Protein 3JQ0 (pdb70)

Structure (mmCIF, N/CA/C/O backbone):
data_3JQ0
#
_entry.id   3JQ0
#
_cell.length_a   75.804
_cell.length_b   75.804
_cell.length_c   323.966
_cell.angle_alpha   90.000
_cell.angle_beta   90.000
_cell.angle_gamma   120.000
#
_symmetry.space_group_name_H-M   'P 65 2 2'
#
loop_
_entity.id
_entity.type
_entity.pdbx_description
1 polymer 'SusD superfamily protein'
2 non-polymer 2-AMINO-2-HYDROXYMETHYL-PROPANE-1,3-DIOL
3 non-polymer GLYCEROL
4 non-polymer 'SULFATE ION'
5 non-polymer 'CHLORIDE ION'
6 water water
#
loop_
_atom_site.group_PDB
_atom_site.id
_atom_site.type_symbol
_atom_site.label_atom_id
_atom_site.label_alt_id
_atom_site.label_comp_id
_atom_site.label_asym_id
_atom_site.label_entity_id
_atom_site.label_seq_id
_atom_site.pdbx_PDB_ins_code
_atom_site.Cartn_x
_atom_site.Cartn_y
_atom_site.Cartn_z
_atom_site.occupancy
_atom_site.B_iso_or_equiv
_atom_site.auth_seq_id
_atom_site.auth_comp_id
_atom_site.auth_asym_id
_atom_site.auth_atom_id
_atom_site.pdbx_PDB_model_num
ATOM 1 N N . TRP A 1 6 ? 73.622 7.156 10.710 1.00 35.16 37 TRP A N 1
ATOM 2 C CA . TRP A 1 6 ? 72.391 7.033 11.541 1.00 33.91 37 TRP A CA 1
ATOM 3 C C . TRP A 1 6 ? 72.452 5.835 12.508 1.00 33.81 37 TRP A C 1
ATOM 4 O O . TRP A 1 6 ? 71.441 5.160 12.741 1.00 34.35 37 TRP A O 1
ATOM 15 N N . LYS A 1 7 ? 73.629 5.592 13.092 1.00 33.22 38 LYS A N 1
ATOM 16 C CA . LYS A 1 7 ? 73.801 4.593 14.140 1.00 31.73 38 LYS A CA 1
ATOM 17 C C . LYS A 1 7 ? 73.699 5.157 15.573 1.00 30.82 38 LYS A C 1
ATOM 18 O O . LYS A 1 7 ? 73.509 4.399 16.522 1.00 30.39 38 LYS A O 1
ATOM 20 N N . ASN A 1 8 ? 73.792 6.484 15.720 1.00 28.50 39 ASN A N 1
ATOM 21 C CA . ASN A 1 8 ? 73.842 7.155 17.023 1.00 27.63 39 ASN A CA 1
ATOM 22 C C . ASN A 1 8 ? 72.634 8.090 17.124 1.00 24.93 39 ASN A C 1
ATOM 23 O O . ASN A 1 8 ? 72.337 8.821 16.163 1.00 24.71 39 ASN A O 1
ATOM 28 N N . PRO A 1 9 ? 71.950 8.097 18.283 1.00 23.15 40 PRO A N 1
ATOM 29 C CA . PRO A 1 9 ? 70.831 9.029 18.448 1.00 22.64 40 PRO A CA 1
ATOM 30 C C . PRO A 1 9 ? 71.239 10.500 18.244 1.00 21.45 40 PRO A C 1
ATOM 31 O O . PRO A 1 9 ? 70.439 11.310 17.755 1.00 21.20 40 PRO A O 1
ATOM 35 N N . ASP A 1 10 ? 72.478 10.867 18.540 1.00 21.52 41 ASP A N 1
ATOM 36 C CA . ASP A 1 10 ? 72.936 12.239 18.315 1.00 22.02 41 ASP A CA 1
ATOM 37 C C . ASP A 1 10 ? 72.881 12.665 16.841 1.00 20.21 41 ASP A C 1
ATOM 38 O O . ASP A 1 10 ? 72.742 13.846 16.546 1.00 19.55 41 ASP A O 1
ATOM 43 N N . GLN A 1 11 ? 72.982 11.717 15.909 1.00 19.02 42 GLN A N 1
ATOM 44 C CA A GLN A 1 11 ? 72.893 12.020 14.481 0.51 19.32 42 GLN A CA 1
ATOM 45 C CA B GLN A 1 11 ? 72.908 12.020 14.491 0.49 19.38 42 GLN A CA 1
ATOM 46 C C . GLN A 1 11 ? 71.461 12.430 14.114 1.00 17.60 42 GLN A C 1
ATOM 47 O O . GLN A 1 11 ? 71.270 13.333 13.272 1.00 17.14 42 GLN A O 1
ATOM 58 N N . PHE A 1 12 ? 70.458 11.774 14.721 1.00 15.95 43 PHE A N 1
ATOM 59 C CA . PHE A 1 12 ? 69.066 12.252 14.572 1.00 14.88 43 PHE A CA 1
ATOM 60 C C . PHE A 1 12 ? 68.859 13.648 15.143 1.00 14.19 43 PHE A C 1
ATOM 61 O O . PHE A 1 12 ? 68.206 14.475 14.487 1.00 13.59 43 PHE A O 1
ATOM 69 N N . THR A 1 13 ? 69.405 13.916 16.326 1.00 14.28 44 THR A N 1
ATOM 70 C CA . THR A 1 13 ? 69.295 15.232 16.939 1.00 14.28 44 THR A CA 1
ATOM 71 C C . THR A 1 13 ? 69.893 16.288 15.996 1.00 13.84 44 THR A C 1
ATOM 72 O O . THR A 1 13 ? 69.286 17.338 15.751 1.00 14.08 44 THR A O 1
ATOM 76 N N . ALA A 1 14 ? 71.090 16.007 15.474 1.00 14.44 45 ALA A N 1
ATOM 77 C CA . ALA A 1 14 ? 71.791 16.951 14.615 1.00 14.16 45 ALA A CA 1
ATOM 78 C C . ALA A 1 14 ? 70.996 17.170 13.330 1.00 13.23 45 ALA A C 1
ATOM 79 O O . ALA A 1 14 ? 70.896 18.286 12.831 1.00 12.98 45 ALA A O 1
ATOM 81 N N . PHE A 1 15 ? 70.479 16.113 12.734 1.00 12.00 46 PHE A N 1
ATOM 82 C CA . PHE A 1 15 ? 69.752 16.269 11.463 1.00 12.21 46 PHE A CA 1
ATOM 83 C C . PHE A 1 15 ? 68.458 17.080 11.668 1.00 10.34 46 PHE A C 1
ATOM 84 O O . PHE A 1 15 ? 68.151 17.965 10.873 1.00 11.38 46 PHE A O 1
ATOM 92 N N . ASN A 1 16 ? 67.759 16.787 12.754 1.00 10.66 47 ASN A N 1
ATOM 93 C CA . ASN A 1 16 ? 66.554 17.533 13.091 1.00 10.32 47 ASN A CA 1
ATOM 94 C C . ASN A 1 16 ? 66.857 19.017 13.312 1.00 10.00 47 ASN A C 1
ATOM 95 O O . ASN A 1 16 ? 66.124 19.922 12.883 1.00 10.13 47 ASN A O 1
ATOM 100 N N . THR A 1 17 ? 67.971 19.276 14.006 1.00 10.37 48 THR A N 1
ATOM 101 C CA . THR A 1 17 ? 68.400 20.628 14.251 1.00 11.00 48 THR A CA 1
ATOM 102 C C . THR A 1 17 ? 68.685 21.314 12.895 1.00 10.72 48 THR A C 1
ATOM 103 O O . THR A 1 17 ? 68.309 22.474 12.667 1.00 11.24 48 THR A O 1
ATOM 107 N N . GLY A 1 18 ? 69.329 20.579 11.986 1.00 10.93 49 GLY A N 1
ATOM 108 C CA . GLY A 1 18 ? 69.585 21.088 10.665 1.00 10.89 49 GLY A CA 1
ATOM 109 C C . GLY A 1 18 ? 68.315 21.401 9.872 1.00 9.60 49 GLY A C 1
ATOM 110 O O . GLY A 1 18 ? 68.282 22.419 9.134 1.00 10.34 49 GLY A O 1
ATOM 111 N N . LEU A 1 19 ? 67.286 20.567 9.989 1.00 9.41 50 LEU A N 1
ATOM 112 C CA . LEU A 1 19 ? 66.003 20.846 9.304 1.00 8.93 50 LEU A CA 1
ATOM 113 C C . LEU A 1 19 ? 65.450 22.176 9.787 1.00 8.00 50 LEU A C 1
ATOM 114 O O . LEU A 1 19 ? 64.955 23.002 9.009 1.00 8.86 50 LEU A O 1
ATOM 119 N N . HIS A 1 20 ? 65.470 22.378 11.087 1.00 9.11 51 HIS A N 1
ATOM 120 C CA . HIS A 1 20 ? 64.977 23.615 11.675 1.00 9.21 51 HIS A CA 1
ATOM 121 C C . HIS A 1 20 ? 65.814 24.826 11.245 1.00 8.65 51 HIS A C 1
ATOM 122 O O . HIS A 1 20 ? 65.276 25.908 10.993 1.00 8.92 51 HIS A O 1
ATOM 129 N N . ALA A 1 21 ? 67.121 24.649 11.093 1.00 9.22 52 ALA A N 1
ATOM 130 C CA . ALA A 1 21 ? 67.982 25.709 10.570 1.00 8.84 52 ALA A CA 1
ATOM 131 C C . ALA A 1 21 ? 67.665 26.010 9.121 1.00 8.35 52 ALA A C 1
ATOM 132 O O . ALA A 1 21 ? 67.646 27.184 8.712 1.00 7.83 52 ALA A O 1
ATOM 134 N N . LEU A 1 22 ? 67.346 24.992 8.306 1.00 8.69 53 LEU A N 1
ATOM 135 C CA . LEU A 1 22 ? 66.906 25.236 6.942 1.00 8.83 53 LEU A CA 1
ATOM 136 C C . LEU A 1 22 ? 65.619 26.038 6.886 1.00 8.74 53 LEU A C 1
ATOM 137 O O . LEU A 1 22 ? 65.468 26.954 6.071 1.00 9.06 53 LEU A O 1
ATOM 142 N N . LEU A 1 23 ? 64.699 25.727 7.775 1.00 9.10 54 LEU A N 1
ATOM 143 C CA . LEU A 1 23 ? 63.444 26.467 7.823 1.00 9.55 54 LEU A CA 1
ATOM 144 C C . LEU A 1 23 ? 63.720 27.925 8.201 1.00 8.63 54 LEU A C 1
ATOM 145 O O . LEU A 1 23 ? 63.147 28.843 7.632 1.00 9.28 54 LEU A O 1
ATOM 150 N N . ARG A 1 24 ? 64.619 28.130 9.174 1.00 7.83 55 ARG A N 1
ATOM 151 C CA . ARG A 1 24 ? 64.970 29.463 9.593 1.00 7.80 55 ARG A CA 1
ATOM 152 C C . ARG A 1 24 ? 65.518 30.330 8.441 1.00 7.25 55 ARG A C 1
ATOM 153 O O . ARG A 1 24 ? 65.223 31.527 8.315 1.00 8.06 55 ARG A O 1
ATOM 161 N N . GLU A 1 25 ? 66.275 29.708 7.544 1.00 7.16 56 GLU A N 1
ATOM 162 C CA . GLU A 1 25 ? 66.780 30.467 6.400 1.00 7.29 56 GLU A CA 1
ATOM 163 C C . GLU A 1 25 ? 65.677 31.014 5.534 1.00 7.63 56 GLU A C 1
ATOM 164 O O . GLU A 1 25 ? 65.903 32.005 4.820 1.00 9.23 56 GLU A O 1
ATOM 170 N N . LYS A 1 26 ? 64.499 30.406 5.553 1.00 7.91 57 LYS A N 1
ATOM 171 C CA . LYS A 1 26 ? 63.345 30.843 4.767 1.00 8.22 57 LYS A CA 1
ATOM 172 C C . LYS A 1 26 ? 62.427 31.835 5.473 1.00 7.87 57 LYS A C 1
ATOM 173 O O . LYS A 1 26 ? 61.417 32.211 4.910 1.00 8.61 57 LYS A O 1
ATOM 179 N N . SER A 1 27 ? 62.817 32.273 6.658 1.00 7.94 58 SER A N 1
ATOM 180 C CA . SER A 1 27 ? 62.026 33.262 7.434 1.00 8.58 58 SER A CA 1
ATOM 181 C C . SER A 1 27 ? 61.639 34.449 6.590 1.00 7.72 58 SER A C 1
ATOM 182 O O . SER A 1 27 ? 60.474 34.871 6.588 1.00 7.66 58 SER A O 1
ATOM 185 N N . TYR A 1 28 ? 62.637 35.037 5.937 1.00 7.32 59 TYR A N 1
ATOM 186 C CA . TYR A 1 28 ? 62.402 36.195 5.109 1.00 7.53 59 TYR A CA 1
ATOM 187 C C . TYR A 1 28 ? 61.396 35.878 3.990 1.00 6.83 59 TYR A C 1
ATOM 188 O O . TYR A 1 28 ? 60.447 36.633 3.755 1.00 7.18 59 TYR A O 1
ATOM 197 N N . ASN A 1 29 ? 61.609 34.754 3.286 1.00 7.21 60 ASN A N 1
ATOM 198 C CA . ASN A 1 29 ? 60.642 34.362 2.261 1.00 7.07 60 ASN A CA 1
ATOM 199 C C . ASN A 1 29 ? 59.247 34.164 2.813 1.00 7.20 60 ASN A C 1
ATOM 200 O O . ASN A 1 29 ? 58.277 34.523 2.136 1.00 7.29 60 ASN A O 1
ATOM 205 N N . PHE A 1 30 ? 59.087 33.635 4.017 1.00 6.99 61 PHE A N 1
ATOM 206 C CA . PHE A 1 30 ? 57.740 33.487 4.587 1.00 7.23 61 PHE A CA 1
ATOM 207 C C . PHE A 1 30 ? 57.104 34.846 4.769 1.00 6.78 61 PHE A C 1
ATOM 208 O O . PHE A 1 30 ? 55.906 35.010 4.534 1.00 7.31 61 PHE A O 1
ATOM 216 N N . PHE A 1 31 ? 57.864 35.841 5.241 1.00 6.93 62 PHE A N 1
ATOM 217 C CA . PHE A 1 31 ? 57.386 37.208 5.298 1.00 6.85 62 PHE A CA 1
ATOM 218 C C . PHE A 1 31 ? 56.937 37.708 3.935 1.00 6.04 62 PHE A C 1
ATOM 219 O O . PHE A 1 31 ? 55.841 38.241 3.780 1.00 6.47 62 PHE A O 1
ATOM 227 N N . LEU A 1 32 ? 57.815 37.561 2.937 1.00 5.95 63 LEU A N 1
ATOM 228 C CA . LEU A 1 32 ? 57.510 38.082 1.619 1.00 6.40 63 LEU A CA 1
ATOM 229 C C . LEU A 1 32 ? 56.266 37.455 1.010 1.00 5.75 63 LEU A C 1
ATOM 230 O O . LEU A 1 32 ? 55.482 38.139 0.331 1.00 6.64 63 LEU A O 1
ATOM 235 N N . LEU A 1 33 ? 56.104 36.145 1.205 1.00 6.16 64 LEU A N 1
ATOM 236 C CA . LEU A 1 33 ? 54.959 35.460 0.655 1.00 6.13 64 LEU A CA 1
ATOM 237 C C . LEU A 1 33 ? 53.678 35.870 1.359 1.00 6.45 64 LEU A C 1
ATOM 238 O O . LEU A 1 33 ? 52.611 35.906 0.714 1.00 6.83 64 LEU A O 1
ATOM 243 N N . GLY A 1 34 ? 53.749 36.194 2.652 1.00 6.30 65 GLY A N 1
ATOM 244 C CA . GLY A 1 34 ? 52.540 36.376 3.423 1.00 6.28 65 GLY A CA 1
ATOM 245 C C . GLY A 1 34 ? 52.074 37.793 3.654 1.00 5.93 65 GLY A C 1
ATOM 246 O O . GLY A 1 34 ? 50.939 37.966 4.121 1.00 6.44 65 GLY A O 1
ATOM 247 N N . GLU A 1 35 ? 52.881 38.815 3.293 1.00 5.77 66 GLU A N 1
ATOM 248 C CA . GLU A 1 35 ? 52.561 40.192 3.668 1.00 5.66 66 GLU A CA 1
ATOM 249 C C . GLU A 1 35 ? 52.649 41.270 2.585 1.00 5.83 66 GLU A C 1
ATOM 250 O O . GLU A 1 35 ? 51.639 41.943 2.353 1.00 6.06 66 GLU A O 1
ATOM 256 N N . PRO A 1 36 ? 53.809 41.512 1.945 1.00 5.78 67 PRO A N 1
ATOM 257 C CA . PRO A 1 36 ? 53.956 42.750 1.176 1.00 5.96 67 PRO A CA 1
ATOM 258 C C . PRO A 1 36 ? 53.182 42.912 -0.113 1.00 5.89 67 PRO A C 1
ATOM 259 O O . PRO A 1 36 ? 53.193 44.033 -0.639 1.00 6.44 67 PRO A O 1
ATOM 263 N N . ARG A 1 37 ? 52.523 41.875 -0.627 1.00 5.65 68 ARG A N 1
ATOM 264 C CA . ARG A 1 37 ? 51.617 42.096 -1.763 1.00 6.34 68 ARG A CA 1
ATOM 265 C C . ARG A 1 37 ? 50.300 42.782 -1.409 1.00 6.16 68 ARG A C 1
ATOM 266 O O . ARG A 1 37 ? 49.558 43.150 -2.306 1.00 6.82 68 ARG A O 1
ATOM 274 N N . ALA A 1 38 ? 50.010 42.957 -0.115 1.00 6.49 69 ALA A N 1
ATOM 275 C CA . ALA A 1 38 ? 48.774 43.611 0.321 1.00 6.49 69 ALA A CA 1
ATOM 276 C C . ALA A 1 38 ? 48.993 45.118 0.408 1.00 5.98 69 ALA A C 1
ATOM 277 O O . ALA A 1 38 ? 49.649 45.681 -0.475 1.00 6.62 69 ALA A O 1
ATOM 279 N N . ASP A 1 39 ? 48.421 45.776 1.421 1.00 6.49 70 ASP A N 1
ATOM 280 C CA . ASP A 1 39 ? 48.201 47.213 1.403 1.00 6.23 70 ASP A CA 1
ATOM 281 C C . ASP A 1 39 ? 49.073 47.997 2.391 1.00 6.71 70 ASP A C 1
ATOM 282 O O . ASP A 1 39 ? 48.975 49.235 2.458 1.00 7.44 70 ASP A O 1
ATOM 287 N N . ILE A 1 40 ? 49.989 47.355 3.112 1.00 6.42 71 ILE A N 1
ATOM 288 C CA . ILE A 1 40 ? 50.786 48.060 4.105 1.00 6.56 71 ILE A CA 1
ATOM 289 C C . ILE A 1 40 ? 51.845 48.988 3.485 1.00 6.26 71 ILE A C 1
ATOM 290 O O . ILE A 1 40 ? 52.097 50.076 4.004 1.00 6.90 71 ILE A O 1
ATOM 295 N N . TYR A 1 41 ? 52.467 48.508 2.417 1.00 6.14 72 TYR A N 1
ATOM 296 C CA . TYR A 1 41 ? 53.604 49.168 1.805 1.00 6.16 72 TYR A CA 1
ATOM 297 C C . TYR A 1 41 ? 53.227 49.810 0.485 1.00 6.44 72 TYR A C 1
ATOM 298 O O . TYR A 1 41 ? 52.083 49.751 0.066 1.00 7.91 72 TYR A O 1
ATOM 307 N N . GLY A 1 42 ? 54.203 50.442 -0.177 1.00 7.05 73 GLY A N 1
ATOM 308 C CA . GLY A 1 42 ? 54.018 50.993 -1.509 1.00 7.19 73 GLY A CA 1
ATOM 309 C C . GLY A 1 42 ? 54.484 52.419 -1.669 1.00 6.75 73 GLY A C 1
ATOM 310 O O . GLY A 1 42 ? 54.689 52.866 -2.803 1.00 7.48 73 GLY A O 1
ATOM 311 N N . ASP A 1 43 ? 54.701 53.154 -0.563 1.00 6.87 74 ASP A N 1
ATOM 312 C CA . ASP A 1 43 ? 55.328 54.463 -0.684 1.00 6.93 74 ASP A CA 1
ATOM 313 C C . ASP A 1 43 ? 56.824 54.284 -1.009 1.00 7.15 74 ASP A C 1
ATOM 314 O O . ASP A 1 43 ? 57.443 53.250 -0.724 1.00 7.56 74 ASP A O 1
ATOM 319 N N . ASN A 1 44 ? 57.427 55.321 -1.567 1.00 7.30 75 ASN A N 1
ATOM 320 C CA . ASN A 1 44 ? 58.861 55.327 -1.717 1.00 7.20 75 ASN A CA 1
ATOM 321 C C . ASN A 1 44 ? 59.516 55.373 -0.339 1.00 7.44 75 ASN A C 1
ATOM 322 O O . ASN A 1 44 ? 59.030 56.087 0.556 1.00 7.23 75 ASN A O 1
ATOM 327 N N . PRO A 1 45 ? 60.610 54.654 -0.131 1.00 6.89 76 PRO A N 1
ATOM 328 C CA . PRO A 1 45 ? 61.362 54.790 1.129 1.00 6.65 76 PRO A CA 1
ATOM 329 C C . PRO A 1 45 ? 61.575 56.264 1.505 1.00 6.50 76 PRO A C 1
ATOM 330 O O . PRO A 1 45 ? 62.116 57.049 0.699 1.00 7.64 76 PRO A O 1
ATOM 334 N N . ILE A 1 46 ? 61.191 56.638 2.704 1.00 6.77 77 ILE A N 1
ATOM 335 C CA . ILE A 1 46 ? 61.273 58.023 3.080 1.00 7.81 77 ILE A CA 1
ATOM 336 C C . ILE A 1 46 ? 62.706 58.545 3.114 1.00 7.64 77 ILE A C 1
ATOM 337 O O . ILE A 1 46 ? 62.927 59.742 2.887 1.00 8.17 77 ILE A O 1
ATOM 342 N N . GLY A 1 47 ? 63.649 57.672 3.401 1.00 7.21 78 GLY A N 1
ATOM 343 C CA . GLY A 1 47 ? 65.054 58.015 3.432 1.00 7.99 78 GLY A CA 1
ATOM 344 C C . GLY A 1 47 ? 65.712 58.128 2.081 1.00 8.22 78 GLY A C 1
ATOM 345 O O . GLY A 1 47 ? 66.934 58.338 2.030 1.00 9.85 78 GLY A O 1
ATOM 346 N N . GLY A 1 48 ? 64.962 57.920 1.002 1.00 7.68 79 GLY A N 1
ATOM 347 C CA . GLY A 1 48 ? 65.491 58.131 -0.345 1.00 8.47 79 GLY A CA 1
ATOM 348 C C . GLY A 1 48 ? 66.058 56.920 -1.044 1.00 7.79 79 GLY A C 1
ATOM 349 O O . GLY A 1 48 ? 66.497 57.017 -2.168 1.00 9.05 79 GLY A O 1
ATOM 350 N N . GLU A 1 49 ? 66.055 55.770 -0.368 1.00 7.78 80 GLU A N 1
ATOM 351 C CA . GLU A 1 49 ? 66.582 54.553 -0.976 1.00 7.95 80 GLU A CA 1
ATOM 352 C C . GLU A 1 49 ? 65.827 54.183 -2.237 1.00 7.29 80 GLU A C 1
ATOM 353 O O . GLU A 1 49 ? 64.610 54.218 -2.273 1.00 8.40 80 GLU A O 1
ATOM 359 N N . ALA A 1 50 ? 66.556 53.671 -3.223 1.00 7.22 81 ALA A N 1
ATOM 360 C CA . ALA A 1 50 ? 65.958 52.937 -4.314 1.00 7.46 81 ALA A CA 1
ATOM 361 C C . ALA A 1 50 ? 65.355 51.655 -3.731 1.00 7.35 81 ALA A C 1
ATOM 362 O O . ALA A 1 50 ? 65.989 50.970 -2.942 1.00 8.05 81 ALA A O 1
ATOM 364 N N . SER A 1 51 ? 64.142 51.276 -4.169 1.00 7.45 82 SER A N 1
ATOM 365 C CA . SER A 1 51 ? 63.517 50.052 -3.688 1.00 6.73 82 SER A CA 1
ATOM 366 C C . SER A 1 51 ? 63.971 48.808 -4.433 1.00 6.95 82 SER A C 1
ATOM 367 O O . SER A 1 51 ? 63.761 47.708 -3.937 1.00 7.44 82 SER A O 1
ATOM 370 N N . GLN A 1 52 ? 64.663 48.964 -5.560 1.00 6.84 83 GLN A N 1
ATOM 371 C CA . GLN A 1 52 ? 65.378 47.872 -6.194 1.00 7.89 83 GLN A CA 1
ATOM 372 C C . GLN A 1 52 ? 64.530 46.659 -6.448 1.00 8.13 83 GLN A C 1
ATOM 373 O O . GLN A 1 52 ? 64.953 45.530 -6.211 1.00 10.59 83 GLN A O 1
ATOM 379 N N . GLY A 1 53 ? 63.302 46.897 -6.912 1.00 8.04 84 GLY A N 1
ATOM 380 C CA . GLY A 1 53 ? 62.381 45.846 -7.313 1.00 7.74 84 GLY A CA 1
ATOM 381 C C . GLY A 1 53 ? 61.479 45.390 -6.194 1.00 6.93 84 GLY A C 1
ATOM 382 O O . GLY A 1 53 ? 60.489 44.722 -6.455 1.00 8.16 84 GLY A O 1
ATOM 391 N N . GLU A 1 55 ? 59.329 47.090 -4.793 1.00 6.46 86 GLU A N 1
ATOM 392 C CA . GLU A 1 55 ? 58.048 47.715 -5.031 1.00 7.04 86 GLU A CA 1
ATOM 393 C C . GLU A 1 55 ? 57.125 46.836 -5.860 1.00 7.16 86 GLU A C 1
ATOM 394 O O . GLU A 1 55 ? 55.914 47.069 -5.866 1.00 7.21 86 GLU A O 1
ATOM 400 N N . ARG A 1 56 ? 57.658 45.866 -6.586 1.00 7.01 87 ARG A N 1
ATOM 401 C CA A ARG A 1 56 ? 56.782 45.027 -7.379 0.52 7.19 87 ARG A CA 1
ATOM 402 C CA B ARG A 1 56 ? 56.832 44.967 -7.386 0.48 7.36 87 ARG A CA 1
ATOM 403 C C . ARG A 1 56 ? 55.848 44.178 -6.537 1.00 7.04 87 ARG A C 1
ATOM 404 O O . ARG A 1 56 ? 54.854 43.692 -7.060 1.00 7.42 87 ARG A O 1
ATOM 419 N N . LEU A 1 57 ? 56.172 44.016 -5.254 1.00 6.60 88 LEU A N 1
ATOM 420 C CA . LEU A 1 57 ? 55.245 43.348 -4.330 1.00 6.60 88 LEU A CA 1
ATOM 421 C C . LEU A 1 57 ? 54.021 44.227 -4.023 1.00 6.63 88 LEU A C 1
ATOM 422 O O . LEU A 1 57 ? 52.910 43.849 -4.411 1.00 6.88 88 LEU A O 1
ATOM 427 N N . PRO A 1 58 ? 54.180 45.405 -3.400 1.00 6.53 89 PRO A N 1
ATOM 428 C CA . PRO A 1 58 ? 52.958 46.204 -3.155 1.00 6.88 89 PRO A CA 1
ATOM 429 C C . PRO A 1 58 ? 52.246 46.633 -4.450 1.00 6.59 89 PRO A C 1
ATOM 430 O O . PRO A 1 58 ? 51.025 46.783 -4.444 1.00 7.80 89 PRO A O 1
ATOM 434 N N . PHE A 1 59 ? 52.970 46.835 -5.538 1.00 6.80 90 PHE A N 1
ATOM 435 C CA . PHE A 1 59 ? 52.338 47.221 -6.797 1.00 7.21 90 PHE A CA 1
ATOM 436 C C . PHE A 1 59 ? 51.777 46.027 -7.559 1.00 7.14 90 PHE A C 1
ATOM 437 O O . PHE A 1 59 ? 51.103 46.195 -8.567 1.00 7.80 90 PHE A O 1
ATOM 445 N N . ASN A 1 60 ? 52.055 44.820 -7.099 1.00 6.66 91 ASN A N 1
ATOM 446 C CA . ASN A 1 60 ? 51.576 43.622 -7.768 1.00 7.31 91 ASN A CA 1
ATOM 447 C C . ASN A 1 60 ? 51.949 43.653 -9.260 1.00 7.54 91 ASN A C 1
ATOM 448 O O . ASN A 1 60 ? 51.121 43.424 -10.153 1.00 8.60 91 ASN A O 1
ATOM 453 N N . THR A 1 61 ? 53.219 43.943 -9.504 1.00 7.61 92 THR A N 1
ATOM 454 C CA . THR A 1 61 ? 53.775 43.988 -10.840 1.00 8.06 92 THR A CA 1
ATOM 455 C C . THR A 1 61 ? 54.836 42.920 -11.054 1.00 8.07 92 THR A C 1
ATOM 456 O O . THR A 1 61 ? 55.568 42.911 -12.052 1.00 10.64 92 THR A O 1
ATOM 460 N N . ILE A 1 62 ? 54.929 41.939 -10.170 1.00 8.25 93 ILE A N 1
ATOM 461 C CA . ILE A 1 62 ? 55.714 40.719 -10.433 1.00 8.49 93 ILE A CA 1
ATOM 462 C C . ILE A 1 62 ? 55.180 40.060 -11.701 1.00 8.18 93 ILE A C 1
ATOM 463 O O . ILE A 1 62 ? 53.967 40.122 -11.997 1.00 9.17 93 ILE A O 1
ATOM 468 N N . ASN A 1 63 ? 56.077 39.441 -12.452 1.00 8.61 94 ASN A N 1
ATOM 469 C CA . ASN A 1 63 ? 55.710 38.836 -13.736 1.00 8.26 94 ASN A CA 1
ATOM 470 C C . ASN A 1 63 ? 56.789 37.872 -14.126 1.00 7.74 94 ASN A C 1
ATOM 471 O O . ASN A 1 63 ? 57.719 37.602 -13.355 1.00 8.41 94 ASN A O 1
ATOM 476 N N . LYS A 1 64 ? 56.658 37.277 -15.302 1.00 8.26 95 LYS A N 1
ATOM 477 C CA A LYS A 1 64 ? 57.586 36.203 -15.655 0.52 8.55 95 LYS A CA 1
ATOM 478 C CA B LYS A 1 64 ? 57.587 36.222 -15.721 0.48 8.68 95 LYS A CA 1
ATOM 479 C C . LYS A 1 64 ? 59.039 36.664 -15.805 1.00 9.03 95 LYS A C 1
ATOM 480 O O . LYS A 1 64 ? 59.938 35.842 -15.757 1.00 9.48 95 LYS A O 1
ATOM 491 N N . GLU A 1 65 ? 59.266 37.954 -15.960 1.00 9.10 96 GLU A N 1
ATOM 492 C CA . GLU A 1 65 ? 60.633 38.491 -16.011 1.00 10.47 96 GLU A CA 1
ATOM 493 C C . GLU A 1 65 ? 61.160 38.989 -14.669 1.00 11.31 96 GLU A C 1
ATOM 494 O O . GLU A 1 65 ? 62.360 39.114 -14.516 1.00 15.70 96 GLU A O 1
ATOM 500 N N . ASN A 1 66 ? 60.281 39.265 -13.733 1.00 10.06 97 ASN A N 1
ATOM 501 C CA . ASN A 1 66 ? 60.587 39.835 -12.418 1.00 10.40 97 ASN A CA 1
ATOM 502 C C . ASN A 1 66 ? 59.708 39.148 -11.400 1.00 8.70 97 ASN A C 1
ATOM 503 O O . ASN A 1 66 ? 58.641 39.624 -11.078 1.00 10.01 97 ASN A O 1
ATOM 508 N N . VAL A 1 67 ? 60.149 37.996 -10.926 1.00 9.13 98 VAL A N 1
ATOM 509 C CA . VAL A 1 67 ? 59.257 37.069 -10.241 1.00 8.37 98 VAL A CA 1
ATOM 510 C C . VAL A 1 67 ? 59.039 37.322 -8.773 1.00 8.41 98 VAL A C 1
ATOM 511 O O . VAL A 1 67 ? 58.198 36.709 -8.147 1.00 9.35 98 VAL A O 1
ATOM 515 N N . GLY A 1 68 ? 59.858 38.187 -8.175 1.00 9.13 99 GLY A N 1
ATOM 516 C CA . GLY A 1 68 ? 59.803 38.444 -6.719 1.00 10.76 99 GLY A CA 1
ATOM 517 C C . GLY A 1 68 ? 60.632 37.426 -5.945 1.00 10.11 99 GLY A C 1
ATOM 518 O O . GLY A 1 68 ? 61.559 37.819 -5.235 1.00 12.37 99 GLY A O 1
ATOM 519 N N . ILE A 1 69 ? 60.246 36.147 -6.041 1.00 8.67 100 ILE A N 1
ATOM 520 C CA . ILE A 1 69 ? 60.975 35.047 -5.424 1.00 8.50 100 ILE A CA 1
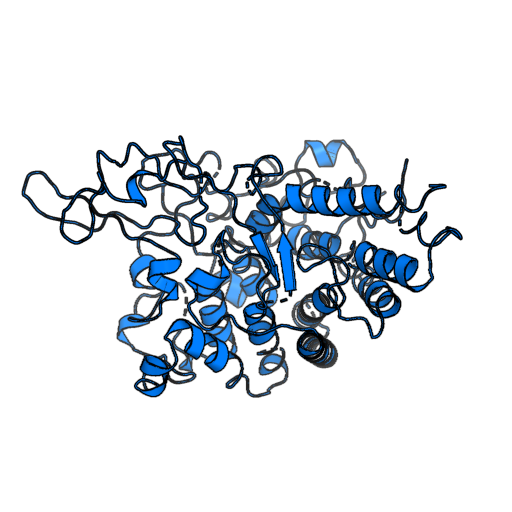ATOM 521 C C . ILE A 1 69 ? 61.103 33.944 -6.463 1.00 8.19 100 ILE A C 1
ATOM 522 O O . ILE A 1 69 ? 60.094 33.496 -6.999 1.00 8.95 100 ILE A O 1
ATOM 527 N N . SER A 1 70 ? 62.342 33.542 -6.736 1.00 8.16 101 SER A N 1
ATOM 528 C CA A SER A 1 70 ? 62.664 32.469 -7.669 0.52 8.06 101 SER A CA 1
ATOM 529 C CA B SER A 1 70 ? 62.596 32.481 -7.686 0.48 8.80 101 SER A CA 1
ATOM 530 C C . SER A 1 70 ? 62.579 31.087 -7.051 1.00 8.20 101 SER A C 1
ATOM 531 O O . SER A 1 70 ? 62.720 30.908 -5.842 1.00 9.03 101 SER A O 1
ATOM 536 N N . ASN A 1 71 ? 62.413 30.093 -7.925 1.00 8.18 102 ASN A N 1
ATOM 537 C CA . ASN A 1 71 ? 62.610 28.685 -7.565 1.00 8.76 102 ASN A CA 1
ATOM 538 C C . ASN A 1 71 ? 61.872 28.239 -6.337 1.00 7.85 102 ASN A C 1
ATOM 539 O O . ASN A 1 71 ? 62.439 27.601 -5.441 1.00 8.57 102 ASN A O 1
ATOM 544 N N . TYR A 1 72 ? 60.613 28.616 -6.261 1.00 8.09 103 TYR A N 1
ATOM 545 C CA . TYR A 1 72 ? 59.740 28.160 -5.169 1.00 8.48 103 TYR A CA 1
ATOM 546 C C . TYR A 1 72 ? 60.334 28.516 -3.804 1.00 8.98 103 TYR A C 1
ATOM 547 O O . TYR A 1 72 ? 60.163 27.778 -2.822 1.00 9.20 103 TYR A O 1
ATOM 556 N N . GLY A 1 73 ? 61.004 29.652 -3.724 1.00 9.62 104 GLY A N 1
ATOM 557 C CA . GLY A 1 73 ? 61.593 30.069 -2.465 1.00 10.67 104 GLY A CA 1
ATOM 558 C C . GLY A 1 73 ? 62.666 29.151 -1.929 1.00 10.83 104 GLY A C 1
ATOM 559 O O . GLY A 1 73 ? 62.930 29.187 -0.735 1.00 12.01 104 GLY A O 1
ATOM 560 N N . ASP A 1 74 ? 63.268 28.329 -2.791 1.00 10.07 105 ASP A N 1
ATOM 561 C CA A ASP A 1 74 ? 64.248 27.355 -2.427 0.52 10.30 105 ASP A CA 1
ATOM 562 C CA B ASP A 1 74 ? 64.272 27.317 -2.423 0.48 11.11 105 ASP A CA 1
ATOM 563 C C . ASP A 1 74 ? 63.709 26.312 -1.429 1.00 9.55 105 ASP A C 1
ATOM 564 O O . ASP A 1 74 ? 64.457 25.717 -0.667 1.00 10.88 105 ASP A O 1
ATOM 581 N N . TYR A 1 76 ? 62.205 23.331 -2.048 1.00 9.64 107 TYR A N 1
ATOM 582 C CA . TYR A 1 76 ? 62.303 21.914 -2.388 1.00 9.72 107 TYR A CA 1
ATOM 583 C C . TYR A 1 76 ? 63.539 21.234 -1.823 1.00 10.91 107 TYR A C 1
ATOM 584 O O . TYR A 1 76 ? 63.508 20.067 -1.461 1.00 11.88 107 TYR A O 1
ATOM 593 N N . LYS A 1 77 ? 64.649 21.936 -1.691 1.00 12.46 108 LYS A N 1
ATOM 594 C CA A LYS A 1 77 ? 65.821 21.229 -1.123 0.52 12.93 108 LYS A CA 1
ATOM 595 C CA B LYS A 1 77 ? 65.844 21.304 -1.121 0.48 13.22 108 LYS A CA 1
ATOM 596 C C . LYS A 1 77 ? 65.617 21.031 0.387 1.00 12.30 108 LYS A C 1
ATOM 597 O O . LYS A 1 77 ? 66.204 20.120 0.948 1.00 13.30 108 LYS A O 1
ATOM 608 N N . ILE A 1 78 ? 64.759 21.854 1.051 1.00 11.48 109 ILE A N 1
ATOM 609 C CA . ILE A 1 78 ? 64.368 21.550 2.435 1.00 10.60 109 ILE A CA 1
ATOM 610 C C . ILE A 1 78 ? 63.489 20.324 2.495 1.00 9.47 109 ILE A C 1
ATOM 611 O O . ILE A 1 78 ? 63.707 19.421 3.289 1.00 9.73 109 ILE A O 1
ATOM 616 N N . ILE A 1 79 ? 62.502 20.297 1.620 1.00 9.39 110 ILE A N 1
ATOM 617 C CA . ILE A 1 79 ? 61.587 19.165 1.515 1.00 9.78 110 ILE A CA 1
ATOM 618 C C . ILE A 1 79 ? 62.374 17.858 1.318 1.00 9.92 110 ILE A C 1
ATOM 619 O O . ILE A 1 79 ? 62.087 16.837 1.959 1.00 10.78 110 ILE A O 1
ATOM 624 N N . ASN A 1 80 ? 63.378 17.885 0.443 1.00 10.83 111 ASN A N 1
ATOM 625 C CA A ASN A 1 80 ? 64.232 16.712 0.208 0.50 11.39 111 ASN A CA 1
ATOM 626 C CA B ASN A 1 80 ? 64.217 16.726 0.205 0.50 11.63 111 ASN A CA 1
ATOM 627 C C . ASN A 1 80 ? 64.822 16.214 1.514 1.00 11.09 111 ASN A C 1
ATOM 628 O O . ASN A 1 80 ? 64.781 15.011 1.820 1.00 12.24 111 ASN A O 1
ATOM 637 N N . GLN A 1 81 ? 65.401 17.128 2.303 1.00 10.64 112 GLN A N 1
ATOM 638 C CA . GLN A 1 81 ? 65.985 16.714 3.573 1.00 10.80 112 GLN A CA 1
ATOM 639 C C . GLN A 1 81 ? 64.942 16.203 4.572 1.00 10.26 112 GLN A C 1
ATOM 640 O O . GLN A 1 81 ? 65.185 15.261 5.299 1.00 11.10 112 GLN A O 1
ATOM 646 N N . ILE A 1 82 ? 63.767 16.838 4.636 1.00 10.11 113 ILE A N 1
ATOM 647 C CA . ILE A 1 82 ? 62.699 16.371 5.507 1.00 9.79 113 ILE A CA 1
ATOM 648 C C . ILE A 1 82 ? 62.335 14.931 5.110 1.00 10.04 113 ILE A C 1
ATOM 649 O O . ILE A 1 82 ? 62.095 14.066 5.964 1.00 11.44 113 ILE A O 1
ATOM 654 N N . ASN A 1 83 ? 62.197 14.704 3.807 1.00 11.05 114 ASN A N 1
ATOM 655 C CA . ASN A 1 83 ? 61.848 13.366 3.323 1.00 11.78 114 ASN A CA 1
ATOM 656 C C . ASN A 1 83 ? 62.846 12.298 3.764 1.00 12.26 114 ASN A C 1
ATOM 657 O O . ASN A 1 83 ? 62.480 11.187 4.170 1.00 13.35 114 ASN A O 1
ATOM 662 N N . GLN A 1 84 ? 64.119 12.648 3.741 1.00 11.82 115 GLN A N 1
ATOM 663 C CA . GLN A 1 84 ? 65.158 11.793 4.300 1.00 12.67 115 GLN A CA 1
ATOM 664 C C . GLN A 1 84 ? 64.972 11.533 5.801 1.00 12.51 115 GLN A C 1
ATOM 665 O O . GLN A 1 84 ? 65.024 10.379 6.239 1.00 13.26 115 GLN A O 1
ATOM 679 N N . ILE A 1 86 ? 62.208 11.628 7.480 1.00 12.04 117 ILE A N 1
ATOM 680 C CA . ILE A 1 86 ? 61.042 10.765 7.650 1.00 12.46 117 ILE A CA 1
ATOM 681 C C . ILE A 1 86 ? 61.426 9.291 7.429 1.00 13.78 117 ILE A C 1
ATOM 682 O O . ILE A 1 86 ? 61.082 8.398 8.227 1.00 14.77 117 ILE A O 1
ATOM 687 N N . ALA A 1 87 ? 62.119 9.045 6.337 1.00 13.67 118 ALA A N 1
ATOM 688 C CA . ALA A 1 87 ? 62.501 7.654 6.036 1.00 14.76 118 ALA A CA 1
ATOM 689 C C . ALA A 1 87 ? 63.424 7.058 7.101 1.00 14.97 118 ALA A C 1
ATOM 690 O O . ALA A 1 87 ? 63.173 5.951 7.618 1.00 17.70 118 ALA A O 1
ATOM 692 N N . LYS A 1 88 ? 64.480 7.779 7.458 1.00 15.01 119 LYS A N 1
ATOM 693 C CA . LYS A 1 88 ? 65.438 7.274 8.441 1.00 14.75 119 LYS A CA 1
ATOM 694 C C . LYS A 1 88 ? 64.854 7.077 9.832 1.00 15.82 119 LYS A C 1
ATOM 695 O O . LYS A 1 88 ? 65.166 6.108 10.517 1.00 17.79 119 LYS A O 1
ATOM 701 N N . THR A 1 89 ? 63.982 7.998 10.232 1.00 14.34 120 THR A N 1
ATOM 702 C CA . THR A 1 89 ? 63.352 7.926 11.539 1.00 14.96 120 THR A CA 1
ATOM 703 C C . THR A 1 89 ? 62.310 6.805 11.568 1.00 15.80 120 THR A C 1
ATOM 704 O O . THR A 1 89 ? 62.157 6.141 12.591 1.00 17.24 120 THR A O 1
ATOM 708 N N . THR A 1 90 ? 61.578 6.624 10.478 1.00 15.89 121 THR A N 1
ATOM 709 C CA . THR A 1 90 ? 60.572 5.533 10.423 1.00 16.50 121 THR A CA 1
ATOM 710 C C . THR A 1 90 ? 61.285 4.166 10.521 1.00 17.71 121 THR A C 1
ATOM 711 O O . THR A 1 90 ? 60.820 3.253 11.233 1.00 20.06 121 THR A O 1
ATOM 715 N N . GLU A 1 91 ? 62.441 4.046 9.860 1.00 18.09 122 GLU A N 1
ATOM 716 C CA A GLU A 1 91 ? 63.132 2.751 9.769 0.48 19.78 122 GLU A CA 1
ATOM 717 C CA B GLU A 1 91 ? 63.210 2.782 9.752 0.52 19.15 122 GLU A CA 1
ATOM 718 C C . GLU A 1 91 ? 63.993 2.432 11.012 1.00 19.98 122 GLU A C 1
ATOM 719 O O . GLU A 1 91 ? 64.274 1.259 11.282 1.00 21.92 122 GLU A O 1
ATOM 730 N N . THR A 1 92 ? 64.438 3.429 11.763 1.00 20.47 123 THR A N 1
ATOM 731 C CA . THR A 1 92 ? 65.395 3.196 12.828 1.00 22.16 123 THR A CA 1
ATOM 732 C C . THR A 1 92 ? 64.822 2.398 13.983 1.00 22.65 123 THR A C 1
ATOM 733 O O . THR A 1 92 ? 63.624 2.471 14.293 1.00 22.71 123 THR A O 1
ATOM 737 N N . THR A 1 93 ? 65.731 1.647 14.623 1.00 23.83 124 THR A N 1
ATOM 738 C CA . THR A 1 93 ? 65.449 0.903 15.864 1.00 24.72 124 THR A CA 1
ATOM 739 C C . THR A 1 93 ? 66.226 1.438 17.064 1.00 25.09 124 THR A C 1
ATOM 740 O O . THR A 1 93 ? 66.145 0.858 18.156 1.00 26.50 124 THR A O 1
ATOM 744 N N . ILE A 1 94 ? 66.959 2.546 16.894 1.00 23.89 125 ILE A N 1
ATOM 745 C CA . ILE A 1 94 ? 67.892 3.035 17.914 1.00 24.19 125 ILE A CA 1
ATOM 746 C C . ILE A 1 94 ? 67.287 4.075 18.857 1.00 23.12 125 ILE A C 1
ATOM 747 O O . ILE A 1 94 ? 67.929 4.466 19.825 1.00 23.09 125 ILE A O 1
ATOM 752 N N . LEU A 1 95 ? 66.071 4.569 18.547 1.00 21.73 126 LEU A N 1
ATOM 753 C CA . LEU A 1 95 ? 65.398 5.571 19.385 1.00 20.46 126 LEU A CA 1
ATOM 754 C C . LEU A 1 95 ? 64.293 5.008 20.271 1.00 20.30 126 LEU A C 1
ATOM 755 O O . LEU A 1 95 ? 63.675 3.988 19.928 1.00 23.22 126 LEU A O 1
ATOM 760 N N . THR A 1 96 ? 64.016 5.690 21.378 1.00 19.50 127 THR A N 1
ATOM 761 C CA . THR A 1 96 ? 62.801 5.378 22.148 1.00 21.12 127 THR A CA 1
ATOM 762 C C . THR A 1 96 ? 61.602 5.674 21.236 1.00 21.41 127 THR A C 1
ATOM 763 O O . THR A 1 96 ? 61.662 6.524 20.308 1.00 21.35 127 THR A O 1
ATOM 767 N N . GLU A 1 97 ? 60.518 4.950 21.445 1.00 22.76 128 GLU A N 1
ATOM 768 C CA . GLU A 1 97 ? 59.258 5.242 20.795 1.00 23.15 128 GLU A CA 1
ATOM 769 C C . GLU A 1 97 ? 58.885 6.720 20.895 1.00 21.28 128 GLU A C 1
ATOM 770 O O . GLU A 1 97 ? 58.487 7.320 19.872 1.00 21.06 128 GLU A O 1
ATOM 776 N N . ALA A 1 98 ? 58.963 7.325 22.086 1.00 20.30 129 ALA A N 1
ATOM 777 C CA . ALA A 1 98 ? 58.572 8.743 22.261 1.00 19.52 129 ALA A CA 1
ATOM 778 C C . ALA A 1 98 ? 59.464 9.666 21.429 1.00 18.81 129 ALA A C 1
ATOM 779 O O . ALA A 1 98 ? 58.986 10.644 20.844 1.00 19.28 129 ALA A O 1
ATOM 781 N N . THR A 1 99 ? 60.750 9.356 21.354 1.00 17.95 130 THR A N 1
ATOM 782 C CA . THR A 1 99 ? 61.689 10.197 20.593 1.00 17.46 130 THR A CA 1
ATOM 783 C C . THR A 1 99 ? 61.444 10.076 19.097 1.00 15.96 130 THR A C 1
ATOM 784 O O . THR A 1 99 ? 61.396 11.069 18.384 1.00 14.97 130 THR A O 1
ATOM 788 N N . GLN A 1 100 ? 61.304 8.846 18.633 1.00 15.84 131 GLN A N 1
ATOM 789 C CA . GLN A 1 100 ? 60.994 8.536 17.250 1.00 15.11 131 GLN A CA 1
ATOM 790 C C . GLN A 1 100 ? 59.693 9.259 16.824 1.00 14.89 131 GLN A C 1
ATOM 791 O O . GLN A 1 100 ? 59.636 9.960 15.788 1.00 14.51 131 GLN A O 1
ATOM 797 N N . ASN A 1 101 ? 58.647 9.114 17.620 1.00 14.23 132 ASN A N 1
ATOM 798 C CA . ASN A 1 101 ? 57.363 9.742 17.314 1.00 14.19 132 ASN A CA 1
ATOM 799 C C . ASN A 1 101 ? 57.467 11.255 17.267 1.00 12.81 132 ASN A C 1
ATOM 800 O O . ASN A 1 101 ? 56.818 11.893 16.447 1.00 12.88 132 ASN A O 1
ATOM 805 N N . TYR A 1 102 ? 58.211 11.835 18.196 1.00 12.66 133 TYR A N 1
ATOM 806 C CA . TYR A 1 102 ? 58.316 13.283 18.240 1.00 12.01 133 TYR A CA 1
ATOM 807 C C . TYR A 1 102 ? 58.970 13.795 16.948 1.00 11.62 133 TYR A C 1
ATOM 808 O O . TYR A 1 102 ? 58.520 14.766 16.348 1.00 10.98 133 TYR A O 1
ATOM 817 N N . TYR A 1 103 ? 60.056 13.144 16.529 1.00 11.56 134 TYR A N 1
ATOM 818 C CA . TYR A 1 103 ? 60.712 13.549 15.289 1.00 10.92 134 TYR A CA 1
ATOM 819 C C . TYR A 1 103 ? 59.771 13.405 14.090 1.00 10.22 134 TYR A C 1
ATOM 820 O O . TYR A 1 103 ? 59.765 14.278 13.220 1.00 10.57 134 TYR A O 1
ATOM 829 N N . LEU A 1 104 ? 58.981 12.339 14.021 1.00 10.60 135 LEU A N 1
ATOM 830 C CA . LEU A 1 104 ? 58.055 12.159 12.922 1.00 10.72 135 LEU A CA 1
ATOM 831 C C . LEU A 1 104 ? 56.972 13.240 12.982 1.00 10.05 135 LEU A C 1
ATOM 832 O O . LEU A 1 104 ? 56.601 13.782 11.929 1.00 10.19 135 LEU A O 1
ATOM 837 N N . GLY A 1 105 ? 56.490 13.568 14.186 1.00 9.75 136 GLY A N 1
ATOM 838 C CA . GLY A 1 105 ? 55.495 14.635 14.300 1.00 8.95 136 GLY A CA 1
ATOM 839 C C . GLY A 1 105 ? 56.057 15.919 13.719 1.00 8.72 136 GLY A C 1
ATOM 840 O O . GLY A 1 105 ? 55.390 16.627 12.929 1.00 8.66 136 GLY A O 1
ATOM 841 N N . GLU A 1 106 ? 57.314 16.208 14.039 1.00 8.30 137 GLU A N 1
ATOM 842 C CA . GLU A 1 106 ? 57.949 17.402 13.521 1.00 7.90 137 GLU A CA 1
ATOM 843 C C . GLU A 1 106 ? 58.177 17.372 12.018 1.00 8.59 137 GLU A C 1
ATOM 844 O O . GLU A 1 106 ? 57.931 18.396 11.330 1.00 8.87 137 GLU A O 1
ATOM 850 N N . ALA A 1 107 ? 58.661 16.245 11.494 1.00 8.65 138 ALA A N 1
ATOM 851 C CA . ALA A 1 107 ? 59.021 16.166 10.097 1.00 8.70 138 ALA A CA 1
ATOM 852 C C . ALA A 1 107 ? 57.784 16.216 9.185 1.00 8.56 138 ALA A C 1
ATOM 853 O O . ALA A 1 107 ? 57.743 16.974 8.206 1.00 8.68 138 ALA A O 1
ATOM 855 N N . TYR A 1 108 ? 56.770 15.416 9.520 1.00 8.75 139 TYR A N 1
ATOM 856 C CA . TYR A 1 108 ? 55.513 15.478 8.746 1.00 9.06 139 TYR A CA 1
ATOM 857 C C . TYR A 1 108 ? 54.909 16.897 8.841 1.00 8.40 139 TYR A C 1
ATOM 858 O O . TYR A 1 108 ? 54.363 17.404 7.849 1.00 8.45 139 TYR A O 1
ATOM 867 N N . GLY A 1 109 ? 54.958 17.514 10.020 1.00 8.61 140 GLY A N 1
ATOM 868 C CA . GLY A 1 109 ? 54.377 18.852 10.195 1.00 8.48 140 GLY A CA 1
ATOM 869 C C . GLY A 1 109 ? 55.112 19.883 9.345 1.00 7.54 140 GLY A C 1
ATOM 870 O O . GLY A 1 109 ? 54.475 20.695 8.659 1.00 7.80 140 GLY A O 1
ATOM 884 N N . ARG A 1 111 ? 56.870 19.334 6.661 1.00 8.18 142 ARG A N 1
ATOM 885 C CA . ARG A 1 111 ? 56.621 19.101 5.247 1.00 8.60 142 ARG A CA 1
ATOM 886 C C . ARG A 1 111 ? 55.295 19.736 4.808 1.00 7.54 142 ARG A C 1
ATOM 887 O O . ARG A 1 111 ? 55.212 20.449 3.798 1.00 7.89 142 ARG A O 1
ATOM 895 N N . ALA A 1 112 ? 54.249 19.505 5.593 1.00 7.89 143 ALA A N 1
ATOM 896 C CA . ALA A 1 112 ? 52.930 20.091 5.319 1.00 7.42 143 ALA A CA 1
ATOM 897 C C . ALA A 1 112 ? 53.019 21.621 5.325 1.00 6.98 143 ALA A C 1
ATOM 898 O O . ALA A 1 112 ? 52.395 22.282 4.499 1.00 7.46 143 ALA A O 1
ATOM 900 N N . TYR A 1 113 ? 53.775 22.176 6.272 1.00 6.86 144 TYR A N 1
ATOM 901 C CA . TYR A 1 113 ? 53.911 23.622 6.402 1.00 7.07 144 TYR A CA 1
ATOM 902 C C . TYR A 1 113 ? 54.487 24.252 5.136 1.00 7.23 144 TYR A C 1
ATOM 903 O O . TYR A 1 113 ? 53.995 25.249 4.605 1.00 7.26 144 TYR A O 1
ATOM 912 N N . LEU A 1 114 ? 55.544 23.649 4.604 1.00 6.86 145 LEU A N 1
ATOM 913 C CA . LEU A 1 114 ? 56.157 24.150 3.393 1.00 7.54 145 LEU A CA 1
ATOM 914 C C . LEU A 1 114 ? 55.219 23.991 2.195 1.00 6.68 145 LEU A C 1
ATOM 915 O O . LEU A 1 114 ? 55.065 24.925 1.408 1.00 7.67 145 LEU A O 1
ATOM 920 N N . TYR A 1 115 ? 54.602 22.828 2.058 1.00 7.18 146 TYR A N 1
ATOM 921 C CA . TYR A 1 115 ? 53.669 22.644 0.982 1.00 7.74 146 TYR A CA 1
ATOM 922 C C . TYR A 1 115 ? 52.488 23.601 1.047 1.00 7.22 146 TYR A C 1
ATOM 923 O O . TYR A 1 115 ? 51.933 23.972 -0.009 1.00 7.32 146 TYR A O 1
ATOM 932 N N . PHE A 1 116 ? 52.084 24.036 2.252 1.00 6.94 147 PHE A N 1
ATOM 933 C CA . PHE A 1 116 ? 50.966 24.983 2.386 1.00 7.41 147 PHE A CA 1
ATOM 934 C C . PHE A 1 116 ? 51.374 26.402 1.947 1.00 6.60 147 PHE A C 1
ATOM 935 O O . PHE A 1 116 ? 50.567 27.108 1.340 1.00 7.04 147 PHE A O 1
ATOM 943 N N . HIS A 1 117 ? 52.623 26.822 2.186 1.00 6.81 148 HIS A N 1
ATOM 944 C CA . HIS A 1 117 ? 53.135 28.037 1.536 1.00 6.86 148 HIS A CA 1
ATOM 945 C C . HIS A 1 117 ? 53.115 27.891 0.027 1.00 6.35 148 HIS A C 1
ATOM 946 O O . HIS A 1 117 ? 52.729 28.787 -0.717 1.00 7.12 148 HIS A O 1
ATOM 953 N N . LEU A 1 118 ? 53.581 26.739 -0.462 1.00 7.60 149 LEU A N 1
ATOM 954 C CA . LEU A 1 118 ? 53.622 26.508 -1.921 1.00 7.41 149 LEU A CA 1
ATOM 955 C C . LEU A 1 118 ? 52.227 26.545 -2.552 1.00 6.96 149 LEU A C 1
ATOM 956 O O . LEU A 1 118 ? 52.026 27.147 -3.591 1.00 7.80 149 LEU A O 1
ATOM 961 N N . LEU A 1 119 ? 51.257 25.899 -1.891 1.00 6.93 150 LEU A N 1
ATOM 962 C CA . LEU A 1 119 ? 49.873 25.874 -2.409 1.00 7.39 150 LEU A CA 1
ATOM 963 C C . LEU A 1 119 ? 49.309 27.290 -2.543 1.00 7.08 150 LEU A C 1
ATOM 964 O O . LEU A 1 119 ? 48.757 27.651 -3.560 1.00 7.31 150 LEU A O 1
ATOM 969 N N . ARG A 1 120 ? 49.456 28.096 -1.485 1.00 7.16 151 ARG A N 1
ATOM 970 C CA . ARG A 1 120 ? 48.878 29.431 -1.463 1.00 6.97 151 ARG A CA 1
ATOM 971 C C . ARG A 1 120 ? 49.582 30.394 -2.404 1.00 6.59 151 ARG A C 1
ATOM 972 O O . ARG A 1 120 ? 49.007 31.376 -2.847 1.00 7.20 151 ARG A O 1
ATOM 980 N N . SER A 1 121 ? 50.847 30.099 -2.688 1.00 6.31 152 SER A N 1
ATOM 981 C CA . SER A 1 121 ? 51.705 31.022 -3.447 1.00 7.01 152 SER A CA 1
ATOM 982 C C . SER A 1 121 ? 51.814 30.648 -4.923 1.00 7.00 152 SER A C 1
ATOM 983 O O . SER A 1 121 ? 51.651 31.492 -5.784 1.00 7.49 152 SER A O 1
ATOM 986 N N . TRP A 1 122 ? 52.120 29.382 -5.223 1.00 7.17 153 TRP A N 1
ATOM 987 C CA . TRP A 1 122 ? 52.267 28.865 -6.581 1.00 7.25 153 TRP A CA 1
ATOM 988 C C . TRP A 1 122 ? 51.133 27.967 -7.095 1.00 7.61 153 TRP A C 1
ATOM 989 O O . TRP A 1 122 ? 51.005 27.836 -8.298 1.00 8.92 153 TRP A O 1
ATOM 1000 N N . GLY A 1 123 ? 50.301 27.423 -6.204 1.00 8.06 154 GLY A N 1
ATOM 1001 C CA . GLY A 1 123 ? 49.114 26.657 -6.626 1.00 8.52 154 GLY A CA 1
ATOM 1002 C C . GLY A 1 123 ? 49.456 25.214 -6.894 1.00 8.49 154 GLY A C 1
ATOM 1003 O O . GLY A 1 123 ? 49.695 24.416 -5.986 1.00 10.02 154 GLY A O 1
ATOM 1004 N N . ASP A 1 124 ? 49.431 24.837 -8.186 1.00 8.76 155 ASP A N 1
ATOM 1005 C CA . ASP A 1 124 ? 49.792 23.495 -8.637 1.00 8.58 155 ASP A CA 1
ATOM 1006 C C . ASP A 1 124 ? 51.320 23.368 -8.569 1.00 8.88 155 ASP A C 1
ATOM 1007 O O . ASP A 1 124 ? 52.006 24.175 -9.165 1.00 9.41 155 ASP A O 1
ATOM 1012 N N . VAL A 1 125 ? 51.825 22.397 -7.825 1.00 9.12 156 VAL A N 1
ATOM 1013 C CA . VAL A 1 125 ? 53.262 22.236 -7.645 1.00 9.39 156 VAL A CA 1
ATOM 1014 C C . VAL A 1 125 ? 53.607 20.755 -7.653 1.00 10.01 156 VAL A C 1
ATOM 1015 O O . VAL A 1 125 ? 52.745 19.897 -7.450 1.00 10.09 156 VAL A O 1
ATOM 1019 N N . VAL A 1 126 ? 54.885 20.436 -7.864 1.00 10.52 157 VAL A N 1
ATOM 1020 C CA . VAL A 1 126 ? 55.351 19.073 -7.821 1.00 11.50 157 VAL A CA 1
ATOM 1021 C C . VAL A 1 126 ? 55.240 18.551 -6.401 1.00 10.64 157 VAL A C 1
ATOM 1022 O O . VAL A 1 126 ? 55.701 19.192 -5.451 1.00 10.67 157 VAL A O 1
ATOM 1026 N N . LEU A 1 127 ? 54.678 17.354 -6.255 1.00 11.50 158 LEU A N 1
ATOM 1027 C CA . LEU A 1 127 ? 54.663 16.659 -4.973 1.00 10.92 158 LEU A CA 1
ATOM 1028 C C . LEU A 1 127 ? 55.875 15.731 -4.918 1.00 11.75 158 LEU A C 1
ATOM 1029 O O . LEU A 1 127 ? 55.872 14.586 -5.395 1.00 14.85 158 LEU A O 1
ATOM 1034 N N . TYR A 1 128 ? 56.938 16.234 -4.311 1.00 11.96 159 TYR A N 1
ATOM 1035 C CA . TYR A 1 128 ? 58.191 15.545 -4.159 1.00 12.62 159 TYR A CA 1
ATOM 1036 C C . TYR A 1 128 ? 58.192 14.950 -2.748 1.00 11.79 159 TYR A C 1
ATOM 1037 O O . TYR A 1 128 ? 58.211 15.692 -1.736 1.00 12.52 159 TYR A O 1
ATOM 1046 N N . LEU A 1 129 ? 58.146 13.625 -2.688 1.00 13.18 160 LEU A N 1
ATOM 1047 C CA . LEU A 1 129 ? 58.026 12.905 -1.435 1.00 14.88 160 LEU A CA 1
ATOM 1048 C C . LEU A 1 129 ? 59.199 11.908 -1.240 1.00 16.32 160 LEU A C 1
ATOM 1049 O O . LEU A 1 129 ? 59.269 11.296 -0.193 1.00 19.56 160 LEU A O 1
ATOM 1054 N N . ASP A 1 130 ? 60.171 11.904 -2.165 1.00 17.68 161 ASP A N 1
ATOM 1055 C CA . ASP A 1 130 ? 61.436 11.093 -2.131 1.00 18.86 161 ASP A CA 1
ATOM 1056 C C . ASP A 1 130 ? 62.606 11.877 -1.587 1.00 18.23 161 ASP A C 1
ATOM 1057 O O . ASP A 1 130 ? 62.509 13.096 -1.322 1.00 18.82 161 ASP A O 1
ATOM 1062 N N . TYR A 1 131 ? 63.748 11.215 -1.409 1.00 18.54 162 TYR A N 1
ATOM 1063 C CA . TYR A 1 131 ? 64.957 11.923 -1.060 1.00 19.63 162 TYR A CA 1
ATOM 1064 C C . TYR A 1 131 ? 66.099 11.356 -1.860 1.00 19.69 162 TYR A C 1
ATOM 1065 O O . TYR A 1 131 ? 66.000 10.256 -2.420 1.00 19.93 162 TYR A O 1
ATOM 1074 N N . THR A 1 132 ? 67.204 12.100 -1.882 1.00 20.98 163 THR A N 1
ATOM 1075 C CA . THR A 1 132 ? 68.389 11.741 -2.707 1.00 21.01 163 THR A CA 1
ATOM 1076 C C . THR A 1 132 ? 69.620 11.250 -1.930 1.00 22.90 163 THR A C 1
ATOM 1077 O O . THR A 1 132 ? 70.332 10.349 -2.417 1.00 23.76 163 THR A O 1
ATOM 1081 N N . GLU A 1 133 ? 69.927 11.853 -0.780 1.00 24.50 164 GLU A N 1
ATOM 1082 C CA . GLU A 1 133 ? 71.191 11.567 -0.065 1.00 26.08 164 GLU A CA 1
ATOM 1083 C C . GLU A 1 133 ? 71.301 10.116 0.452 1.00 27.60 164 GLU A C 1
ATOM 1084 O O . GLU A 1 133 ? 70.352 9.570 1.080 1.00 28.66 164 GLU A O 1
ATOM 1086 N N . LYS A 1 144 ? 57.196 14.053 -12.476 1.00 31.27 175 LYS A N 1
ATOM 1087 C CA . LYS A 1 144 ? 58.156 15.111 -12.882 1.00 29.10 175 LYS A CA 1
ATOM 1088 C C . LYS A 1 144 ? 57.460 16.505 -12.971 1.00 27.13 175 LYS A C 1
ATOM 1089 O O . LYS A 1 144 ? 58.089 17.546 -12.702 1.00 27.32 175 LYS A O 1
ATOM 1091 N N . GLY A 1 145 ? 56.200 16.498 -13.410 1.00 23.11 176 GLY A N 1
ATOM 1092 C CA . GLY A 1 145 ? 55.343 17.674 -13.474 1.00 20.76 176 GLY A CA 1
ATOM 1093 C C . GLY A 1 145 ? 54.505 17.897 -12.211 1.00 17.80 176 GLY A C 1
ATOM 1094 O O . GLY A 1 145 ? 54.458 17.089 -11.307 1.00 17.62 176 GLY A O 1
ATOM 1095 N N . VAL A 1 146 ? 53.817 19.005 -12.204 1.00 14.30 177 VAL A N 1
ATOM 1096 C CA . VAL A 1 146 ? 53.034 19.447 -11.055 1.00 12.31 177 VAL A CA 1
ATOM 1097 C C . VAL A 1 146 ? 51.810 18.559 -10.810 1.00 11.72 177 VAL A C 1
ATOM 1098 O O . VAL A 1 146 ? 51.263 17.944 -11.750 1.00 14.68 177 VAL A O 1
ATOM 1102 N N . SER A 1 147 ? 51.344 18.559 -9.563 1.00 11.04 178 SER A N 1
ATOM 1103 C CA . SER A 1 147 ? 50.040 18.014 -9.194 1.00 11.68 178 SER A CA 1
ATOM 1104 C C . SER A 1 147 ? 49.048 19.158 -9.059 1.00 10.93 178 SER A C 1
ATOM 1105 O O . SER A 1 147 ? 49.422 20.284 -8.675 1.00 10.85 178 SER A O 1
ATOM 1108 N N . PRO A 1 148 ? 47.777 18.885 -9.348 1.00 11.60 179 PRO A N 1
ATOM 1109 C CA . PRO A 1 148 ? 46.770 19.922 -9.151 1.00 11.55 179 PRO A CA 1
ATOM 1110 C C . PRO A 1 148 ? 46.707 20.366 -7.690 1.00 10.36 179 PRO A C 1
ATOM 1111 O O . PRO A 1 148 ? 46.917 19.547 -6.764 1.00 10.87 179 PRO A O 1
ATOM 1115 N N . ALA A 1 149 ? 46.349 21.639 -7.493 1.00 10.41 180 ALA A N 1
ATOM 1116 C CA . ALA A 1 149 ? 46.200 22.217 -6.148 1.00 10.55 180 ALA A CA 1
ATOM 1117 C C . ALA A 1 149 ? 45.371 21.305 -5.212 1.00 10.24 180 ALA A C 1
ATOM 1118 O O . ALA A 1 149 ? 45.696 21.161 -4.028 1.00 10.45 180 ALA A O 1
ATOM 1120 N N . THR A 1 150 ? 44.292 20.710 -5.731 1.00 11.87 181 THR A N 1
ATOM 1121 C CA . THR A 1 150 ? 43.500 19.778 -4.904 1.00 13.91 181 THR A CA 1
ATOM 1122 C C . THR A 1 150 ? 44.322 18.614 -4.350 1.00 12.60 181 THR A C 1
ATOM 1123 O O . THR A 1 150 ? 44.160 18.229 -3.184 1.00 12.06 181 THR A O 1
ATOM 1127 N N . GLU A 1 151 ? 45.171 18.038 -5.182 1.00 12.03 182 GLU A N 1
ATOM 1128 C CA . GLU A 1 151 ? 46.018 16.951 -4.758 1.00 12.13 182 GLU A CA 1
ATOM 1129 C C . GLU A 1 151 ? 47.118 17.435 -3.843 1.00 10.05 182 GLU A C 1
ATOM 1130 O O . GLU A 1 151 ? 47.507 16.716 -2.914 1.00 10.70 182 GLU A O 1
ATOM 1136 N N . VAL A 1 152 ? 47.633 18.658 -4.061 1.00 9.43 183 VAL A N 1
ATOM 1137 C CA . VAL A 1 152 ? 48.565 19.250 -3.109 1.00 9.00 183 VAL A CA 1
ATOM 1138 C C . VAL A 1 152 ? 47.937 19.360 -1.726 1.00 9.05 183 VAL A C 1
ATOM 1139 O O . VAL A 1 152 ? 48.521 18.974 -0.712 1.00 9.37 183 VAL A O 1
ATOM 1151 N N . GLU A 1 154 ? 45.378 17.632 -0.568 1.00 9.27 185 GLU A N 1
ATOM 1152 C CA A GLU A 1 154 ? 45.205 16.287 -0.011 0.51 9.84 185 GLU A CA 1
ATOM 1153 C CA B GLU A 1 154 ? 45.217 16.277 -0.047 0.49 10.43 185 GLU A CA 1
ATOM 1154 C C . GLU A 1 154 ? 46.494 15.774 0.651 1.00 9.44 185 GLU A C 1
ATOM 1155 O O . GLU A 1 154 ? 46.447 15.166 1.711 1.00 9.40 185 GLU A O 1
ATOM 1166 N N . GLN A 1 155 ? 47.655 16.049 0.037 1.00 9.31 186 GLN A N 1
ATOM 1167 C CA . GLN A 1 155 ? 48.921 15.645 0.626 1.00 9.38 186 GLN A CA 1
ATOM 1168 C C . GLN A 1 155 ? 49.208 16.424 1.918 1.00 8.94 186 GLN A C 1
ATOM 1169 O O . GLN A 1 155 ? 49.671 15.829 2.911 1.00 9.51 186 GLN A O 1
ATOM 1175 N N . ILE A 1 156 ? 48.930 17.718 1.924 1.00 8.53 187 ILE A N 1
ATOM 1176 C CA . ILE A 1 156 ? 49.082 18.514 3.119 1.00 9.12 187 ILE A CA 1
ATOM 1177 C C . ILE A 1 156 ? 48.253 17.881 4.258 1.00 8.31 187 ILE A C 1
ATOM 1178 O O . ILE A 1 156 ? 48.744 17.730 5.391 1.00 8.71 187 ILE A O 1
ATOM 1183 N N . LYS A 1 157 ? 46.998 17.560 3.962 1.00 8.92 188 LYS A N 1
ATOM 1184 C CA . LYS A 1 157 ? 46.116 16.968 4.964 1.00 8.55 188 LYS A CA 1
ATOM 1185 C C . LYS A 1 157 ? 46.619 15.600 5.444 1.00 8.90 188 LYS A C 1
ATOM 1186 O O . LYS A 1 157 ? 46.507 15.261 6.617 1.00 9.38 188 LYS A O 1
ATOM 1192 N N . LYS A 1 158 ? 47.178 14.802 4.529 1.00 9.34 189 LYS A N 1
ATOM 1193 C CA A LYS A 1 158 ? 47.729 13.516 4.896 0.52 9.22 189 LYS A CA 1
ATOM 1194 C CA B LYS A 1 158 ? 47.741 13.514 4.898 0.48 9.75 189 LYS A CA 1
ATOM 1195 C C . LYS A 1 158 ? 48.918 13.666 5.839 1.00 8.97 189 LYS A C 1
ATOM 1196 O O . LYS A 1 158 ? 49.061 12.930 6.807 1.00 9.76 189 LYS A O 1
ATOM 1207 N N . ASP A 1 159 ? 49.782 14.644 5.529 1.00 9.04 190 ASP A N 1
ATOM 1208 C CA . ASP A 1 159 ? 50.936 14.896 6.391 1.00 8.84 190 ASP A CA 1
ATOM 1209 C C . ASP A 1 159 ? 50.524 15.478 7.743 1.00 8.78 190 ASP A C 1
ATOM 1210 O O . ASP A 1 159 ? 51.147 15.165 8.750 1.00 9.39 190 ASP A O 1
ATOM 1215 N N . ILE A 1 160 ? 49.510 16.351 7.770 1.00 8.70 191 ILE A N 1
ATOM 1216 C CA . ILE A 1 160 ? 48.989 16.868 9.031 1.00 8.72 191 ILE A CA 1
ATOM 1217 C C . ILE A 1 160 ? 48.481 15.681 9.892 1.00 8.94 191 ILE A C 1
ATOM 1218 O O . ILE A 1 160 ? 48.746 15.605 11.096 1.00 9.16 191 ILE A O 1
ATOM 1223 N N . GLN A 1 161 ? 47.721 14.773 9.261 1.00 8.66 192 GLN A N 1
ATOM 1224 C CA . GLN A 1 161 ? 47.221 13.606 9.991 1.00 10.06 192 GLN A CA 1
ATOM 1225 C C . GLN A 1 161 ? 48.389 12.777 10.532 1.00 9.54 192 GLN A C 1
ATOM 1226 O O . GLN A 1 161 ? 48.366 12.339 11.667 1.00 10.02 192 GLN A O 1
ATOM 1232 N N . ALA A 1 162 ? 49.387 12.510 9.687 1.00 9.36 193 ALA A N 1
ATOM 1233 C CA . ALA A 1 162 ? 50.548 11.741 10.115 1.00 9.53 193 ALA A CA 1
ATOM 1234 C C . ALA A 1 162 ? 51.251 12.422 11.290 1.00 9.57 193 ALA A C 1
ATOM 1235 O O . ALA A 1 162 ? 51.681 11.789 12.262 1.00 10.51 193 ALA A O 1
ATOM 1237 N N . SER A 1 163 ? 51.385 13.749 11.199 1.00 8.87 194 SER A N 1
ATOM 1238 C CA . SER A 1 163 ? 52.046 14.526 12.247 1.00 8.97 194 SER A CA 1
ATOM 1239 C C . SER A 1 163 ? 51.285 14.422 13.570 1.00 9.16 194 SER A C 1
ATOM 1240 O O . SER A 1 163 ? 51.869 14.111 14.614 1.00 9.67 194 SER A O 1
ATOM 1243 N N . GLU A 1 164 ? 49.995 14.733 13.533 1.00 8.80 195 GLU A N 1
ATOM 1244 C CA . GLU A 1 164 ? 49.209 14.761 14.775 1.00 8.99 195 GLU A CA 1
ATOM 1245 C C . GLU A 1 164 ? 49.137 13.365 15.375 1.00 9.95 195 GLU A C 1
ATOM 1246 O O . GLU A 1 164 ? 49.137 13.217 16.601 1.00 10.92 195 GLU A O 1
ATOM 1252 N N . ASN A 1 165 ? 49.073 12.337 14.529 1.00 10.46 196 ASN A N 1
ATOM 1253 C CA . ASN A 1 165 ? 49.043 10.973 15.049 1.00 11.42 196 ASN A CA 1
ATOM 1254 C C . ASN A 1 165 ? 50.344 10.584 15.719 1.00 10.86 196 ASN A C 1
ATOM 1255 O O . ASN A 1 165 ? 50.352 9.917 16.747 1.00 13.15 196 ASN A O 1
ATOM 1260 N N . ALA A 1 166 ? 51.463 11.019 15.148 1.00 10.50 197 ALA A N 1
ATOM 1261 C CA . ALA A 1 166 ? 52.787 10.751 15.751 1.00 10.79 197 ALA A CA 1
ATOM 1262 C C . ALA A 1 166 ? 52.922 11.476 17.111 1.00 10.95 197 ALA A C 1
ATOM 1263 O O . ALA A 1 166 ? 53.404 10.886 18.071 1.00 12.00 197 ALA A O 1
ATOM 1265 N N . PHE A 1 167 ? 52.533 12.751 17.191 1.00 10.41 198 PHE A N 1
ATOM 1266 C CA . PHE A 1 167 ? 52.648 13.462 18.468 1.00 10.16 198 PHE A CA 1
ATOM 1267 C C . PHE A 1 167 ? 51.669 12.887 19.492 1.00 11.17 198 PHE A C 1
ATOM 1268 O O . PHE A 1 167 ? 51.988 12.895 20.700 1.00 12.52 198 PHE A O 1
ATOM 1276 N N . GLY A 1 168 ? 50.487 12.496 19.047 1.00 11.18 199 GLY A N 1
ATOM 1277 C CA . GLY A 1 168 ? 49.466 12.086 19.991 1.00 12.77 199 GLY A CA 1
ATOM 1278 C C . GLY A 1 168 ? 49.071 13.209 20.944 1.00 12.79 199 GLY A C 1
ATOM 1279 O O . GLY A 1 168 ? 49.030 14.389 20.593 1.00 13.52 199 GLY A O 1
ATOM 1280 N N A SER A 1 169 ? 48.906 12.736 22.166 0.54 12.99 200 SER A N 1
ATOM 1281 N N B SER A 1 169 ? 48.647 12.927 22.179 0.46 13.67 200 SER A N 1
ATOM 1282 C CA A SER A 1 169 ? 48.563 13.553 23.268 0.54 12.70 200 SER A CA 1
ATOM 1283 C CA B SER A 1 169 ? 47.846 13.929 22.950 0.46 14.40 200 SER A CA 1
ATOM 1284 C C A SER A 1 169 ? 49.754 14.303 23.864 0.54 12.30 200 SER A C 1
ATOM 1285 C C B SER A 1 169 ? 48.540 14.850 23.992 0.46 12.78 200 SER A C 1
ATOM 1286 O O A SER A 1 169 ? 49.592 14.996 24.858 0.54 12.57 200 SER A O 1
ATOM 1287 O O B SER A 1 169 ? 47.910 15.748 24.594 0.46 14.56 200 SER A O 1
ATOM 1292 N N A ASP A 1 170 ? 50.949 14.179 23.276 0.54 11.70 201 ASP A N 1
ATOM 1293 N N B ASP A 1 170 ? 49.819 14.609 24.239 0.46 13.01 201 ASP A N 1
ATOM 1294 C CA A ASP A 1 170 ? 52.111 14.931 23.760 0.54 11.19 201 ASP A CA 1
ATOM 1295 C CA B ASP A 1 170 ? 50.591 15.433 25.168 0.46 12.84 201 ASP A CA 1
ATOM 1296 C C A ASP A 1 170 ? 52.161 16.299 23.083 0.54 11.24 201 ASP A C 1
ATOM 1297 C C B ASP A 1 170 ? 51.248 16.574 24.395 0.46 12.16 201 ASP A C 1
ATOM 1298 O O A ASP A 1 170 ? 52.688 16.440 21.973 0.54 11.09 201 ASP A O 1
ATOM 1299 O O B ASP A 1 170 ? 52.122 16.348 23.558 0.46 12.10 201 ASP A O 1
ATOM 1308 N N A TYR A 1 171 ? 51.596 17.281 23.786 0.54 10.37 202 TYR A N 1
ATOM 1309 N N B TYR A 1 171 ? 50.776 17.793 24.617 0.46 11.30 202 TYR A N 1
ATOM 1310 C CA A TYR A 1 171 ? 51.612 18.693 23.403 0.54 9.95 202 TYR A CA 1
ATOM 1311 C CA B TYR A 1 171 ? 51.248 18.926 23.813 0.46 11.26 202 TYR A CA 1
ATOM 1312 C C A TYR A 1 171 ? 52.659 19.523 24.147 0.54 11.72 202 TYR A C 1
ATOM 1313 C C B TYR A 1 171 ? 52.502 19.628 24.394 0.46 12.37 202 TYR A C 1
ATOM 1314 O O A TYR A 1 171 ? 52.752 20.712 23.960 0.54 10.15 202 TYR A O 1
ATOM 1315 O O B TYR A 1 171 ? 52.649 20.827 24.245 0.46 12.02 202 TYR A O 1
ATOM 1332 N N . SER A 1 172 ? 53.430 18.870 24.992 1.00 13.87 203 SER A N 1
ATOM 1333 C CA . SER A 1 172 ? 54.593 19.480 25.577 1.00 14.03 203 SER A CA 1
ATOM 1334 C C . SER A 1 172 ? 55.471 20.028 24.451 1.00 14.13 203 SER A C 1
ATOM 1335 O O . SER A 1 172 ? 55.528 19.499 23.342 1.00 16.26 203 SER A O 1
ATOM 1338 N N . PHE A 1 173 ? 56.233 21.065 24.747 1.00 12.51 204 PHE A N 1
ATOM 1339 C CA . PHE A 1 173 ? 57.240 21.580 23.813 1.00 13.50 204 PHE A CA 1
ATOM 1340 C C . PHE A 1 173 ? 58.515 20.825 24.187 1.00 13.61 204 PHE A C 1
ATOM 1341 O O . PHE A 1 173 ? 59.426 21.379 24.803 1.00 14.68 204 PHE A O 1
ATOM 1349 N N . LYS A 1 174 ? 58.572 19.558 23.777 1.00 14.30 205 LYS A N 1
ATOM 1350 C CA . LYS A 1 174 ? 59.647 18.664 24.181 1.00 15.60 205 LYS A CA 1
ATOM 1351 C C . LYS A 1 174 ? 61.008 19.184 23.776 1.00 14.37 205 LYS A C 1
ATOM 1352 O O . LYS A 1 174 ? 61.966 19.000 24.505 1.00 16.75 205 LYS A O 1
ATOM 1358 N N . LEU A 1 175 ? 61.091 19.834 22.612 1.00 13.44 206 LEU A N 1
ATOM 1359 C CA . LEU A 1 175 ? 62.338 20.386 22.119 1.00 12.78 206 LEU A CA 1
ATOM 1360 C C . LEU A 1 175 ? 62.313 21.926 22.102 1.00 13.38 206 LEU A C 1
ATOM 1361 O O . LEU A 1 175 ? 63.147 22.561 21.446 1.00 15.44 206 LEU A O 1
ATOM 1366 N N . GLY A 1 176 ? 61.363 22.493 22.839 1.00 12.14 207 GLY A N 1
ATOM 1367 C CA . GLY A 1 176 ? 61.220 23.948 22.946 1.00 12.01 207 GLY A CA 1
ATOM 1368 C C . GLY A 1 176 ? 60.262 24.542 21.916 1.00 10.68 207 GLY A C 1
ATOM 1369 O O . GLY A 1 176 ? 59.919 23.908 20.917 1.00 10.44 207 GLY A O 1
ATOM 1370 N N . ARG A 1 177 ? 59.886 25.792 22.170 1.00 9.62 208 ARG A N 1
ATOM 1371 C CA . ARG A 1 177 ? 58.953 26.500 21.287 1.00 8.41 208 ARG A CA 1
ATOM 1372 C C . ARG A 1 177 ? 59.601 26.923 19.991 1.00 9.04 208 ARG A C 1
ATOM 1373 O O . ARG A 1 177 ? 58.885 27.350 19.090 1.00 9.71 208 ARG A O 1
ATOM 1381 N N . HIS A 1 178 ? 60.925 26.823 19.894 1.00 9.47 209 HIS A N 1
ATOM 1382 C CA A HIS A 1 178 ? 61.593 27.108 18.635 0.57 7.89 209 HIS A CA 1
ATOM 1383 C CA B HIS A 1 178 ? 61.818 27.047 18.731 0.43 9.37 209 HIS A CA 1
ATOM 1384 C C . HIS A 1 178 ? 61.786 25.866 17.767 1.00 8.20 209 HIS A C 1
ATOM 1385 O O . HIS A 1 178 ? 62.377 25.958 16.709 1.00 9.30 209 HIS A O 1
ATOM 1398 N N . PHE A 1 179 ? 61.234 24.729 18.205 1.00 7.81 210 PHE A N 1
ATOM 1399 C CA . PHE A 1 179 ? 61.171 23.512 17.417 1.00 8.12 210 PHE A CA 1
ATOM 1400 C C . PHE A 1 179 ? 59.701 23.198 17.187 1.00 7.63 210 PHE A C 1
ATOM 1401 O O . PHE A 1 179 ? 58.834 23.548 17.981 1.00 8.55 210 PHE A O 1
ATOM 1409 N N . TRP A 1 180 ? 59.412 22.485 16.092 1.00 7.80 211 TRP A N 1
ATOM 1410 C CA . TRP A 1 180 ? 58.051 22.137 15.775 1.00 7.87 211 TRP A CA 1
ATOM 1411 C C . TRP A 1 180 ? 57.451 21.247 16.873 1.00 7.81 211 TRP A C 1
ATOM 1412 O O . TRP A 1 180 ? 58.157 20.483 17.518 1.00 8.45 211 TRP A O 1
ATOM 1423 N N . SER A 1 181 ? 56.142 21.333 17.076 1.00 8.22 212 SER A N 1
ATOM 1424 C CA . SER A 1 181 ? 55.461 20.663 18.205 1.00 7.99 212 SER A CA 1
ATOM 1425 C C . SER A 1 181 ? 54.029 20.338 17.797 1.00 8.49 212 SER A C 1
ATOM 1426 O O . SER A 1 181 ? 53.525 20.772 16.735 1.00 8.46 212 SER A O 1
ATOM 1429 N N . ALA A 1 182 ? 53.317 19.638 18.675 1.00 8.25 213 ALA A N 1
ATOM 1430 C CA . ALA A 1 182 ? 51.938 19.278 18.409 1.00 7.98 213 ALA A CA 1
ATOM 1431 C C . ALA A 1 182 ? 51.035 20.486 18.199 1.00 8.04 213 ALA A C 1
ATOM 1432 O O . ALA A 1 182 ? 50.148 20.468 17.335 1.00 8.29 213 ALA A O 1
ATOM 1434 N N . ALA A 1 183 ? 51.262 21.558 18.965 1.00 7.70 214 ALA A N 1
ATOM 1435 C CA . ALA A 1 183 ? 50.435 22.733 18.835 1.00 7.91 214 ALA A CA 1
ATOM 1436 C C . ALA A 1 183 ? 50.730 23.448 17.515 1.00 7.23 214 ALA A C 1
ATOM 1437 O O . ALA A 1 183 ? 49.838 24.059 16.947 1.00 8.04 214 ALA A O 1
ATOM 1439 N N . ALA A 1 184 ? 51.960 23.378 17.023 1.00 7.61 215 ALA A N 1
ATOM 1440 C CA . ALA A 1 184 ? 52.285 23.933 15.715 1.00 7.49 215 ALA A CA 1
ATOM 1441 C C . ALA A 1 184 ? 51.496 23.191 14.618 1.00 7.07 215 ALA A C 1
ATOM 1442 O O . ALA A 1 184 ? 50.909 23.789 13.700 1.00 7.07 215 ALA A O 1
ATOM 1444 N N . THR A 1 185 ? 51.463 21.851 14.696 1.00 7.38 216 THR A N 1
ATOM 1445 C CA . THR A 1 185 ? 50.656 21.065 13.749 1.00 7.36 216 THR A CA 1
ATOM 1446 C C . THR A 1 185 ? 49.167 21.448 13.850 1.00 7.53 216 THR A C 1
ATOM 1447 O O . THR A 1 185 ? 48.509 21.550 12.808 1.00 7.59 216 THR A O 1
ATOM 1451 N N . GLN A 1 186 ? 48.612 21.645 15.037 1.00 7.46 217 GLN A N 1
ATOM 1452 C CA . GLN A 1 186 ? 47.207 22.040 15.148 1.00 7.26 217 GLN A CA 1
ATOM 1453 C C . GLN A 1 186 ? 46.934 23.434 14.563 1.00 6.93 217 GLN A C 1
ATOM 1454 O O . GLN A 1 186 ? 45.920 23.626 13.926 1.00 7.52 217 GLN A O 1
ATOM 1468 N N . LEU A 1 188 ? 48.639 24.778 12.017 1.00 7.25 219 LEU A N 1
ATOM 1469 C CA . LEU A 1 188 ? 48.706 24.574 10.580 1.00 6.92 219 LEU A CA 1
ATOM 1470 C C . LEU A 1 188 ? 47.441 23.859 10.100 1.00 7.08 219 LEU A C 1
ATOM 1471 O O . LEU A 1 188 ? 46.882 24.193 9.056 1.00 7.42 219 LEU A O 1
ATOM 1476 N N . LYS A 1 189 ? 46.978 22.890 10.865 1.00 7.26 220 LYS A N 1
ATOM 1477 C CA . LYS A 1 189 ? 45.730 22.177 10.526 1.00 6.83 220 LYS A CA 1
ATOM 1478 C C . LYS A 1 189 ? 44.559 23.161 10.441 1.00 6.93 220 LYS A C 1
ATOM 1479 O O . LYS A 1 189 ? 43.755 23.123 9.503 1.00 7.50 220 LYS A O 1
ATOM 1485 N N . GLY A 1 190 ? 44.447 24.047 11.423 1.00 6.86 221 GLY A N 1
ATOM 1486 C CA . GLY A 1 190 ? 43.388 25.034 11.385 1.00 7.02 221 GLY A CA 1
ATOM 1487 C C . GLY A 1 190 ? 43.500 25.911 10.139 1.00 6.89 221 GLY A C 1
ATOM 1488 O O . GLY A 1 190 ? 42.488 26.169 9.446 1.00 7.38 221 GLY A O 1
ATOM 1489 N N . GLU A 1 191 ? 44.723 26.349 9.807 1.00 6.64 222 GLU A N 1
ATOM 1490 C CA . GLU A 1 191 ? 44.880 27.172 8.634 1.00 6.23 222 GLU A CA 1
ATOM 1491 C C . GLU A 1 191 ? 44.503 26.420 7.366 1.00 6.84 222 GLU A C 1
ATOM 1492 O O . GLU A 1 191 ? 43.854 26.965 6.459 1.00 7.24 222 GLU A O 1
ATOM 1498 N N . ALA A 1 192 ? 44.940 25.177 7.262 1.00 6.75 223 ALA A N 1
ATOM 1499 C CA . ALA A 1 192 ? 44.726 24.388 6.055 1.00 7.50 223 ALA A CA 1
ATOM 1500 C C . ALA A 1 192 ? 43.245 24.083 5.842 1.00 6.88 223 ALA A C 1
ATOM 1501 O O . ALA A 1 192 ? 42.742 24.172 4.707 1.00 7.22 223 ALA A O 1
ATOM 1503 N N . TYR A 1 193 ? 42.511 23.761 6.921 1.00 6.97 224 TYR A N 1
ATOM 1504 C CA . TYR A 1 193 ? 41.095 23.477 6.777 1.00 7.14 224 TYR A CA 1
ATOM 1505 C C . TYR A 1 193 ? 40.288 24.762 6.594 1.00 6.76 224 TYR A C 1
ATOM 1506 O O . TYR A 1 193 ? 39.242 24.718 5.923 1.00 7.19 224 TYR A O 1
ATOM 1515 N N . LEU A 1 194 ? 40.712 25.907 7.144 1.00 7.43 225 LEU A N 1
ATOM 1516 C CA . LEU A 1 194 ? 40.072 27.153 6.729 1.00 6.59 225 LEU A CA 1
ATOM 1517 C C . LEU A 1 194 ? 40.226 27.385 5.231 1.00 7.28 225 LEU A C 1
ATOM 1518 O O . LEU A 1 194 ? 39.262 27.759 4.540 1.00 7.30 225 LEU A O 1
ATOM 1523 N N . TRP A 1 195 ? 41.428 27.145 4.710 1.00 6.81 226 TRP A N 1
ATOM 1524 C CA . TRP A 1 195 ? 41.717 27.386 3.325 1.00 6.93 226 TRP A CA 1
ATOM 1525 C C . TRP A 1 195 ? 40.897 26.437 2.436 1.00 7.43 226 TRP A C 1
ATOM 1526 O O . TRP A 1 195 ? 40.224 26.846 1.480 1.00 7.57 226 TRP A O 1
ATOM 1537 N N . SER A 1 196 ? 40.892 25.148 2.762 1.00 7.30 227 SER A N 1
ATOM 1538 C CA A SER A 1 196 ? 40.061 24.280 1.917 0.70 7.87 227 SER A CA 1
ATOM 1539 C CA B SER A 1 196 ? 40.061 24.149 2.078 0.30 7.37 227 SER A CA 1
ATOM 1540 C C . SER A 1 196 ? 38.584 24.596 2.078 1.00 7.29 227 SER A C 1
ATOM 1541 O O . SER A 1 196 ? 37.848 24.549 1.092 1.00 7.92 227 SER A O 1
ATOM 1546 N N . GLY A 1 197 ? 38.147 24.986 3.279 1.00 6.67 228 GLY A N 1
ATOM 1547 C CA . GLY A 1 197 ? 36.746 25.318 3.492 1.00 7.05 228 GLY A CA 1
ATOM 1548 C C . GLY A 1 197 ? 36.294 26.518 2.643 1.00 7.37 228 GLY A C 1
ATOM 1549 O O . GLY A 1 197 ? 35.206 26.502 2.073 1.00 8.22 228 GLY A O 1
ATOM 1550 N N . ARG A 1 198 ? 37.127 27.566 2.595 1.00 7.37 229 ARG A N 1
ATOM 1551 C CA . ARG A 1 198 ? 36.755 28.830 1.983 1.00 7.08 229 ARG A CA 1
ATOM 1552 C C . ARG A 1 198 ? 37.210 28.964 0.544 1.00 7.34 229 ARG A C 1
ATOM 1553 O O . ARG A 1 198 ? 36.483 29.570 -0.262 1.00 8.40 229 ARG A O 1
ATOM 1561 N N . GLN A 1 199 ? 38.381 28.435 0.234 1.00 7.83 230 GLN A N 1
ATOM 1562 C CA . GLN A 1 199 ? 38.947 28.529 -1.098 1.00 7.80 230 GLN A CA 1
ATOM 1563 C C . GLN A 1 199 ? 38.730 27.323 -1.986 1.00 8.73 230 GLN A C 1
ATOM 1564 O O . GLN A 1 199 ? 38.953 27.414 -3.176 1.00 9.97 230 GLN A O 1
ATOM 1583 N N . ASN A 1 201 ? 35.866 25.024 -1.633 1.00 8.71 232 ASN A N 1
ATOM 1584 C CA . ASN A 1 201 ? 34.488 24.528 -1.542 1.00 9.79 232 ASN A CA 1
ATOM 1585 C C . ASN A 1 201 ? 34.261 23.556 -0.396 1.00 10.12 232 ASN A C 1
ATOM 1586 O O . ASN A 1 201 ? 33.242 22.841 -0.379 1.00 13.06 232 ASN A O 1
ATOM 1591 N N . GLY A 1 202 ? 35.129 23.507 0.590 1.00 8.68 233 GLY A N 1
ATOM 1592 C CA . GLY A 1 202 ? 34.927 22.543 1.685 1.00 8.62 233 GLY A CA 1
ATOM 1593 C C . GLY A 1 202 ? 33.736 22.894 2.558 1.00 8.71 233 GLY A C 1
ATOM 1594 O O . GLY A 1 202 ? 33.031 22.012 3.048 1.00 11.33 233 GLY A O 1
ATOM 1595 N N . GLY A 1 203 ? 33.482 24.161 2.763 1.00 8.93 234 GLY A N 1
ATOM 1596 C CA . GLY A 1 203 ? 32.357 24.609 3.573 1.00 10.12 234 GLY A CA 1
ATOM 1597 C C . GLY A 1 203 ? 32.445 24.194 5.029 1.00 9.07 234 GLY A C 1
ATOM 1598 O O . GLY A 1 203 ? 33.525 24.063 5.619 1.00 8.88 234 GLY A O 1
ATOM 1599 N N . ASN A 1 204 ? 31.258 24.079 5.633 1.00 9.37 235 ASN A N 1
ATOM 1600 C CA . ASN A 1 204 ? 31.135 24.054 7.059 1.00 9.30 235 ASN A CA 1
ATOM 1601 C C . ASN A 1 204 ? 31.860 22.886 7.714 1.00 8.74 235 ASN A C 1
ATOM 1602 O O . ASN A 1 204 ? 32.412 23.043 8.809 1.00 9.55 235 ASN A O 1
ATOM 1607 N N . SER A 1 205 ? 31.882 21.714 7.071 1.00 7.90 236 SER A N 1
ATOM 1608 C CA . SER A 1 205 ? 32.564 20.614 7.690 1.00 8.14 236 SER A CA 1
ATOM 1609 C C . SER A 1 205 ? 34.084 20.867 7.852 1.00 8.25 236 SER A C 1
ATOM 1610 O O . SER A 1 205 ? 34.690 20.469 8.849 1.00 8.56 236 SER A O 1
ATOM 1613 N N . ASP A 1 206 ? 34.674 21.537 6.895 1.00 7.80 237 ASP A N 1
ATOM 1614 C CA . ASP A 1 206 ? 36.077 21.946 7.003 1.00 7.32 237 ASP A CA 1
ATOM 1615 C C . ASP A 1 206 ? 36.260 23.056 8.048 1.00 7.01 237 ASP A C 1
ATOM 1616 O O . ASP A 1 206 ? 37.229 23.034 8.794 1.00 7.98 237 ASP A O 1
ATOM 1621 N N . TYR A 1 207 ? 35.331 24.022 8.128 1.00 7.44 238 TYR A N 1
ATOM 1622 C CA . TYR A 1 207 ? 35.405 25.058 9.180 1.00 7.64 238 TYR A CA 1
ATOM 1623 C C . TYR A 1 207 ? 35.311 24.445 10.565 1.00 7.30 238 TYR A C 1
ATOM 1624 O O . TYR A 1 207 ? 35.996 24.898 11.494 1.00 8.11 238 TYR A O 1
ATOM 1633 N N . THR A 1 208 ? 34.494 23.404 10.724 1.00 8.26 239 THR A N 1
ATOM 1634 C CA . THR A 1 208 ? 34.408 22.707 12.002 1.00 8.50 239 THR A CA 1
ATOM 1635 C C . THR A 1 208 ? 35.719 22.036 12.377 1.00 7.56 239 THR A C 1
ATOM 1636 O O . THR A 1 208 ? 36.203 22.133 13.498 1.00 8.15 239 THR A O 1
ATOM 1640 N N . ILE A 1 209 ? 36.347 21.352 11.412 1.00 7.47 240 ILE A N 1
ATOM 1641 C CA . ILE A 1 209 ? 37.674 20.769 11.652 1.00 7.35 240 ILE A CA 1
ATOM 1642 C C . ILE A 1 209 ? 38.673 21.848 12.058 1.00 6.83 240 ILE A C 1
ATOM 1643 O O . ILE A 1 209 ? 39.463 21.672 12.973 1.00 7.35 240 ILE A O 1
ATOM 1648 N N . ALA A 1 210 ? 38.656 22.950 11.332 1.00 7.52 241 ALA A N 1
ATOM 1649 C CA . ALA A 1 210 ? 39.551 24.055 11.653 1.00 7.56 241 ALA A CA 1
ATOM 1650 C C . ALA A 1 210 ? 39.335 24.588 13.063 1.00 7.25 241 ALA A C 1
ATOM 1651 O O . ALA A 1 210 ? 40.300 24.788 13.815 1.00 7.36 241 ALA A O 1
ATOM 1653 N N . LYS A 1 211 ? 38.077 24.859 13.404 1.00 7.68 242 LYS A N 1
ATOM 1654 C CA . LYS A 1 211 ? 37.727 25.348 14.735 1.00 8.07 242 LYS A CA 1
ATOM 1655 C C . LYS A 1 211 ? 38.289 24.418 15.796 1.00 8.52 242 LYS A C 1
ATOM 1656 O O . LYS A 1 211 ? 38.897 24.833 16.771 1.00 8.47 242 LYS A O 1
ATOM 1662 N N . ASN A 1 212 ? 38.066 23.125 15.629 1.00 8.47 243 ASN A N 1
ATOM 1663 C CA . ASN A 1 212 ? 38.522 22.149 16.594 1.00 9.06 243 ASN A CA 1
ATOM 1664 C C . ASN A 1 212 ? 40.045 22.097 16.720 1.00 8.57 243 ASN A C 1
ATOM 1665 O O . ASN A 1 212 ? 40.572 21.899 17.805 1.00 9.01 243 ASN A O 1
ATOM 1670 N N . ALA A 1 213 ? 40.731 22.278 15.593 1.00 8.10 244 ALA A N 1
ATOM 1671 C CA . ALA A 1 213 ? 42.186 22.338 15.592 1.00 7.94 244 ALA A CA 1
ATOM 1672 C C . ALA A 1 213 ? 42.706 23.534 16.386 1.00 7.70 244 ALA A C 1
ATOM 1673 O O . ALA A 1 213 ? 43.601 23.410 17.239 1.00 8.23 244 ALA A O 1
ATOM 1675 N N . PHE A 1 214 ? 42.128 24.716 16.151 1.00 7.79 245 PHE A N 1
ATOM 1676 C CA . PHE A 1 214 ? 42.517 25.873 16.919 1.00 7.44 245 PHE A CA 1
ATOM 1677 C C . PHE A 1 214 ? 42.229 25.711 18.396 1.00 8.08 245 PHE A C 1
ATOM 1678 O O . PHE A 1 214 ? 43.037 26.107 19.257 1.00 8.80 245 PHE A O 1
ATOM 1686 N N . GLU A 1 215 ? 41.101 25.080 18.734 1.00 8.32 246 GLU A N 1
ATOM 1687 C CA . GLU A 1 215 ? 40.784 24.778 20.137 1.00 8.95 246 GLU A CA 1
ATOM 1688 C C . GLU A 1 215 ? 41.843 23.865 20.738 1.00 9.33 246 GLU A C 1
ATOM 1689 O O . GLU A 1 215 ? 42.247 24.034 21.888 1.00 10.49 246 GLU A O 1
ATOM 1695 N N . ASN A 1 216 ? 42.297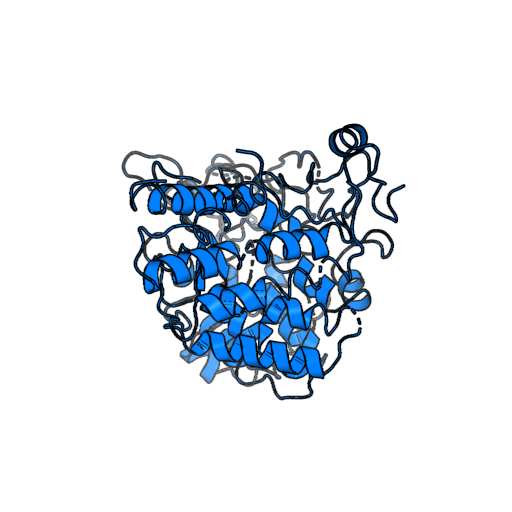 22.903 19.951 1.00 8.56 247 ASN A N 1
ATOM 1696 C CA . ASN A 1 216 ? 43.325 21.966 20.444 1.00 9.49 247 ASN A CA 1
ATOM 1697 C C . ASN A 1 216 ? 44.644 22.620 20.803 1.00 9.85 247 ASN A C 1
ATOM 1698 O O . ASN A 1 216 ? 45.357 22.148 21.669 1.00 11.48 247 ASN A O 1
ATOM 1703 N N . VAL A 1 217 ? 44.960 23.725 20.130 1.00 8.95 248 VAL A N 1
ATOM 1704 C CA . VAL A 1 217 ? 46.192 24.468 20.470 1.00 9.53 248 VAL A CA 1
ATOM 1705 C C . VAL A 1 217 ? 46.241 24.842 21.951 1.00 10.10 248 VAL A C 1
ATOM 1706 O O . VAL A 1 217 ? 47.320 24.831 22.573 1.00 10.76 248 VAL A O 1
ATOM 1710 N N . LYS A 1 218 ? 45.071 25.094 22.532 1.00 11.07 249 LYS A N 1
ATOM 1711 C CA . LYS A 1 218 ? 44.951 25.442 23.929 1.00 12.66 249 LYS A CA 1
ATOM 1712 C C . LYS A 1 218 ? 45.395 24.342 24.880 1.00 12.95 249 LYS A C 1
ATOM 1713 O O . LYS A 1 218 ? 45.609 24.604 26.070 1.00 15.82 249 LYS A O 1
ATOM 1719 N N . LYS A 1 219 ? 45.547 23.120 24.379 1.00 12.72 250 LYS A N 1
ATOM 1720 C CA . LYS A 1 219 ? 46.097 22.002 25.185 1.00 14.11 250 LYS A CA 1
ATOM 1721 C C . LYS A 1 219 ? 47.560 22.197 25.529 1.00 13.70 250 LYS A C 1
ATOM 1722 O O . LYS A 1 219 ? 48.080 21.559 26.456 1.00 16.33 250 LYS A O 1
ATOM 1728 N N . ALA A 1 220 ? 48.274 23.009 24.755 1.00 12.17 251 ALA A N 1
ATOM 1729 C CA . ALA A 1 220 ? 49.642 23.315 25.071 1.00 11.03 251 ALA A CA 1
ATOM 1730 C C . ALA A 1 220 ? 49.682 24.446 26.137 1.00 9.96 251 ALA A C 1
ATOM 1731 O O . ALA A 1 220 ? 48.694 25.130 26.415 1.00 11.05 251 ALA A O 1
ATOM 1733 N N . ASP A 1 221 ? 50.861 24.659 26.692 1.00 10.61 252 ASP A N 1
ATOM 1734 C CA . ASP A 1 221 ? 51.094 25.711 27.678 1.00 11.09 252 ASP A CA 1
ATOM 1735 C C . ASP A 1 221 ? 51.297 27.043 26.968 1.00 9.93 252 ASP A C 1
ATOM 1736 O O . ASP A 1 221 ? 52.424 27.501 26.787 1.00 11.40 252 ASP A O 1
ATOM 1741 N N . VAL A 1 222 ? 50.185 27.633 26.571 1.00 10.13 253 VAL A N 1
ATOM 1742 C CA . VAL A 1 222 ? 50.161 28.835 25.752 1.00 9.69 253 VAL A CA 1
ATOM 1743 C C . VAL A 1 222 ? 49.142 29.819 26.325 1.00 9.81 253 VAL A C 1
ATOM 1744 O O . VAL A 1 222 ? 48.117 29.428 26.896 1.00 12.63 253 VAL A O 1
ATOM 1748 N N . GLY A 1 223 ? 49.409 31.100 26.127 1.00 8.96 254 GLY A N 1
ATOM 1749 C CA . GLY A 1 223 ? 48.475 32.127 26.496 1.00 9.50 254 GLY A CA 1
ATOM 1750 C C . GLY A 1 223 ? 49.040 33.464 26.050 1.00 9.03 254 GLY A C 1
ATOM 1751 O O . GLY A 1 223 ? 50.189 33.558 25.576 1.00 10.18 254 GLY A O 1
ATOM 1752 N N . LEU A 1 224 ? 48.234 34.493 26.199 1.00 8.71 255 LEU A N 1
ATOM 1753 C CA . LEU A 1 224 ? 48.700 35.831 25.801 1.00 8.54 255 LEU A CA 1
ATOM 1754 C C . LEU A 1 224 ? 49.710 36.398 26.818 1.00 8.41 255 LEU A C 1
ATOM 1755 O O . LEU A 1 224 ? 49.523 36.271 28.036 1.00 10.88 255 LEU A O 1
ATOM 1760 N N . VAL A 1 225 ? 50.749 37.018 26.311 1.00 8.05 256 VAL A N 1
ATOM 1761 C CA . VAL A 1 225 ? 51.628 37.872 27.131 1.00 8.44 256 VAL A CA 1
ATOM 1762 C C . VAL A 1 225 ? 50.845 39.164 27.393 1.00 8.59 256 VAL A C 1
ATOM 1763 O O . VAL A 1 225 ? 50.545 39.940 26.472 1.00 10.19 256 VAL A O 1
ATOM 1767 N N . THR A 1 226 ? 50.458 39.419 28.636 1.00 8.89 257 THR A N 1
ATOM 1768 C CA . THR A 1 226 ? 49.609 40.568 28.955 1.00 9.93 257 THR A CA 1
ATOM 1769 C C . THR A 1 226 ? 50.349 41.793 29.400 1.00 9.50 257 THR A C 1
ATOM 1770 O O . THR A 1 226 ? 49.819 42.871 29.335 1.00 10.15 257 THR A O 1
ATOM 1774 N N . SER A 1 227 ? 51.589 41.656 29.845 1.00 8.38 258 SER A N 1
ATOM 1775 C CA . SER A 1 227 ? 52.298 42.818 30.354 1.00 8.57 258 SER A CA 1
ATOM 1776 C C . SER A 1 227 ? 52.302 43.960 29.346 1.00 9.28 258 SER A C 1
ATOM 1777 O O . SER A 1 227 ? 51.945 45.087 29.669 1.00 10.36 258 SER A O 1
ATOM 1780 N N . SER A 1 228 ? 52.677 43.636 28.111 1.00 9.41 259 SER A N 1
ATOM 1781 C CA . SER A 1 228 ? 52.548 44.574 27.005 1.00 9.95 259 SER A CA 1
ATOM 1782 C C . SER A 1 228 ? 52.776 43.838 25.708 1.00 9.52 259 SER A C 1
ATOM 1783 O O . SER A 1 228 ? 53.404 42.800 25.669 1.00 8.71 259 SER A O 1
ATOM 1786 N N . PHE A 1 229 ? 52.261 44.421 24.643 1.00 10.62 260 PHE A N 1
ATOM 1787 C CA . PHE A 1 229 ? 52.542 43.945 23.293 1.00 9.49 260 PHE A CA 1
ATOM 1788 C C . PHE A 1 229 ? 54.057 43.878 23.025 1.00 8.89 260 PHE A C 1
ATOM 1789 O O . PHE A 1 229 ? 54.549 42.917 22.450 1.00 8.60 260 PHE A O 1
ATOM 1797 N N . LYS A 1 230 ? 54.791 44.905 23.433 1.00 9.91 261 LYS A N 1
ATOM 1798 C CA . LYS A 1 230 ? 56.206 44.935 23.227 1.00 9.73 261 LYS A CA 1
ATOM 1799 C C . LYS A 1 230 ? 56.930 43.740 23.861 1.00 7.94 261 LYS A C 1
ATOM 1800 O O . LYS A 1 230 ? 57.909 43.223 23.293 1.00 8.65 261 LYS A O 1
ATOM 1806 N N . ASP A 1 231 ? 56.481 43.289 25.020 1.00 7.52 262 ASP A N 1
ATOM 1807 C CA . ASP A 1 231 ? 57.122 42.177 25.689 1.00 7.55 262 ASP A CA 1
ATOM 1808 C C . ASP A 1 231 ? 56.979 40.847 24.927 1.00 7.90 262 ASP A C 1
ATOM 1809 O O . ASP A 1 231 ? 57.720 39.925 25.205 1.00 8.49 262 ASP A O 1
ATOM 1814 N N . ILE A 1 232 ? 56.001 40.746 24.029 1.00 7.11 263 ILE A N 1
ATOM 1815 C CA . ILE A 1 232 ? 55.886 39.551 23.211 1.00 7.37 263 ILE A CA 1
ATOM 1816 C C . ILE A 1 232 ? 57.175 39.318 22.422 1.00 7.14 263 ILE A C 1
ATOM 1817 O O . ILE A 1 232 ? 57.659 38.196 22.263 1.00 8.04 263 ILE A O 1
ATOM 1822 N N . PHE A 1 233 ? 57.706 40.420 21.891 1.00 6.44 264 PHE A N 1
ATOM 1823 C CA . PHE A 1 233 ? 58.761 40.365 20.881 1.00 6.73 264 PHE A CA 1
ATOM 1824 C C . PHE A 1 233 ? 60.153 40.611 21.392 1.00 7.04 264 PHE A C 1
ATOM 1825 O O . PHE A 1 233 ? 61.137 40.503 20.628 1.00 8.08 264 PHE A O 1
ATOM 1833 N N . SER A 1 234 ? 60.289 40.995 22.659 1.00 7.34 265 SER A N 1
ATOM 1834 C CA A SER A 1 234 ? 61.542 41.430 23.244 0.49 7.80 265 SER A CA 1
ATOM 1835 C CA B SER A 1 234 ? 61.566 41.463 23.131 0.51 7.25 265 SER A CA 1
ATOM 1836 C C . SER A 1 234 ? 62.628 40.373 23.156 1.00 7.77 265 SER A C 1
ATOM 1837 O O . SER A 1 234 ? 62.396 39.187 23.434 1.00 8.33 265 SER A O 1
ATOM 1842 N N . PHE A 1 235 ? 63.856 40.811 22.898 1.00 7.64 266 PHE A N 1
ATOM 1843 C CA . PHE A 1 235 ? 65.016 39.945 22.895 1.00 7.86 266 PHE A CA 1
ATOM 1844 C C . PHE A 1 235 ? 65.198 39.261 24.241 1.00 8.31 266 PHE A C 1
ATOM 1845 O O . PHE A 1 235 ? 65.692 38.142 24.296 1.00 10.09 266 PHE A O 1
ATOM 1853 N N . GLU A 1 236 ? 64.821 39.939 25.324 1.00 8.34 267 GLU A N 1
ATOM 1854 C CA . GLU A 1 236 ? 64.971 39.400 26.663 1.00 9.86 267 GLU A CA 1
ATOM 1855 C C . GLU A 1 236 ? 63.840 38.546 27.138 1.00 10.71 267 GLU A C 1
ATOM 1856 O O . GLU A 1 236 ? 63.901 38.032 28.252 1.00 15.66 267 GLU A O 1
ATOM 1862 N N . ASN A 1 237 ? 62.776 38.358 26.362 1.00 8.79 268 ASN A N 1
ATOM 1863 C CA . ASN A 1 237 ? 61.638 37.550 26.766 1.00 8.74 268 ASN A CA 1
ATOM 1864 C C . ASN A 1 237 ? 61.319 36.449 25.782 1.00 7.97 268 ASN A C 1
ATOM 1865 O O . ASN A 1 237 ? 60.176 36.043 25.646 1.00 9.08 268 ASN A O 1
ATOM 1870 N N . LYS A 1 238 ? 62.328 35.949 25.091 1.00 8.40 269 LYS A N 1
ATOM 1871 C CA . LYS A 1 238 ? 62.124 34.893 24.123 1.00 9.15 269 LYS A CA 1
ATOM 1872 C C . LYS A 1 238 ? 61.467 33.646 24.678 1.00 9.13 269 LYS A C 1
ATOM 1873 O O . LYS A 1 238 ? 61.609 33.294 25.828 1.00 10.02 269 LYS A O 1
ATOM 1879 N N . LYS A 1 239 ? 60.730 32.962 23.808 1.00 9.06 270 LYS A N 1
ATOM 1880 C CA . LYS A 1 239 ? 60.103 31.673 24.155 1.00 9.81 270 LYS A CA 1
ATOM 1881 C C . LYS A 1 239 ? 59.137 31.809 25.321 1.00 8.59 270 LYS A C 1
ATOM 1882 O O . LYS A 1 239 ? 58.941 30.894 26.105 1.00 9.89 270 LYS A O 1
ATOM 1888 N N . ASN A 1 240 ? 58.491 32.956 25.372 1.00 8.81 271 ASN A N 1
ATOM 1889 C CA . ASN A 1 240 ? 57.414 33.243 26.322 1.00 8.24 271 ASN A CA 1
ATOM 1890 C C . ASN A 1 240 ? 56.169 32.415 25.950 1.00 8.71 271 ASN A C 1
ATOM 1891 O O . ASN A 1 240 ? 56.124 31.721 24.928 1.00 9.57 271 ASN A O 1
ATOM 1896 N N . LYS A 1 241 ? 55.176 32.451 26.811 1.00 9.23 272 LYS A N 1
ATOM 1897 C CA A LYS A 1 241 ? 54.019 31.554 26.671 0.52 10.04 272 LYS A CA 1
ATOM 1898 C CA B LYS A 1 241 ? 53.985 31.593 26.712 0.48 10.42 272 LYS A CA 1
ATOM 1899 C C . LYS A 1 241 ? 53.141 31.872 25.495 1.00 9.46 272 LYS A C 1
ATOM 1900 O O . LYS A 1 241 ? 52.289 31.055 25.119 1.00 10.13 272 LYS A O 1
ATOM 1905 N N . GLU A 1 242 ? 53.325 33.025 24.856 1.00 8.72 273 GLU A N 1
ATOM 1906 C CA . GLU A 1 242 ? 52.590 33.311 23.657 1.00 8.49 273 GLU A CA 1
ATOM 1907 C C . GLU A 1 242 ? 53.126 32.555 22.458 1.00 7.93 273 GLU A C 1
ATOM 1908 O O . GLU A 1 242 ? 52.415 32.382 21.455 1.00 7.84 273 GLU A O 1
ATOM 1922 N N . ILE A 1 244 ? 53.927 29.680 20.145 1.00 7.92 275 ILE A N 1
ATOM 1923 C CA . ILE A 1 244 ? 53.617 28.308 19.779 1.00 7.77 275 ILE A CA 1
ATOM 1924 C C . ILE A 1 244 ? 54.767 27.747 18.934 1.00 8.12 275 ILE A C 1
ATOM 1925 O O . ILE A 1 244 ? 55.287 26.670 19.250 1.00 9.10 275 ILE A O 1
ATOM 1930 N N . PHE A 1 245 ? 55.162 28.503 17.895 1.00 7.31 276 PHE A N 1
ATOM 1931 C CA . PHE A 1 245 ? 56.339 28.140 17.100 1.00 7.61 276 PHE A CA 1
ATOM 1932 C C . PHE A 1 245 ? 57.012 29.436 16.733 1.00 7.82 276 PHE A C 1
ATOM 1933 O O . PHE A 1 245 ? 56.384 30.351 16.200 1.00 7.80 276 PHE A O 1
ATOM 1941 N N . THR A 1 246 ? 58.276 29.549 17.102 1.00 7.61 277 THR A N 1
ATOM 1942 C CA . THR A 1 246 ? 59.055 30.759 16.889 1.00 8.11 277 THR A CA 1
ATOM 1943 C C . THR A 1 246 ? 60.434 30.393 16.344 1.00 8.58 277 THR A C 1
ATOM 1944 O O . THR A 1 246 ? 61.024 29.408 16.778 1.00 11.53 277 THR A O 1
ATOM 1948 N N . ILE A 1 247 ? 60.899 31.171 15.380 1.00 7.40 278 ILE A N 1
ATOM 1949 C CA . ILE A 1 247 ? 62.206 30.943 14.768 1.00 7.48 278 ILE A CA 1
ATOM 1950 C C . ILE A 1 247 ? 63.279 31.549 15.669 1.00 7.53 278 ILE A C 1
ATOM 1951 O O . ILE A 1 247 ? 63.294 32.758 15.908 1.00 7.94 278 ILE A O 1
ATOM 1956 N N . HIS A 1 248 ? 64.166 30.707 16.204 1.00 7.83 279 HIS A N 1
ATOM 1957 C CA 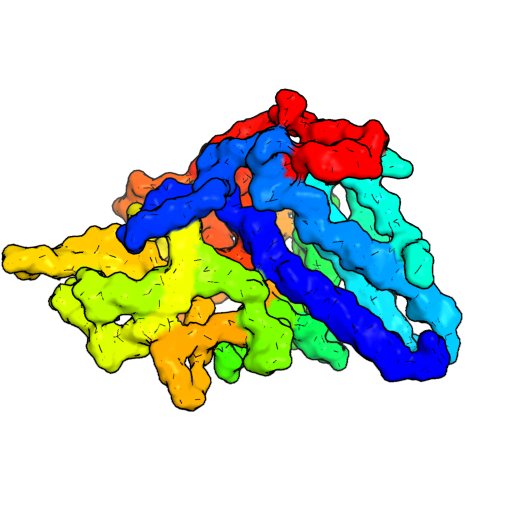. HIS A 1 248 ? 65.276 31.165 17.033 1.00 8.30 279 HIS A CA 1
ATOM 1958 C C . HIS A 1 248 ? 66.367 31.819 16.212 1.00 7.69 279 HIS A C 1
ATOM 1959 O O . HIS A 1 248 ? 66.945 31.183 15.361 1.00 9.12 279 HIS A O 1
ATOM 1966 N N . ASN A 1 249 ? 66.601 33.109 16.478 1.00 7.89 280 ASN A N 1
ATOM 1967 C CA . ASN A 1 249 ? 67.759 33.827 15.960 1.00 7.43 280 ASN A CA 1
ATOM 1968 C C . ASN A 1 249 ? 68.642 34.185 17.160 1.00 7.87 280 ASN A C 1
ATOM 1969 O O . ASN A 1 249 ? 68.219 34.116 18.309 1.00 8.59 280 ASN A O 1
ATOM 1974 N N . GLY A 1 250 ? 69.888 34.537 16.889 1.00 9.09 281 GLY A N 1
ATOM 1975 C CA . GLY A 1 250 ? 70.739 34.886 18.006 1.00 9.74 281 GLY A CA 1
ATOM 1976 C C . GLY A 1 250 ? 72.141 35.194 17.610 1.00 10.88 281 GLY A C 1
ATOM 1977 O O . GLY A 1 250 ? 72.583 34.885 16.514 1.00 10.88 281 GLY A O 1
ATOM 1978 N N . LYS A 1 251 ? 72.860 35.801 18.551 1.00 10.97 282 LYS A N 1
ATOM 1979 C CA . LYS A 1 251 ? 74.252 36.167 18.375 1.00 13.68 282 LYS A CA 1
ATOM 1980 C C . LYS A 1 251 ? 75.074 34.914 18.008 1.00 14.68 282 LYS A C 1
ATOM 1981 O O . LYS A 1 251 ? 74.958 33.862 18.618 1.00 15.35 282 LYS A O 1
ATOM 1987 N N . ASP A 1 252 ? 75.849 35.006 16.949 1.00 16.80 283 ASP A N 1
ATOM 1988 C CA . ASP A 1 252 ? 76.729 33.914 16.505 1.00 19.13 283 ASP A CA 1
ATOM 1989 C C . ASP A 1 252 ? 75.937 32.683 16.098 1.00 19.06 283 ASP A C 1
ATOM 1990 O O . ASP A 1 252 ? 76.478 31.558 16.076 1.00 21.13 283 ASP A O 1
ATOM 1995 N N . GLU A 1 253 ? 74.660 32.870 15.745 1.00 16.92 284 GLU A N 1
ATOM 1996 C CA . GLU A 1 253 ? 73.824 31.785 15.222 1.00 16.21 284 GLU A CA 1
ATOM 1997 C C . GLU A 1 253 ? 73.115 32.195 13.934 1.00 15.74 284 GLU A C 1
ATOM 1998 O O . GLU A 1 253 ? 73.330 31.584 12.882 1.00 17.48 284 GLU A O 1
ATOM 2004 N N . TYR A 1 254 ? 72.266 33.211 13.990 1.00 12.58 285 TYR A N 1
ATOM 2005 C CA . TYR A 1 254 ? 71.619 33.705 12.779 1.00 11.10 285 TYR A CA 1
ATOM 2006 C C . TYR A 1 254 ? 71.038 35.068 13.089 1.00 9.11 285 TYR A C 1
ATOM 2007 O O . TYR A 1 254 ? 70.442 35.269 14.144 1.00 9.33 285 TYR A O 1
ATOM 2016 N N . GLU A 1 255 ? 71.189 35.997 12.166 1.00 8.49 286 GLU A N 1
ATOM 2017 C CA . GLU A 1 255 ? 70.531 37.297 12.313 1.00 8.15 286 GLU A CA 1
ATOM 2018 C C . GLU A 1 255 ? 69.078 37.137 11.887 1.00 7.89 286 GLU A C 1
ATOM 2019 O O . GLU A 1 255 ? 68.784 36.352 10.981 1.00 8.53 286 GLU A O 1
ATOM 2038 N N . TRP A 1 257 ? 65.938 37.093 9.858 1.00 7.23 288 TRP A N 1
ATOM 2039 C CA . TRP A 1 257 ? 65.742 37.129 8.428 1.00 7.71 288 TRP A CA 1
ATOM 2040 C C . TRP A 1 257 ? 67.066 37.071 7.637 1.00 7.98 288 TRP A C 1
ATOM 2041 O O . TRP A 1 257 ? 67.122 37.516 6.497 1.00 7.74 288 TRP A O 1
ATOM 2052 N N . GLY A 1 258 ? 68.139 36.550 8.260 1.00 7.91 289 GLY A N 1
ATOM 2053 C CA . GLY A 1 258 ? 69.420 36.494 7.594 1.00 8.19 289 GLY A CA 1
ATOM 2054 C C . GLY A 1 258 ? 69.968 37.840 7.184 1.00 7.37 289 GLY A C 1
ATOM 2055 O O . GLY A 1 258 ? 70.760 37.928 6.267 1.00 8.64 289 GLY A O 1
ATOM 2056 N N . GLY A 1 259 ? 69.580 38.888 7.910 1.00 7.33 290 GLY A N 1
ATOM 2057 C CA . GLY A 1 259 ? 69.979 40.252 7.615 1.00 7.63 290 GLY A CA 1
ATOM 2058 C C . GLY A 1 259 ? 68.969 41.056 6.824 1.00 7.24 290 GLY A C 1
ATOM 2059 O O . GLY A 1 259 ? 69.163 42.268 6.719 1.00 7.26 290 GLY A O 1
ATOM 2060 N N . TYR A 1 260 ? 67.950 40.412 6.262 1.00 6.78 291 TYR A N 1
ATOM 2061 C CA A TYR A 1 260 ? 67.003 41.074 5.391 0.54 6.99 291 TYR A CA 1
ATOM 2062 C CA B TYR A 1 260 ? 67.048 41.136 5.409 0.46 7.44 291 TYR A CA 1
ATOM 2063 C C . TYR A 1 260 ? 65.975 41.920 6.128 1.00 7.36 291 TYR A C 1
ATOM 2064 O O . TYR A 1 260 ? 65.248 42.664 5.486 1.00 8.87 291 TYR A O 1
ATOM 2081 N N . TYR A 1 261 ? 65.868 41.789 7.444 1.00 7.01 292 TYR A N 1
ATOM 2082 C CA . TYR A 1 261 ? 65.029 42.727 8.237 1.00 7.20 292 TYR A CA 1
ATOM 2083 C C . TYR A 1 261 ? 65.739 44.077 8.284 1.00 7.10 292 TYR A C 1
ATOM 2084 O O . TYR A 1 261 ? 65.245 45.097 7.803 1.00 7.16 292 TYR A O 1
ATOM 2093 N N . ARG A 1 262 ? 66.957 44.054 8.817 1.00 6.82 293 ARG A N 1
ATOM 2094 C CA . ARG A 1 262 ? 67.816 45.235 8.858 1.00 6.69 293 ARG A CA 1
ATOM 2095 C C . ARG A 1 262 ? 67.965 45.864 7.473 1.00 6.96 293 ARG A C 1
ATOM 2096 O O . ARG A 1 262 ? 67.916 47.086 7.331 1.00 7.34 293 ARG A O 1
ATOM 2112 N N . ARG A 1 264 ? 66.112 45.566 4.676 1.00 6.41 295 ARG A N 1
ATOM 2113 C CA . ARG A 1 264 ? 64.932 45.913 3.885 1.00 6.84 295 ARG A CA 1
ATOM 2114 C C . ARG A 1 264 ? 63.939 46.842 4.570 1.00 6.44 295 ARG A C 1
ATOM 2115 O O . ARG A 1 264 ? 63.149 47.458 3.854 1.00 6.88 295 ARG A O 1
ATOM 2123 N N . LEU A 1 265 ? 63.900 46.892 5.908 1.00 6.65 296 LEU A N 1
ATOM 2124 C CA . LEU A 1 265 ? 62.846 47.591 6.621 1.00 6.91 296 LEU A CA 1
ATOM 2125 C C . LEU A 1 265 ? 63.338 48.704 7.553 1.00 7.17 296 LEU A C 1
ATOM 2126 O O . LEU A 1 265 ? 62.503 49.355 8.147 1.00 7.50 296 LEU A O 1
ATOM 2131 N N . ILE A 1 266 ? 64.658 48.874 7.758 1.00 6.79 297 ILE A N 1
ATOM 2132 C CA . ILE A 1 266 ? 65.152 49.724 8.855 1.00 6.84 297 ILE A CA 1
ATOM 2133 C C . ILE A 1 266 ? 65.821 50.983 8.299 1.00 6.51 297 ILE A C 1
ATOM 2134 O O . ILE A 1 266 ? 66.484 50.939 7.259 1.00 6.94 297 ILE A O 1
ATOM 2139 N N . PRO A 1 267 ? 65.651 52.134 8.980 1.00 6.96 298 PRO A N 1
ATOM 2140 C CA . PRO A 1 267 ? 66.257 53.398 8.496 1.00 7.48 298 PRO A CA 1
ATOM 2141 C C . PRO A 1 267 ? 67.768 53.410 8.648 1.00 7.44 298 PRO A C 1
ATOM 2142 O O . PRO A 1 267 ? 68.336 52.770 9.525 1.00 7.93 298 PRO A O 1
ATOM 2146 N N . ALA A 1 268 ? 68.414 54.243 7.839 1.00 7.87 299 ALA A N 1
ATOM 2147 C CA . ALA A 1 268 ? 69.825 54.547 8.000 1.00 7.92 299 ALA A CA 1
ATOM 2148 C C . ALA A 1 268 ? 70.105 55.379 9.253 1.00 7.87 299 ALA A C 1
ATOM 2149 O O . ALA A 1 268 ? 69.390 56.331 9.551 1.00 8.19 299 ALA A O 1
ATOM 2151 N N . GLN A 1 269 ? 71.173 55.002 9.943 1.00 8.49 300 GLN A N 1
ATOM 2152 C CA . GLN A 1 269 ? 71.593 55.740 11.120 1.00 8.85 300 GLN A CA 1
ATOM 2153 C C . GLN A 1 269 ? 71.791 57.230 10.818 1.00 8.35 300 GLN A C 1
ATOM 2154 O O . GLN A 1 269 ? 71.443 58.085 11.616 1.00 9.17 300 GLN A O 1
ATOM 2160 N N . ASP A 1 270 ? 72.407 57.535 9.694 1.00 8.64 301 ASP A N 1
ATOM 2161 C CA . ASP A 1 270 ? 72.686 58.915 9.381 1.00 10.67 301 ASP A CA 1
ATOM 2162 C C . ASP A 1 270 ? 71.397 5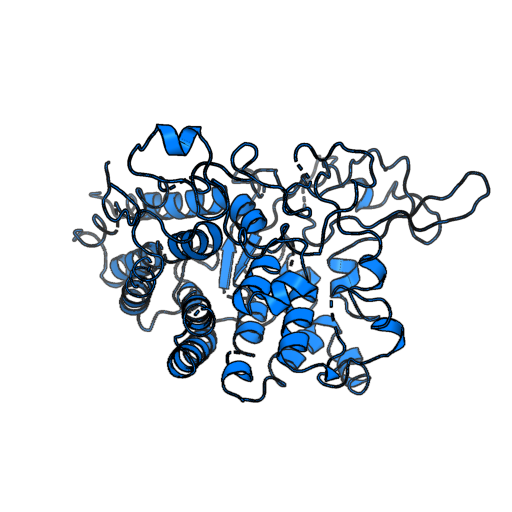9.757 9.296 1.00 9.47 301 ASP A C 1
ATOM 2163 O O . ASP A 1 270 ? 71.400 60.930 9.658 1.00 10.33 301 ASP A O 1
ATOM 2168 N N . LYS A 1 271 ? 70.305 59.174 8.828 1.00 8.81 302 LYS A N 1
ATOM 2169 C CA . LYS A 1 271 ? 69.031 59.886 8.777 1.00 8.57 302 LYS A CA 1
ATOM 2170 C C . LYS A 1 271 ? 68.507 60.088 10.187 1.00 8.48 302 LYS A C 1
ATOM 2171 O O . LYS A 1 271 ? 68.054 61.184 10.558 1.00 9.08 302 LYS A O 1
ATOM 2185 N N . VAL A 1 273 ? 70.233 60.312 12.910 1.00 9.80 304 VAL A N 1
ATOM 2186 C CA . VAL A 1 273 ? 71.145 61.168 13.687 1.00 10.63 304 VAL A CA 1
ATOM 2187 C C . VAL A 1 273 ? 71.130 62.590 13.152 1.00 10.56 304 VAL A C 1
ATOM 2188 O O . VAL A 1 273 ? 71.233 63.523 13.956 1.00 12.58 304 VAL A O 1
ATOM 2192 N N . LYS A 1 274 ? 71.131 62.783 11.832 1.00 10.46 305 LYS A N 1
ATOM 2193 C CA . LYS A 1 274 ? 71.390 64.076 11.217 1.00 10.98 305 LYS A CA 1
ATOM 2194 C C . LYS A 1 274 ? 70.177 64.753 10.671 1.00 10.93 305 LYS A C 1
ATOM 2195 O O . LYS A 1 274 ? 70.153 65.973 10.551 1.00 12.73 305 LYS A O 1
ATOM 2199 N N . ILE A 1 275 ? 69.131 64.011 10.294 1.00 9.84 306 ILE A N 1
ATOM 2200 C CA . ILE A 1 275 ? 68.062 64.583 9.435 1.00 10.02 306 ILE A CA 1
ATOM 2201 C C . ILE A 1 275 ? 66.715 64.640 10.143 1.00 9.03 306 ILE A C 1
ATOM 2202 O O . ILE A 1 275 ? 66.044 65.653 10.081 1.00 10.50 306 ILE A O 1
ATOM 2207 N N . TYR A 1 276 ? 66.284 63.538 10.753 1.00 7.92 307 TYR A N 1
ATOM 2208 C CA . TYR A 1 276 ? 64.929 63.446 11.351 1.00 7.26 307 TYR A CA 1
ATOM 2209 C C . TYR A 1 276 ? 64.895 64.035 12.774 1.00 7.15 307 TYR A C 1
ATOM 2210 O O . TYR A 1 276 ? 65.933 64.279 13.399 1.00 8.50 307 TYR A O 1
ATOM 2219 N N . CYS A 1 277 ? 63.700 64.235 13.254 1.00 7.50 308 CYS A N 1
ATOM 2220 C CA . CYS A 1 277 ? 63.457 64.660 14.611 1.00 7.11 308 CYS A CA 1
ATOM 2221 C C . CYS A 1 277 ? 62.183 63.964 15.098 1.00 6.85 308 CYS A C 1
ATOM 2222 O O . CYS A 1 277 ? 61.445 63.324 14.335 1.00 7.26 308 CYS A O 1
ATOM 2225 N N . ASP A 1 278 ? 61.907 64.172 16.374 1.00 7.34 309 ASP A N 1
ATOM 2226 C CA . ASP A 1 278 ? 60.695 63.621 16.993 1.00 7.69 309 ASP A CA 1
ATOM 2227 C C . ASP A 1 278 ? 59.543 64.656 16.920 1.00 7.18 309 ASP A C 1
ATOM 2228 O O . ASP A 1 278 ? 59.651 65.713 16.307 1.00 7.49 309 ASP A O 1
ATOM 2233 N N . GLU A 1 279 ? 58.404 64.324 17.540 1.00 7.86 310 GLU A N 1
ATOM 2234 C CA . GLU A 1 279 ? 57.206 65.143 17.373 1.00 8.49 310 GLU A CA 1
ATOM 2235 C C . GLU A 1 279 ? 57.359 66.513 18.027 1.00 7.72 310 GLU A C 1
ATOM 2236 O O . GLU A 1 279 ? 56.605 67.424 17.757 1.00 8.53 310 GLU A O 1
ATOM 2242 N N . ASN A 1 280 ? 58.317 66.627 18.948 1.00 7.62 311 ASN A N 1
ATOM 2243 C CA . ASN A 1 280 ? 58.611 67.891 19.626 1.00 7.43 311 ASN A CA 1
ATOM 2244 C C . ASN A 1 280 ? 59.630 68.735 18.862 1.00 7.41 311 ASN A C 1
ATOM 2245 O O . ASN A 1 280 ? 59.984 69.799 19.335 1.00 9.50 311 ASN A O 1
ATOM 2250 N N . GLY A 1 281 ? 60.183 68.228 17.761 1.00 7.62 312 GLY A N 1
ATOM 2251 C CA . GLY A 1 281 ? 61.205 68.912 17.015 1.00 7.45 312 GLY A CA 1
ATOM 2252 C C . GLY A 1 281 ? 62.618 68.633 17.480 1.00 7.42 312 GLY A C 1
ATOM 2253 O O . GLY A 1 281 ? 63.530 69.350 17.066 1.00 9.10 312 GLY A O 1
ATOM 2254 N N . ASN A 1 282 ? 62.819 67.613 18.317 1.00 7.23 313 ASN A N 1
ATOM 2255 C CA . ASN A 1 282 ? 64.113 67.337 18.936 1.00 7.73 313 ASN A CA 1
ATOM 2256 C C . ASN A 1 282 ? 64.807 66.150 18.271 1.00 7.68 313 ASN A C 1
ATOM 2257 O O . ASN A 1 282 ? 64.204 65.214 17.767 1.00 8.53 313 ASN A O 1
ATOM 2262 N N . SER A 1 283 ? 66.114 66.226 18.244 1.00 9.25 314 SER A N 1
ATOM 2263 C CA . SER A 1 283 ? 66.974 65.215 17.637 1.00 8.93 314 SER A CA 1
ATOM 2264 C C . SER A 1 283 ? 66.913 63.879 18.354 1.00 8.74 314 SER A C 1
ATOM 2265 O O . SER A 1 283 ? 66.641 63.812 19.549 1.00 9.50 314 SER A O 1
ATOM 2268 N N . PHE A 1 284 ? 67.193 62.816 17.598 1.00 8.16 315 PHE A N 1
ATOM 2269 C CA . PHE A 1 284 ? 67.378 61.490 18.156 1.00 8.20 315 PHE A CA 1
ATOM 2270 C C . PHE A 1 284 ? 68.776 61.239 18.675 1.00 8.71 315 PHE A C 1
ATOM 2271 O O . PHE A 1 284 ? 69.019 60.195 19.262 1.00 8.75 315 PHE A O 1
ATOM 2279 N N . VAL A 1 285 ? 69.712 62.167 18.488 1.00 9.19 316 VAL A N 1
ATOM 2280 C CA . VAL A 1 285 ? 71.042 62.030 19.076 1.00 10.17 316 VAL A CA 1
ATOM 2281 C C . VAL A 1 285 ? 70.907 61.861 20.582 1.00 10.92 316 VAL A C 1
ATOM 2282 O O . VAL A 1 285 ? 70.129 62.557 21.217 1.00 10.75 316 VAL A O 1
ATOM 2286 N N . GLY A 1 286 ? 71.652 60.901 21.124 1.00 11.02 317 GLY A N 1
ATOM 2287 C CA . GLY A 1 286 ? 71.644 60.651 22.545 1.00 12.48 317 GLY A CA 1
ATOM 2288 C C . GLY A 1 286 ? 70.547 59.750 23.013 1.00 11.60 317 GLY A C 1
ATOM 2289 O O . GLY A 1 286 ? 70.448 59.460 24.212 1.00 15.65 317 GLY A O 1
ATOM 2290 N N . THR A 1 287 ? 69.699 59.258 22.088 1.00 9.73 318 THR A N 1
ATOM 2291 C CA . THR A 1 287 ? 68.575 58.377 22.393 1.00 8.77 318 THR A CA 1
ATOM 2292 C C . THR A 1 287 ? 68.814 56.992 21.823 1.00 7.93 318 THR A C 1
ATOM 2293 O O . THR A 1 287 ? 69.639 56.816 20.946 1.00 8.73 318 THR A O 1
ATOM 2297 N N . PRO A 1 288 ? 68.061 55.987 22.283 1.00 8.73 319 PRO A N 1
ATOM 2298 C CA . PRO A 1 288 ? 68.238 54.660 21.704 1.00 9.07 319 PRO A CA 1
ATOM 2299 C C . PRO A 1 288 ? 67.961 54.606 20.231 1.00 8.47 319 PRO A C 1
ATOM 2300 O O . PRO A 1 288 ? 68.538 53.747 19.554 1.00 8.96 319 PRO A O 1
ATOM 2304 N N . ASP A 1 289 ? 67.109 55.491 19.706 1.00 8.22 320 ASP A N 1
ATOM 2305 C CA . ASP A 1 289 ? 66.771 55.440 18.297 1.00 8.66 320 ASP A CA 1
ATOM 2306 C C . ASP A 1 289 ? 67.941 55.805 17.380 1.00 9.19 320 ASP A C 1
ATOM 2307 O O . ASP A 1 289 ? 67.953 55.411 16.228 1.00 9.36 320 ASP A O 1
ATOM 2312 N N . ALA A 1 290 ? 68.942 56.474 17.924 1.00 8.92 321 ALA A N 1
ATOM 2313 C CA . ALA A 1 290 ? 70.164 56.746 17.180 1.00 9.54 321 ALA A CA 1
ATOM 2314 C C . ALA A 1 290 ? 70.982 55.499 16.886 1.00 9.27 321 ALA A C 1
ATOM 2315 O O . ALA A 1 290 ? 71.893 55.557 16.089 1.00 10.55 321 ALA A O 1
ATOM 2317 N N . GLN A 1 291 ? 70.652 54.373 17.533 1.00 8.85 322 GLN A N 1
ATOM 2318 C CA . GLN A 1 291 ? 71.370 53.103 17.311 1.00 9.30 322 GLN A CA 1
ATOM 2319 C C . GLN A 1 291 ? 70.892 52.381 16.062 1.00 8.54 322 GLN A C 1
ATOM 2320 O O . GLN A 1 291 ? 71.538 51.430 15.623 1.00 8.96 322 GLN A O 1
ATOM 2326 N N . LEU A 1 292 ? 69.746 52.763 15.504 1.00 8.77 323 LEU A N 1
ATOM 2327 C CA . LEU A 1 292 ? 69.174 52.001 14.377 1.00 8.87 323 LEU A CA 1
ATOM 2328 C C . LEU A 1 292 ? 70.006 52.235 13.133 1.00 8.85 323 LEU A C 1
ATOM 2329 O O . LEU A 1 292 ? 70.281 53.369 12.807 1.00 10.56 323 LEU A O 1
ATOM 2334 N N . ASN A 1 293 ? 70.304 51.174 12.384 1.00 9.04 324 ASN A N 1
ATOM 2335 C CA . ASN A 1 293 ? 71.016 51.311 11.122 1.00 9.36 324 ASN A CA 1
ATOM 2336 C C . ASN A 1 293 ? 70.708 50.186 10.188 1.00 9.65 324 ASN A C 1
ATOM 2337 O O . ASN A 1 293 ? 71.013 49.049 10.461 1.00 16.18 324 ASN A O 1
ATOM 2342 N N . GLY A 1 294 ? 70.101 50.476 9.087 1.00 7.92 325 GLY A N 1
ATOM 2343 C CA . GLY A 1 294 ? 69.736 49.513 8.094 1.00 8.43 325 GLY A CA 1
ATOM 2344 C C . GLY A 1 294 ? 69.469 50.191 6.783 1.00 7.85 325 GLY A C 1
ATOM 2345 O O . GLY A 1 294 ? 69.888 51.323 6.535 1.00 9.76 325 GLY A O 1
ATOM 2346 N N . LEU A 1 295 ? 68.758 49.497 5.916 1.00 7.51 326 LEU A N 1
ATOM 2347 C CA . LEU A 1 295 ? 68.331 49.997 4.629 1.00 8.12 326 LEU A CA 1
ATOM 2348 C C . LEU A 1 295 ? 66.842 49.702 4.468 1.00 7.80 326 LEU A C 1
ATOM 2349 O O . LEU A 1 295 ? 66.403 48.603 4.799 1.00 8.09 326 LEU A O 1
ATOM 2354 N N . THR A 1 296 ? 66.067 50.680 3.992 1.00 7.57 327 THR A N 1
ATOM 2355 C CA . THR A 1 296 ? 64.647 50.504 3.776 1.00 7.72 327 THR A CA 1
ATOM 2356 C C . THR A 1 296 ? 64.344 50.438 2.293 1.00 7.61 327 THR A C 1
ATOM 2357 O O . THR A 1 296 ? 64.565 51.424 1.556 1.00 8.77 327 THR A O 1
ATOM 2361 N N . GLN A 1 297 ? 63.845 49.276 1.849 1.00 6.92 328 GLN A N 1
ATOM 2362 C CA . GLN A 1 297 ? 63.326 49.130 0.478 1.00 7.45 328 GLN A CA 1
ATOM 2363 C C . GLN A 1 297 ? 61.825 48.856 0.375 1.00 6.88 328 GLN A C 1
ATOM 2364 O O . GLN A 1 297 ? 61.267 48.978 -0.697 1.00 7.91 328 GLN A O 1
ATOM 2370 N N . LEU A 1 298 ? 61.182 48.544 1.518 1.00 6.94 329 LEU A N 1
ATOM 2371 C CA . LEU A 1 298 ? 59.746 48.402 1.644 1.00 7.03 329 LEU A CA 1
ATOM 2372 C C . LEU A 1 298 ? 59.311 49.418 2.690 1.00 6.67 329 LEU A C 1
ATOM 2373 O O . LEU A 1 298 ? 59.808 49.363 3.823 1.00 7.05 329 LEU A O 1
ATOM 2378 N N . GLN A 1 299 ? 58.464 50.372 2.299 1.00 6.44 330 GLN A N 1
ATOM 2379 C CA . GLN A 1 299 ? 58.079 51.509 3.138 1.00 6.39 330 GLN A CA 1
ATOM 2380 C C . GLN A 1 299 ? 56.602 51.437 3.460 1.00 6.25 330 GLN A C 1
ATOM 2381 O O . GLN A 1 299 ? 55.745 51.557 2.568 1.00 6.62 330 GLN A O 1
ATOM 2387 N N . VAL A 1 300 ? 56.287 51.335 4.752 1.00 6.45 331 VAL A N 1
ATOM 2388 C CA . VAL A 1 300 ? 54.926 51.446 5.222 1.00 6.72 331 VAL A CA 1
ATOM 2389 C C . VAL A 1 300 ? 54.353 52.766 4.695 1.00 6.39 331 VAL A C 1
ATOM 2390 O O . VAL A 1 300 ? 54.988 53.822 4.814 1.00 6.68 331 VAL A O 1
ATOM 2394 N N . ARG A 1 301 ? 53.130 52.728 4.173 1.00 6.70 332 ARG A N 1
ATOM 2395 C CA A ARG A 1 301 ? 52.481 53.924 3.634 0.55 6.32 332 ARG A CA 1
ATOM 2396 C CA B ARG A 1 301 ? 52.545 53.935 3.629 0.45 6.99 332 ARG A CA 1
ATOM 2397 C C . ARG A 1 301 ? 52.469 54.996 4.728 1.00 7.06 332 ARG A C 1
ATOM 2398 O O . ARG A 1 301 ? 52.034 54.749 5.861 1.00 6.94 332 ARG A O 1
ATOM 2413 N N . ARG A 1 302 ? 52.881 56.199 4.370 1.00 6.87 333 ARG A N 1
ATOM 2414 C CA . ARG A 1 302 ? 52.968 57.291 5.352 1.00 7.81 333 ARG A CA 1
ATOM 2415 C C . ARG A 1 302 ? 51.606 57.566 6.001 1.00 7.23 333 ARG A C 1
ATOM 2416 O O . ARG A 1 302 ? 51.499 57.797 7.205 1.00 8.35 333 ARG A O 1
ATOM 2424 N N . GLU A 1 303 ? 50.544 57.519 5.208 1.00 8.10 334 GLU A N 1
ATOM 2425 C CA A GLU A 1 303 ? 49.190 57.777 5.650 0.51 8.71 334 GLU A CA 1
ATOM 2426 C CA B GLU A 1 303 ? 49.219 57.823 5.746 0.49 8.92 334 GLU A CA 1
ATOM 2427 C C . GLU A 1 303 ? 48.715 56.731 6.677 1.00 8.69 334 GLU A C 1
ATOM 2428 O O . GLU A 1 303 ? 47.861 56.994 7.522 1.00 10.06 334 GLU A O 1
ATOM 2439 N N . PHE A 1 304 ? 49.249 55.523 6.581 1.00 7.24 335 PHE A N 1
ATOM 2440 C CA . PHE A 1 304 ? 48.798 54.441 7.439 1.00 7.67 335 PHE A CA 1
ATOM 2441 C C . PHE A 1 304 ? 49.060 54.714 8.903 1.00 7.38 335 PHE A C 1
ATOM 2442 O O . PHE A 1 304 ? 48.288 54.265 9.752 1.00 8.46 335 PHE A O 1
ATOM 2450 N N . TYR A 1 305 ? 50.121 55.465 9.215 1.00 7.87 336 TYR A N 1
ATOM 2451 C CA . TYR A 1 305 ? 50.459 55.700 10.602 1.00 7.90 336 TYR A CA 1
ATOM 2452 C C . TYR A 1 305 ? 49.297 56.296 11.373 1.00 7.41 336 TYR A C 1
ATOM 2453 O O . TYR A 1 305 ? 49.119 55.956 12.533 1.00 8.09 336 TYR A O 1
ATOM 2462 N N . PHE A 1 306 ? 48.508 57.173 10.739 1.00 8.15 337 PHE A N 1
ATOM 2463 C CA . PHE A 1 306 ? 47.379 57.816 11.399 1.00 9.01 337 PHE A CA 1
ATOM 2464 C C . PHE A 1 306 ? 46.031 57.169 11.132 1.00 8.08 337 PHE A C 1
ATOM 2465 O O . PHE A 1 306 ? 45.031 57.657 11.651 1.00 9.47 337 PHE A O 1
ATOM 2473 N N . LYS A 1 307 ? 46.015 56.093 10.368 1.00 7.85 338 LYS A N 1
ATOM 2474 C CA . LYS A 1 307 ? 44.787 55.383 10.049 1.00 8.36 338 LYS A CA 1
ATOM 2475 C C . LYS A 1 307 ? 44.809 53.898 10.430 1.00 8.50 338 LYS A C 1
ATOM 2476 O O . LYS A 1 307 ? 43.902 53.155 10.123 1.00 10.88 338 LYS A O 1
ATOM 2482 N N . GLY A 1 308 ? 45.834 53.457 11.151 1.00 8.38 339 GLY A N 1
ATOM 2483 C CA . GLY A 1 308 ? 46.002 52.055 11.496 1.00 7.66 339 GLY A CA 1
ATOM 2484 C C . GLY A 1 308 ? 45.369 51.655 12.816 1.00 6.54 339 GLY A C 1
ATOM 2485 O O . GLY A 1 308 ? 44.878 50.536 12.965 1.00 7.38 339 GLY A O 1
ATOM 2486 N N . PHE A 1 309 ? 45.458 52.567 13.811 1.00 6.91 340 PHE A N 1
ATOM 2487 C CA . PHE A 1 309 ? 45.227 52.226 15.233 1.00 6.91 340 PHE A CA 1
ATOM 2488 C C . PHE A 1 309 ? 44.464 53.330 15.910 1.00 6.68 340 PHE A C 1
ATOM 2489 O O . PHE A 1 309 ? 44.728 54.523 15.692 1.00 7.67 340 PHE A O 1
ATOM 2497 N N . ARG A 1 310 ? 43.563 52.940 16.779 1.00 7.41 341 ARG A N 1
ATOM 2498 C CA . ARG A 1 310 ? 42.898 53.885 17.654 1.00 7.07 341 ARG A CA 1
ATOM 2499 C C . ARG A 1 310 ? 43.849 54.372 18.731 1.00 8.01 341 ARG A C 1
ATOM 2500 O O . ARG A 1 310 ? 44.803 53.693 19.128 1.00 8.09 341 ARG A O 1
ATOM 2508 N N . ASN A 1 311 ? 43.545 55.559 19.268 1.00 8.39 342 ASN A N 1
ATOM 2509 C CA A ASN A 1 311 ? 44.367 56.081 20.332 0.56 8.15 342 ASN A CA 1
ATOM 2510 C CA B ASN A 1 311 ? 44.329 56.115 20.360 0.44 9.03 342 ASN A CA 1
ATOM 2511 C C . ASN A 1 311 ? 44.402 55.092 21.506 1.00 9.48 342 ASN A C 1
ATOM 2512 O O . ASN A 1 311 ? 43.391 54.463 21.850 1.00 10.25 342 ASN A O 1
ATOM 2521 N N . ASN A 1 312 ? 45.566 54.987 22.110 1.00 9.35 343 ASN A N 1
ATOM 2522 C CA . ASN A 1 312 ? 45.818 54.166 23.265 1.00 9.55 343 ASN A CA 1
ATOM 2523 C C . ASN A 1 312 ? 45.907 52.664 22.976 1.00 9.21 343 ASN A C 1
ATOM 2524 O O . ASN A 1 312 ? 46.115 51.870 23.913 1.00 9.59 343 ASN A O 1
ATOM 2529 N N . ASP A 1 313 ? 45.864 52.264 21.711 1.00 7.71 344 ASP A N 1
ATOM 2530 C CA . ASP A 1 313 ? 46.216 50.908 21.319 1.00 7.96 344 ASP A CA 1
ATOM 2531 C C . ASP A 1 313 ? 47.752 50.858 21.329 1.00 7.96 344 ASP A C 1
ATOM 2532 O O . ASP A 1 313 ? 48.402 51.491 20.508 1.00 7.97 344 ASP A O 1
ATOM 2537 N N . THR A 1 314 ? 48.337 50.146 22.273 1.00 7.68 345 THR A N 1
ATOM 2538 C CA . THR A 1 314 ? 49.781 50.134 22.410 1.00 7.93 345 THR A CA 1
ATOM 2539 C C . THR A 1 314 ? 50.490 49.472 21.227 1.00 7.61 345 THR A C 1
ATOM 2540 O O . THR A 1 314 ? 51.695 49.677 21.021 1.00 7.79 345 THR A O 1
ATOM 2544 N N . ARG A 1 315 ? 49.746 48.739 20.404 1.00 6.89 346 ARG A N 1
ATOM 2545 C CA . ARG A 1 315 ? 50.366 48.154 19.221 1.00 6.46 346 ARG A CA 1
ATOM 2546 C C . ARG A 1 315 ? 50.853 49.224 18.241 1.00 6.15 346 ARG A C 1
ATOM 2547 O O . ARG A 1 315 ? 51.734 48.969 17.431 1.00 7.21 346 ARG A O 1
ATOM 2555 N N . TRP A 1 316 ? 50.212 50.385 18.261 1.00 6.72 347 TRP A N 1
ATOM 2556 C CA . TRP A 1 316 ? 50.511 51.471 17.340 1.00 6.91 347 TRP A CA 1
ATOM 2557 C C . TRP A 1 316 ? 51.972 51.903 17.412 1.00 6.80 347 TRP A C 1
ATOM 2558 O O . TRP A 1 316 ? 52.722 51.774 16.437 1.00 7.08 347 TRP A O 1
ATOM 2569 N N . THR A 1 317 ? 52.387 52.400 18.580 1.00 7.59 348 THR A N 1
ATOM 2570 C CA . THR A 1 317 ? 53.735 52.953 18.717 1.00 8.11 348 THR A CA 1
ATOM 2571 C C . THR A 1 317 ? 54.766 51.889 19.050 1.00 7.80 348 THR A C 1
ATOM 2572 O O . THR A 1 317 ? 55.961 52.175 19.035 1.00 9.07 348 THR A O 1
ATOM 2576 N N . THR A 1 318 ? 54.330 50.657 19.301 1.00 7.52 349 THR A N 1
ATOM 2577 C CA . THR A 1 318 ? 55.264 49.528 19.375 1.00 7.55 349 THR A CA 1
ATOM 2578 C C . THR A 1 318 ? 55.598 49.056 17.945 1.00 6.93 349 THR A C 1
ATOM 2579 O O . THR A 1 318 ? 56.754 48.723 17.644 1.00 7.36 349 THR A O 1
ATOM 2583 N N . SER A 1 319 ? 54.609 49.022 17.057 1.00 5.92 350 SER A N 1
ATOM 2584 C CA . SER A 1 319 ? 54.819 48.550 15.691 1.00 6.25 350 SER A CA 1
ATOM 2585 C C . SER A 1 319 ? 55.501 49.539 14.786 1.00 5.73 350 SER A C 1
ATOM 2586 O O . SER A 1 319 ? 56.275 49.152 13.903 1.00 6.27 350 SER A O 1
ATOM 2589 N N . LEU A 1 320 ? 55.200 50.838 14.992 1.00 6.46 351 LEU A N 1
ATOM 2590 C CA . LEU A 1 320 ? 55.672 51.926 14.132 1.00 5.50 351 LEU A CA 1
ATOM 2591 C C . LEU A 1 320 ? 56.164 53.056 14.973 1.00 6.39 351 LEU A C 1
ATOM 2592 O O . LEU A 1 320 ? 55.591 53.342 16.030 1.00 8.36 351 LEU A O 1
ATOM 2597 N N . LYS A 1 321 ? 57.143 53.795 14.452 1.00 6.12 352 LYS A N 1
ATOM 2598 C CA A LYS A 1 321 ? 57.509 55.094 15.028 0.50 6.32 352 LYS A CA 1
ATOM 2599 C CA B LYS A 1 321 ? 57.521 55.085 15.025 0.50 5.95 352 LYS A CA 1
ATOM 2600 C C . LYS A 1 321 ? 57.395 56.155 13.954 1.00 6.26 352 LYS A C 1
ATOM 2601 O O . LYS A 1 321 ? 57.893 55.991 12.842 1.00 7.15 352 LYS A O 1
ATOM 2612 N N . ALA A 1 322 ? 56.763 57.265 14.310 1.00 6.96 353 ALA A N 1
ATOM 2613 C CA . ALA A 1 322 ? 56.695 58.423 13.422 1.00 6.84 353 ALA A CA 1
ATOM 2614 C C . ALA A 1 322 ? 57.982 59.219 13.545 1.00 6.83 353 ALA A C 1
ATOM 2615 O O . ALA A 1 322 ? 58.381 59.612 14.652 1.00 8.59 353 ALA A O 1
ATOM 2617 N N . VAL A 1 323 ? 58.562 59.550 12.406 1.00 6.60 354 VAL A N 1
ATOM 2618 C CA . VAL A 1 323 ? 59.633 60.525 12.348 1.00 6.36 354 VAL A CA 1
ATOM 2619 C C . VAL A 1 323 ? 59.149 61.781 11.616 1.00 6.33 354 VAL A C 1
ATOM 2620 O O . VAL A 1 323 ? 58.237 61.742 10.792 1.00 6.82 354 VAL A O 1
ATOM 2624 N N . TYR A 1 324 ? 59.755 62.870 12.019 1.00 6.64 355 TYR A N 1
ATOM 2625 C CA . TYR A 1 324 ? 59.414 64.216 11.629 1.00 7.03 355 TYR A CA 1
ATOM 2626 C C . TYR A 1 324 ? 60.657 64.874 11.064 1.00 6.30 355 TYR A C 1
ATOM 2627 O O . TYR A 1 324 ? 61.790 64.379 11.160 1.00 7.30 355 TYR A O 1
ATOM 2636 N N . LYS A 1 325 ? 60.473 66.051 10.467 1.00 6.88 356 LYS A N 1
ATOM 2637 C CA A LYS A 1 325 ? 61.603 66.939 10.196 0.51 7.86 356 LYS A CA 1
ATOM 2638 C CA B LYS A 1 325 ? 61.564 66.977 10.125 0.49 7.68 356 LYS A CA 1
ATOM 2639 C C . LYS A 1 325 ? 61.221 68.346 10.652 1.00 8.23 356 LYS A C 1
ATOM 2640 O O . LYS A 1 325 ? 60.048 68.787 10.532 1.00 9.36 356 LYS A O 1
ATOM 2651 N N . LYS A 1 326 ? 62.212 69.050 11.169 1.00 7.58 357 LYS A N 1
ATOM 2652 C CA . LYS A 1 326 ? 62.040 70.437 11.583 1.00 7.69 357 LYS A CA 1
ATOM 2653 C C . LYS A 1 326 ? 62.756 71.296 10.560 1.00 7.51 357 LYS A C 1
ATOM 2654 O O . LYS A 1 326 ? 63.984 71.176 10.387 1.00 8.67 357 LYS A O 1
ATOM 2660 N N . ASP A 1 327 ? 62.047 72.134 9.857 1.00 8.20 358 ASP A N 1
ATOM 2661 C CA . ASP A 1 327 ? 62.640 72.958 8.828 1.00 8.50 358 ASP A CA 1
ATOM 2662 C C . ASP A 1 327 ? 63.397 74.138 9.430 1.00 8.11 358 ASP A C 1
ATOM 2663 O O . ASP A 1 327 ? 63.398 74.353 10.645 1.00 8.49 358 ASP A O 1
ATOM 2668 N N . ALA A 1 328 ? 64.041 74.910 8.562 1.00 8.65 359 ALA A N 1
ATOM 2669 C CA . ALA A 1 328 ? 64.876 76.038 9.012 1.00 9.98 359 ALA A CA 1
ATOM 2670 C C . ALA A 1 328 ? 64.019 77.150 9.605 1.00 10.55 359 ALA A C 1
ATOM 2671 O O . ALA A 1 328 ? 64.560 78.031 10.249 1.00 12.95 359 ALA A O 1
ATOM 2673 N N . GLN A 1 329 ? 62.719 77.128 9.350 1.00 10.32 360 GLN A N 1
ATOM 2674 C CA . GLN A 1 329 ? 61.735 78.092 9.870 1.00 10.30 360 GLN A CA 1
ATOM 2675 C C . GLN A 1 329 ? 61.166 77.622 11.230 1.00 10.45 360 GLN A C 1
ATOM 2676 O O . GLN A 1 329 ? 60.306 78.283 11.804 1.00 12.93 360 GLN A O 1
ATOM 2682 N N . GLY A 1 330 ? 61.656 76.485 11.738 1.00 9.55 361 GLY A N 1
ATOM 2683 C CA . GLY A 1 330 ? 61.250 75.972 13.008 1.00 9.67 361 GLY A CA 1
ATOM 2684 C C . GLY A 1 330 ? 59.993 75.128 12.988 1.00 9.02 361 GLY A C 1
ATOM 2685 O O . GLY A 1 330 ? 59.519 74.706 14.047 1.00 11.44 361 GLY A O 1
ATOM 2686 N N . VAL A 1 331 ? 59.438 74.854 11.831 1.00 8.80 362 VAL A N 1
ATOM 2687 C CA . VAL A 1 331 ? 58.193 74.135 11.702 1.00 8.35 362 VAL A CA 1
ATOM 2688 C C . VAL A 1 331 ? 58.478 72.646 11.689 1.00 7.75 362 VAL A C 1
ATOM 2689 O O . VAL A 1 331 ? 59.281 72.168 10.916 1.00 7.87 362 VAL A O 1
ATOM 2693 N N . VAL A 1 332 ? 57.820 71.911 12.573 1.00 7.53 363 VAL A N 1
ATOM 2694 C CA . VAL A 1 332 ? 57.957 70.465 12.694 1.00 7.89 363 VAL A CA 1
ATOM 2695 C C . VAL A 1 332 ? 56.837 69.808 11.918 1.00 8.39 363 VAL A C 1
ATOM 2696 O O . VAL A 1 332 ? 55.664 70.089 12.178 1.00 9.53 363 VAL A O 1
ATOM 2700 N N . SER A 1 333 ? 57.165 68.948 10.958 1.00 8.12 364 SER A N 1
ATOM 2701 C CA A SER A 1 333 ? 56.195 68.296 10.074 0.55 7.94 364 SER A CA 1
ATOM 2702 C CA B SER A 1 333 ? 56.133 68.281 10.177 0.45 9.26 364 SER A CA 1
ATOM 2703 C C . SER A 1 333 ? 56.418 66.775 10.103 1.00 7.77 364 SER A C 1
ATOM 2704 O O . SER A 1 333 ? 57.568 66.323 10.036 1.00 8.64 364 SER A O 1
ATOM 2709 N N . TYR A 1 334 ? 55.339 66.014 10.109 1.00 8.14 365 TYR A N 1
ATOM 2710 C CA . TYR A 1 334 ? 55.393 64.580 9.991 1.00 7.93 365 TYR A CA 1
ATOM 2711 C C . TYR A 1 334 ? 56.030 64.198 8.666 1.00 7.18 365 TYR A C 1
ATOM 2712 O O . TYR A 1 334 ? 55.669 64.752 7.624 1.00 8.51 365 TYR A O 1
ATOM 2721 N N . PHE A 1 335 ? 56.971 63.269 8.711 1.00 7.06 366 PHE A N 1
ATOM 2722 C CA . PHE A 1 335 ? 57.712 62.860 7.526 1.00 7.31 366 PHE A CA 1
ATOM 2723 C C . PHE A 1 335 ? 57.326 61.434 7.113 1.00 7.57 366 PHE A C 1
ATOM 2724 O O . PHE A 1 335 ? 57.031 61.178 5.944 1.00 9.16 366 PHE A O 1
ATOM 2732 N N . GLY A 1 336 ? 57.323 60.497 8.047 1.00 6.94 367 GLY A N 1
ATOM 2733 C CA . GLY A 1 336 ? 56.859 59.169 7.744 1.00 6.50 367 GLY A CA 1
ATOM 2734 C C . GLY A 1 336 ? 57.111 58.229 8.892 1.00 6.66 367 GLY A C 1
ATOM 2735 O O . GLY A 1 336 ? 57.717 58.593 9.904 1.00 7.17 367 GLY A O 1
ATOM 2736 N N . PRO A 1 337 ? 56.721 56.962 8.697 1.00 6.60 368 PRO A N 1
ATOM 2737 C CA . PRO A 1 337 ? 56.896 55.939 9.743 1.00 6.55 368 PRO A CA 1
ATOM 2738 C C . PRO A 1 337 ? 58.131 55.101 9.492 1.00 6.44 368 PRO A C 1
ATOM 2739 O O . PRO A 1 337 ? 58.536 54.886 8.323 1.00 6.81 368 PRO A O 1
ATOM 2743 N N . ILE A 1 338 ? 58.701 54.580 10.575 1.00 6.64 369 ILE A N 1
ATOM 2744 C CA . ILE A 1 338 ? 59.748 53.563 10.526 1.00 6.49 369 ILE A CA 1
ATOM 2745 C C . ILE A 1 338 ? 59.231 52.289 11.203 1.00 6.53 369 ILE A C 1
ATOM 2746 O O . ILE A 1 338 ? 58.431 52.309 12.145 1.00 6.55 369 ILE A O 1
ATOM 2751 N N . THR A 1 339 ? 59.688 51.174 10.647 1.00 7.23 370 THR A N 1
ATOM 2752 C CA . THR A 1 339 ? 59.414 49.840 11.182 1.00 6.39 370 THR A CA 1
ATOM 2753 C C . THR A 1 339 ? 59.968 49.712 12.585 1.00 6.95 370 THR A C 1
ATOM 2754 O O . THR A 1 339 ? 61.145 49.960 12.808 1.00 8.29 370 THR A O 1
ATOM 2758 N N . TYR A 1 340 ? 59.136 49.295 13.548 1.00 6.27 371 TYR A N 1
ATOM 2759 C CA . TYR A 1 340 ? 59.544 49.430 14.958 1.00 6.06 371 TYR A CA 1
ATOM 2760 C C . TYR A 1 340 ? 59.274 48.183 15.807 1.00 6.01 371 TYR A C 1
ATOM 2761 O O . TYR A 1 340 ? 59.737 48.147 16.924 1.00 6.56 371 TYR A O 1
ATOM 2770 N N . LYS A 1 341 ? 58.605 47.158 15.279 1.00 5.82 372 LYS A N 1
ATOM 2771 C CA . LYS A 1 341 ? 58.199 46.046 16.138 1.00 6.39 372 LYS A CA 1
ATOM 2772 C C . LYS A 1 341 ? 59.352 45.266 16.738 1.00 5.79 372 LYS A C 1
ATOM 2773 O O . LYS A 1 341 ? 59.302 44.837 17.863 1.00 6.64 372 LYS A O 1
ATOM 2779 N N . PHE A 1 342 ? 60.362 44.973 15.905 1.00 6.08 373 PHE A N 1
ATOM 2780 C CA . PHE A 1 342 ? 61.515 44.176 16.316 1.00 5.91 373 PHE A CA 1
ATOM 2781 C C . PHE A 1 342 ? 62.660 45.121 16.655 1.00 6.91 373 PHE A C 1
ATOM 2782 O O . PHE A 1 342 ? 63.222 45.801 15.795 1.00 8.39 373 PHE A O 1
ATOM 2790 N N . GLN A 1 343 ? 62.979 45.195 17.937 1.00 6.61 374 GLN A N 1
ATOM 2791 C CA . GLN A 1 343 ? 63.950 46.122 18.462 1.00 7.61 374 GLN A CA 1
ATOM 2792 C C . GLN A 1 343 ? 65.329 45.550 18.662 1.00 7.66 374 GLN A C 1
ATOM 2793 O O . GLN A 1 343 ? 66.299 46.294 18.905 1.00 9.47 374 GLN A O 1
ATOM 2799 N N . GLY A 1 344 ? 65.476 44.238 18.565 1.00 7.43 375 GLY A N 1
ATOM 2800 C CA . GLY A 1 344 ? 66.796 43.645 18.705 1.00 7.71 375 GLY A CA 1
ATOM 2801 C C . GLY A 1 344 ? 67.434 43.956 20.064 1.00 7.79 375 GLY A C 1
ATOM 2802 O O . GLY A 1 344 ? 66.767 44.017 21.103 1.00 9.21 375 GLY A O 1
ATOM 2803 N N . THR A 1 345 ? 68.753 44.055 20.038 1.00 8.23 376 THR A N 1
ATOM 2804 C CA . THR A 1 345 ? 69.550 44.221 21.235 1.00 8.33 376 THR A CA 1
ATOM 2805 C C . THR A 1 345 ? 70.755 45.058 20.915 1.00 9.01 376 THR A C 1
ATOM 2806 O O . THR A 1 345 ? 71.184 45.158 19.777 1.00 8.64 376 THR A O 1
ATOM 2818 N N . LEU A 1 347 ? 74.578 45.118 21.731 1.00 15.73 378 LEU A N 1
ATOM 2819 C CA . LEU A 1 347 ? 75.702 44.422 22.272 1.00 17.48 378 LEU A CA 1
ATOM 2820 C C . LEU A 1 347 ? 76.718 45.419 22.856 1.00 18.68 378 LEU A C 1
ATOM 2821 O O . LEU A 1 347 ? 77.012 46.456 22.280 1.00 19.45 378 LEU A O 1
ATOM 2826 N N . GLU A 1 348 ? 77.245 45.092 24.038 1.00 22.41 379 GLU A N 1
ATOM 2827 C CA . GLU A 1 348 ? 78.311 45.877 24.676 1.00 23.53 379 GLU A CA 1
ATOM 2828 C C . GLU A 1 348 ? 79.478 46.082 23.693 1.00 22.58 379 GLU A C 1
ATOM 2829 O O . GLU A 1 348 ? 79.869 45.161 22.987 1.00 24.37 379 GLU A O 1
ATOM 2835 N N . GLY A 1 349 ? 79.903 47.324 23.538 1.00 23.65 380 GLY A N 1
ATOM 2836 C CA . GLY A 1 349 ? 80.922 47.672 22.536 1.00 24.24 380 GLY A CA 1
ATOM 2837 C C . GLY A 1 349 ? 80.447 48.138 21.175 1.00 23.84 380 GLY A C 1
ATOM 2838 O O . GLY A 1 349 ? 81.194 48.756 20.408 1.00 25.90 380 GLY A O 1
ATOM 2839 N N . GLY A 1 350 ? 79.189 47.839 20.854 1.00 20.87 381 GLY A N 1
ATOM 2840 C CA . GLY A 1 350 ? 78.641 48.148 19.527 1.00 20.87 381 GLY A CA 1
ATOM 2841 C C . GLY A 1 350 ? 78.185 49.574 19.362 1.00 20.05 381 GLY A C 1
ATOM 2842 O O . GLY A 1 350 ? 78.018 50.304 20.360 1.00 22.06 381 GLY A O 1
ATOM 2843 N N . SER A 1 351 ? 78.001 50.000 18.113 1.00 17.30 382 SER A N 1
ATOM 2844 C CA . SER A 1 351 ? 77.453 51.304 17.825 1.00 18.17 382 SER A CA 1
ATOM 2845 C C . SER A 1 351 ? 76.114 51.252 17.126 1.00 15.62 382 SER A C 1
ATOM 2846 O O . SER A 1 351 ? 75.472 52.306 16.990 1.00 17.32 382 SER A O 1
ATOM 2849 N N . THR A 1 352 ? 75.698 50.079 16.617 1.00 12.53 383 THR A N 1
ATOM 2850 C CA . THR A 1 352 ? 74.401 49.944 15.983 1.00 10.74 383 THR A CA 1
ATOM 2851 C C . THR A 1 352 ? 73.643 48.783 16.593 1.00 9.49 383 THR A C 1
ATOM 2852 O O . THR A 1 352 ? 74.232 47.812 17.073 1.00 9.86 383 THR A O 1
ATOM 2856 N N . ARG A 1 353 ? 72.313 48.847 16.492 1.00 8.66 384 ARG A N 1
ATOM 2857 C CA . ARG A 1 353 ? 71.445 47.797 16.994 1.00 8.32 384 ARG A CA 1
ATOM 2858 C C . ARG A 1 353 ? 71.680 46.483 16.236 1.00 8.35 384 ARG A C 1
ATOM 2859 O O . ARG A 1 353 ? 71.912 46.505 15.041 1.00 8.95 384 ARG A O 1
ATOM 2867 N N . SER A 1 354 ? 71.601 45.387 16.972 1.00 7.53 385 SER A N 1
ATOM 2868 C CA . SER A 1 354 ? 71.705 44.058 16.398 1.00 8.33 385 SER A CA 1
ATOM 2869 C C . SER A 1 354 ? 70.327 43.409 16.353 1.00 7.37 385 SER A C 1
ATOM 2870 O O . SER A 1 354 ? 69.688 43.213 17.397 1.00 7.69 385 SER A O 1
ATOM 2873 N N . PHE A 1 355 ? 69.868 43.070 15.156 1.00 7.39 386 PHE A N 1
ATOM 2874 C CA . PHE A 1 355 ? 68.521 42.508 14.949 1.00 7.05 386 PHE A CA 1
ATOM 2875 C C . PHE A 1 355 ? 68.533 41.008 15.112 1.00 6.83 386 PHE A C 1
ATOM 2876 O O . PHE A 1 355 ? 68.533 40.237 14.134 1.00 7.70 386 PHE A O 1
ATOM 2884 N N . LEU A 1 356 ? 68.544 40.634 16.391 1.00 6.79 387 LEU A N 1
ATOM 2885 C CA . LEU A 1 356 ? 68.704 39.245 16.832 1.00 7.09 387 LEU A CA 1
ATOM 2886 C C . LEU A 1 356 ? 67.468 38.702 17.517 1.00 6.66 387 LEU A C 1
ATOM 2887 O O . LEU A 1 356 ? 67.542 37.686 18.198 1.00 7.67 387 LEU A O 1
ATOM 2892 N N . ASP A 1 357 ? 66.318 39.361 17.314 1.00 7.19 388 ASP A N 1
ATOM 2893 C CA . ASP A 1 357 ? 65.075 38.851 17.858 1.00 6.79 388 ASP A CA 1
ATOM 2894 C C . ASP A 1 357 ? 64.716 37.520 17.224 1.00 6.45 388 ASP A C 1
ATOM 2895 O O . ASP A 1 357 ? 65.046 37.261 16.063 1.00 7.00 388 ASP A O 1
ATOM 2900 N N . ASP A 1 358 ? 64.000 36.692 17.985 1.00 7.04 389 ASP A N 1
ATOM 2901 C CA . ASP A 1 358 ? 63.324 35.566 17.376 1.00 6.50 389 ASP A CA 1
ATOM 2902 C C . ASP A 1 358 ? 62.204 36.055 16.456 1.00 6.33 389 ASP A C 1
ATOM 2903 O O . ASP A 1 358 ? 61.673 37.141 16.661 1.00 7.30 389 ASP A O 1
ATOM 2908 N N . PHE A 1 359 ? 61.867 35.289 15.430 1.00 6.38 390 PHE A N 1
ATOM 2909 C CA . PHE A 1 359 ? 60.800 35.644 14.510 1.00 6.51 390 PHE A CA 1
ATOM 2910 C C . PHE A 1 359 ? 59.613 34.727 14.716 1.00 6.40 390 PHE A C 1
ATOM 2911 O O . PHE A 1 359 ? 59.677 33.540 14.404 1.00 6.60 390 PHE A O 1
ATOM 2919 N N . PRO A 1 360 ? 58.517 35.221 15.317 1.00 6.62 391 PRO A N 1
ATOM 2920 C CA . PRO A 1 360 ? 57.367 34.329 15.574 1.00 6.42 391 PRO A CA 1
ATOM 2921 C C . PRO A 1 360 ? 56.733 33.850 14.278 1.00 6.45 391 PRO A C 1
ATOM 2922 O O . PRO A 1 360 ? 56.577 34.625 13.344 1.00 8.00 391 PRO A O 1
ATOM 2926 N N . ILE A 1 361 ? 56.345 32.584 14.263 1.00 6.65 392 ILE A N 1
ATOM 2927 C CA . ILE A 1 361 ? 55.552 31.970 13.182 1.00 6.61 392 ILE A CA 1
ATOM 2928 C C . ILE A 1 361 ? 54.115 31.837 13.629 1.00 6.40 392 ILE A C 1
ATOM 2929 O O . ILE A 1 361 ? 53.173 32.291 12.960 1.00 6.70 392 ILE A O 1
ATOM 2934 N N . TYR A 1 362 ? 53.918 31.160 14.759 1.00 6.40 393 TYR A N 1
ATOM 2935 C CA . TYR A 1 362 ? 52.585 31.010 15.371 1.00 6.59 393 TYR A CA 1
ATOM 2936 C C . TYR A 1 362 ? 52.596 31.512 16.795 1.00 6.45 393 TYR A C 1
ATOM 2937 O O . TYR A 1 362 ? 53.351 30.962 17.625 1.00 7.98 393 TYR A O 1
ATOM 2946 N N . ARG A 1 363 ? 51.743 32.498 17.068 1.00 7.45 394 ARG A N 1
ATOM 2947 C CA . ARG A 1 363 ? 51.529 33.091 18.383 1.00 8.45 394 ARG A CA 1
ATOM 2948 C C . ARG A 1 363 ? 50.154 32.799 18.900 1.00 7.14 394 ARG A C 1
ATOM 2949 O O . ARG A 1 363 ? 49.215 32.627 18.089 1.00 6.88 394 ARG A O 1
ATOM 2957 N N . TYR A 1 364 ? 49.951 32.847 20.217 1.00 7.24 395 TYR A N 1
ATOM 2958 C CA . TYR A 1 364 ? 48.635 32.580 20.750 1.00 7.00 395 TYR A CA 1
ATOM 2959 C C . TYR A 1 364 ? 47.565 33.588 20.244 1.00 7.09 395 TYR A C 1
ATOM 2960 O O . TYR A 1 364 ? 46.426 33.182 20.025 1.00 7.24 395 TYR A O 1
ATOM 2969 N N . ALA A 1 365 ? 47.907 34.861 20.019 1.00 6.96 396 ALA A N 1
ATOM 2970 C CA . ALA A 1 365 ? 46.898 35.774 19.463 1.00 6.75 396 ALA A CA 1
ATOM 2971 C C . ALA A 1 365 ? 46.418 35.273 18.102 1.00 6.31 396 ALA A C 1
ATOM 2972 O O . ALA A 1 365 ? 45.288 35.554 17.702 1.00 7.27 396 ALA A O 1
ATOM 2974 N N . ASP A 1 366 ? 47.315 34.631 17.339 1.00 6.33 397 ASP A N 1
ATOM 2975 C CA . ASP A 1 366 ? 46.969 34.068 16.014 1.00 6.67 397 ASP A CA 1
ATOM 2976 C C . ASP A 1 366 ? 45.963 32.939 16.204 1.00 6.68 397 ASP A C 1
ATOM 2977 O O . ASP A 1 366 ? 44.948 32.898 15.504 1.00 7.49 397 ASP A O 1
ATOM 2982 N N . CYS A 1 367 ? 46.212 32.044 17.162 1.00 6.69 398 CYS A N 1
ATOM 2983 C CA . CYS A 1 367 ? 45.231 31.009 17.505 1.00 7.20 398 CYS A CA 1
ATOM 2984 C C . CYS A 1 367 ? 43.861 31.665 17.748 1.00 6.94 398 CYS A C 1
ATOM 2985 O O . CYS A 1 367 ? 42.861 31.248 17.209 1.00 7.32 398 CYS A O 1
ATOM 2988 N N . LEU A 1 368 ? 43.816 32.643 18.632 1.00 6.84 399 LEU A N 1
ATOM 2989 C CA . LEU A 1 368 ? 42.532 33.245 18.988 1.00 6.77 399 LEU A CA 1
ATOM 2990 C C . LEU A 1 368 ? 41.824 33.872 17.789 1.00 7.07 399 LEU A C 1
ATOM 2991 O O . LEU A 1 368 ? 40.614 33.710 17.638 1.00 7.25 399 LEU A O 1
ATOM 2996 N N . LEU A 1 369 ? 42.561 34.614 16.964 1.00 6.71 400 LEU A N 1
ATOM 2997 C CA . LEU A 1 369 ? 41.917 35.306 15.862 1.00 6.89 400 LEU A CA 1
ATOM 2998 C C . LEU A 1 369 ? 41.500 34.352 14.741 1.00 6.48 400 LEU A C 1
ATOM 2999 O O . LEU A 1 369 ? 40.509 34.624 14.052 1.00 7.68 400 LEU A O 1
ATOM 3004 N N . GLN A 1 370 ? 42.263 33.295 14.514 1.00 6.93 401 GLN A N 1
ATOM 3005 C CA . GLN A 1 370 ? 41.837 32.295 13.515 1.00 7.33 401 GLN A CA 1
ATOM 3006 C C . GLN A 1 370 ? 40.683 31.439 14.056 1.00 7.32 401 GLN A C 1
ATOM 3007 O O . GLN A 1 370 ? 39.795 31.069 13.277 1.00 8.22 401 GLN A O 1
ATOM 3013 N N . LEU A 1 371 ? 40.677 31.157 15.366 1.00 7.81 402 LEU A N 1
ATOM 3014 C CA . LEU A 1 371 ? 39.505 30.572 16.003 1.00 8.07 402 LEU A CA 1
ATOM 3015 C C . LEU A 1 371 ? 38.291 31.449 15.781 1.00 7.51 402 LEU A C 1
ATOM 3016 O O . LEU A 1 371 ? 37.199 30.973 15.440 1.00 8.07 402 LEU A O 1
ATOM 3021 N N . ALA A 1 372 ? 38.440 32.758 15.984 1.00 7.66 403 ALA A N 1
ATOM 3022 C CA . ALA A 1 372 ? 37.381 33.711 15.727 1.00 7.95 403 ALA A CA 1
ATOM 3023 C C . ALA A 1 372 ? 36.875 33.627 14.292 1.00 7.67 403 ALA A C 1
ATOM 3024 O O . ALA A 1 372 ? 35.666 33.630 14.058 1.00 8.23 403 ALA A O 1
ATOM 3044 N N . ALA A 1 374 ? 37.132 30.995 12.155 1.00 7.47 405 ALA A N 1
ATOM 3045 C CA . ALA A 1 374 ? 36.435 29.733 11.968 1.00 7.97 405 ALA A CA 1
ATOM 3046 C C . ALA A 1 374 ? 35.030 29.836 12.556 1.00 7.79 405 ALA A C 1
ATOM 3047 O O . ALA A 1 374 ? 34.054 29.397 11.941 1.00 8.70 405 ALA A O 1
ATOM 3049 N N . LYS A 1 375 ? 34.912 30.399 13.763 1.00 7.96 406 LYS A N 1
ATOM 3050 C CA . LYS A 1 375 ? 33.624 30.601 14.365 1.00 7.73 406 LYS A CA 1
ATOM 3051 C C . LYS A 1 375 ? 32.710 31.440 13.476 1.00 7.90 406 LYS A C 1
ATOM 3052 O O . LYS A 1 375 ? 31.576 31.046 13.177 1.00 8.28 406 LYS A O 1
ATOM 3058 N N . VAL A 1 376 ? 33.169 32.586 13.017 1.00 7.54 407 VAL A N 1
ATOM 3059 C CA . VAL A 1 376 ? 32.331 33.450 12.184 1.00 7.72 407 VAL A CA 1
ATOM 3060 C C . VAL A 1 376 ? 31.837 32.733 10.938 1.00 7.20 407 VAL A C 1
ATOM 3061 O O . VAL A 1 376 ? 30.693 32.848 10.533 1.00 8.39 407 VAL A O 1
ATOM 3065 N N . LEU A 1 377 ? 32.745 31.988 10.304 1.00 7.46 408 LEU A N 1
ATOM 3066 C CA . LEU A 1 377 ? 32.408 31.251 9.097 1.00 7.84 408 LEU A CA 1
ATOM 3067 C C . LEU A 1 377 ? 31.325 30.215 9.329 1.00 8.85 408 LEU A C 1
ATOM 3068 O O . LEU A 1 377 ? 30.580 29.875 8.416 1.00 9.51 408 LEU A O 1
ATOM 3073 N N . LEU A 1 378 ? 31.260 29.688 10.549 1.00 8.34 409 LEU A N 1
ATOM 3074 C CA . LEU A 1 378 ? 30.215 28.780 11.033 1.00 9.17 409 LEU A CA 1
ATOM 3075 C C . LEU A 1 378 ? 29.016 29.481 11.628 1.00 8.98 409 LEU A C 1
ATOM 3076 O O . LEU A 1 378 ? 28.070 28.789 11.995 1.00 11.69 409 LEU A O 1
ATOM 3081 N N . GLY A 1 379 ? 28.960 30.801 11.643 1.00 8.28 410 GLY A N 1
ATOM 3082 C CA . GLY A 1 379 ? 27.865 31.537 12.214 1.00 8.91 410 GLY A CA 1
ATOM 3083 C C . GLY A 1 379 ? 27.948 31.731 13.717 1.00 7.98 410 GLY A C 1
ATOM 3084 O O . GLY A 1 379 ? 27.014 32.238 14.308 1.00 9.13 410 GLY A O 1
ATOM 3085 N N . GLU A 1 380 ? 29.054 31.354 14.334 1.00 8.65 411 GLU A N 1
ATOM 3086 C CA A GLU A 1 380 ? 29.237 31.476 15.769 0.50 8.00 411 GLU A CA 1
ATOM 3087 C CA B GLU A 1 380 ? 29.247 31.468 15.765 0.50 9.20 411 GLU A CA 1
ATOM 3088 C C . GLU A 1 380 ? 29.817 32.837 16.182 1.00 7.99 411 GLU A C 1
ATOM 3089 O O . GLU A 1 380 ? 30.381 33.568 15.370 1.00 8.67 411 GLU A O 1
ATOM 3100 N N . ASP A 1 381 ? 29.668 33.164 17.457 1.00 8.58 412 ASP A N 1
ATOM 3101 C CA . ASP A 1 381 ? 30.038 34.432 18.026 1.00 8.32 412 ASP A CA 1
ATOM 3102 C C . ASP A 1 381 ? 31.553 34.478 18.328 1.00 8.01 412 ASP A C 1
ATOM 3103 O O . ASP A 1 381 ? 32.034 33.702 19.139 1.00 8.96 412 ASP A O 1
ATOM 3108 N N . PRO A 1 382 ? 32.287 35.425 17.728 1.00 7.64 413 PRO A N 1
ATOM 3109 C CA . PRO A 1 382 ? 33.737 35.578 17.939 1.00 7.60 413 PRO A CA 1
ATOM 3110 C C . PRO A 1 382 ? 34.108 36.615 19.023 1.00 8.04 413 PRO A C 1
ATOM 3111 O O . PRO A 1 382 ? 35.291 36.954 19.147 1.00 7.76 413 PRO A O 1
ATOM 3115 N N . THR A 1 383 ? 33.140 37.146 19.747 1.00 7.70 414 THR A N 1
ATOM 3116 C CA . THR A 1 383 ? 33.386 38.270 20.634 1.00 7.54 414 THR A CA 1
ATOM 3117 C C . THR A 1 383 ? 34.519 38.048 21.613 1.00 8.07 414 THR A C 1
ATOM 3118 O O . THR A 1 383 ? 35.343 38.921 21.846 1.00 8.46 414 THR A O 1
ATOM 3122 N N . GLU A 1 384 ? 34.526 36.879 22.243 1.00 7.98 415 GLU A N 1
ATOM 3123 C CA A GLU A 1 384 ? 35.509 36.601 23.305 0.51 8.73 415 GLU A CA 1
ATOM 3124 C CA B GLU A 1 384 ? 35.483 36.710 23.315 0.49 8.80 415 GLU A CA 1
ATOM 3125 C C . GLU A 1 384 ? 36.928 36.669 22.786 1.00 7.68 415 GLU A C 1
ATOM 3126 O O . GLU A 1 384 ? 37.824 37.197 23.423 1.00 8.65 415 GLU A O 1
ATOM 3137 N N . GLU A 1 385 ? 37.153 36.038 21.651 1.00 7.83 416 GLU A N 1
ATOM 3138 C CA . GLU A 1 385 ? 38.462 35.977 21.047 1.00 7.50 416 GLU A CA 1
ATOM 3139 C C . GLU A 1 385 ? 38.958 37.360 20.610 1.00 7.53 416 GLU A C 1
ATOM 3140 O O . GLU A 1 385 ? 40.092 37.771 20.913 1.00 8.12 416 GLU A O 1
ATOM 3146 N N . ILE A 1 386 ? 38.090 38.107 19.949 1.00 7.09 417 ILE A N 1
ATOM 3147 C CA . ILE A 1 386 ? 38.460 39.439 19.496 1.00 7.31 417 ILE A CA 1
ATOM 3148 C C . ILE A 1 386 ? 38.799 40.320 20.697 1.00 6.94 417 ILE A C 1
ATOM 3149 O O . ILE A 1 386 ? 39.798 41.025 20.711 1.00 7.42 417 ILE A O 1
ATOM 3154 N N . ASN A 1 387 ? 37.923 40.308 21.705 1.00 6.83 418 ASN A N 1
ATOM 3155 C CA . ASN A 1 387 ? 38.134 41.173 22.862 1.00 7.24 418 ASN A CA 1
ATOM 3156 C C . ASN A 1 387 ? 39.276 40.722 23.752 1.00 6.92 418 ASN A C 1
ATOM 3157 O O . ASN A 1 387 ? 39.850 41.582 24.420 1.00 8.17 418 ASN A O 1
ATOM 3162 N N . ALA A 1 388 ? 39.660 39.440 23.760 1.00 7.65 419 ALA A N 1
ATOM 3163 C CA . ALA A 1 388 ? 40.854 39.035 24.525 1.00 7.38 419 ALA A CA 1
ATOM 3164 C C . ALA A 1 388 ? 42.077 39.735 23.896 1.00 6.71 419 ALA A C 1
ATOM 3165 O O . ALA A 1 388 ? 42.939 40.241 24.609 1.00 7.43 419 ALA A O 1
ATOM 3167 N N . VAL A 1 389 ? 42.172 39.726 22.578 1.00 6.96 420 VAL A N 1
ATOM 3168 C CA . VAL A 1 389 ? 43.254 40.356 21.857 1.00 6.93 420 VAL A CA 1
ATOM 3169 C C . VAL A 1 389 ? 43.225 41.882 22.053 1.00 7.15 420 VAL A C 1
ATOM 3170 O O . VAL A 1 389 ? 44.261 42.533 22.322 1.00 6.88 420 VAL A O 1
ATOM 3174 N N . ARG A 1 390 ? 42.048 42.497 21.926 1.00 6.63 421 ARG A N 1
ATOM 3175 C CA . ARG A 1 390 ? 41.938 43.936 22.149 1.00 6.61 421 ARG A CA 1
ATOM 3176 C C . ARG A 1 390 ? 42.275 44.351 23.566 1.00 7.47 421 ARG A C 1
ATOM 3177 O O . ARG A 1 390 ? 42.965 45.341 23.781 1.00 7.32 421 ARG A O 1
ATOM 3185 N N . GLU A 1 391 ? 41.797 43.581 24.549 1.00 7.33 422 GLU A N 1
ATOM 3186 C CA . GLU A 1 391 ? 42.067 43.939 25.933 1.00 7.78 422 GLU A CA 1
ATOM 3187 C C . GLU A 1 391 ? 43.577 43.965 26.175 1.00 7.20 422 GLU A C 1
ATOM 3188 O O . GLU A 1 391 ? 44.105 44.818 26.884 1.00 7.72 422 GLU A O 1
ATOM 3194 N N . ARG A 1 392 ? 44.310 43.004 25.586 1.00 7.11 423 ARG A N 1
ATOM 3195 C CA . ARG A 1 392 ? 45.766 42.975 25.730 1.00 6.67 423 ARG A CA 1
ATOM 3196 C C . ARG A 1 392 ? 46.393 44.205 25.066 1.00 6.88 423 ARG A C 1
ATOM 3197 O O . ARG A 1 392 ? 47.367 44.749 25.579 1.00 7.44 423 ARG A O 1
ATOM 3205 N N . ALA A 1 393 ? 45.892 44.614 23.921 1.00 7.15 424 ALA A N 1
ATOM 3206 C CA . ALA A 1 393 ? 46.419 45.745 23.138 1.00 7.07 424 ALA A CA 1
ATOM 3207 C C . ALA A 1 393 ? 46.251 47.067 23.871 1.00 7.06 424 ALA A C 1
ATOM 3208 O O . ALA A 1 393 ? 47.169 47.901 23.858 1.00 8.30 424 ALA A O 1
ATOM 3210 N N . TYR A 1 394 ? 45.072 47.332 24.430 1.00 6.82 425 TYR A N 1
ATOM 3211 C CA . TYR A 1 394 ? 44.827 48.582 25.153 1.00 7.24 425 TYR A CA 1
ATOM 3212 C C . TYR A 1 394 ? 45.254 48.514 26.625 1.00 7.51 425 TYR A C 1
ATOM 3213 O O . TYR A 1 394 ? 45.422 49.539 27.285 1.00 8.07 425 TYR A O 1
ATOM 3222 N N . GLY A 1 395 ? 45.363 47.293 27.139 1.00 7.85 426 GLY A N 1
ATOM 3223 C CA . GLY A 1 395 ? 45.534 47.020 28.573 1.00 8.08 426 GLY A CA 1
ATOM 3224 C C . GLY A 1 395 ? 44.196 46.986 29.270 1.00 7.39 426 GLY A C 1
ATOM 3225 O O . GLY A 1 395 ? 43.295 47.755 28.931 1.00 8.29 426 GLY A O 1
ATOM 3226 N N . SER A 1 396 ? 44.085 46.133 30.271 1.00 8.10 427 SER A N 1
ATOM 3227 C CA . SER A 1 396 ? 42.824 45.982 30.942 1.00 8.95 427 SER A CA 1
ATOM 3228 C C . SER A 1 396 ? 42.254 47.284 31.497 1.00 8.54 427 SER A C 1
ATOM 3229 O O . SER A 1 396 ? 41.031 47.489 31.460 1.00 9.84 427 SER A O 1
ATOM 3232 N N . LYS A 1 397 ? 43.076 48.131 32.095 1.00 8.59 428 LYS A N 1
ATOM 3233 C CA . LYS A 1 397 ? 42.554 49.332 32.707 1.00 9.77 428 LYS A CA 1
ATOM 3234 C C . LYS A 1 397 ? 41.814 50.207 31.678 1.00 9.37 428 LYS A C 1
ATOM 3235 O O . LYS A 1 397 ? 40.647 50.579 31.868 1.00 10.93 428 LYS A O 1
ATOM 3241 N N . TYR A 1 398 ? 42.482 50.552 30.601 1.00 8.97 429 TYR A N 1
ATOM 3242 C CA . TYR A 1 398 ? 41.890 51.380 29.588 1.00 8.71 429 TYR A CA 1
ATOM 3243 C C . TYR A 1 398 ? 40.759 50.661 28.898 1.00 8.32 429 TYR A C 1
ATOM 3244 O O . TYR A 1 398 ? 39.709 51.242 28.637 1.00 10.10 429 TYR A O 1
ATOM 3253 N N . PHE A 1 399 ? 40.934 49.394 28.584 1.00 8.63 430 PHE A N 1
ATOM 3254 C CA . PHE A 1 399 ? 39.899 48.619 27.888 1.00 8.86 430 PHE A CA 1
ATOM 3255 C C . PHE A 1 399 ? 38.598 48.663 28.696 1.00 9.64 430 PHE A C 1
ATOM 3256 O O . PHE A 1 399 ? 37.529 48.939 28.145 1.00 9.78 430 PHE A O 1
ATOM 3264 N N . ASN A 1 400 ? 38.690 48.383 29.978 1.00 10.21 431 ASN A N 1
ATOM 3265 C CA . ASN A 1 400 ? 37.492 48.323 30.825 1.00 11.93 431 ASN A CA 1
ATOM 3266 C C . ASN A 1 400 ? 36.795 49.650 30.984 1.00 12.90 431 ASN A C 1
ATOM 3267 O O . ASN A 1 400 ? 35.606 49.655 31.274 1.00 16.06 431 ASN A O 1
ATOM 3272 N N . GLU A 1 401 ? 37.520 50.751 30.817 1.00 11.64 432 GLU A N 1
ATOM 3273 C CA . GLU A 1 401 ? 36.980 52.077 30.920 1.00 12.35 432 GLU A CA 1
ATOM 3274 C C . GLU A 1 401 ? 36.383 52.542 29.591 1.00 11.71 432 GLU A C 1
ATOM 3275 O O . GLU A 1 401 ? 35.656 53.536 29.559 1.00 13.61 432 GLU A O 1
ATOM 3281 N N . HIS A 1 402 ? 36.745 51.891 28.481 1.00 11.22 433 HIS A N 1
ATOM 3282 C CA . HIS A 1 402 ? 36.381 52.398 27.148 1.00 11.00 433 HIS A CA 1
ATOM 3283 C C . HIS A 1 402 ? 35.736 51.340 26.255 1.00 10.12 433 HIS A C 1
ATOM 3284 O O . HIS A 1 402 ? 35.811 51.439 25.020 1.00 10.68 433 HIS A O 1
ATOM 3291 N N . LYS A 1 403 ? 35.059 50.363 26.851 1.00 11.16 434 LYS A N 1
ATOM 3292 C CA . LYS A 1 403 ? 34.426 49.312 26.074 1.00 10.97 434 LYS A CA 1
ATOM 3293 C C . LYS A 1 403 ? 33.445 49.857 25.036 1.00 9.89 434 LYS A C 1
ATOM 3294 O O . LYS A 1 403 ? 33.356 49.290 23.939 1.00 10.60 434 LYS A O 1
ATOM 3300 N N . ALA A 1 404 ? 32.716 50.910 25.375 1.00 10.43 435 ALA A N 1
ATOM 3301 C CA . ALA A 1 404 ? 31.734 51.446 24.467 1.00 10.61 435 ALA A CA 1
ATOM 3302 C C . ALA A 1 404 ? 32.360 52.056 23.205 1.00 10.57 435 ALA A C 1
ATOM 3303 O O . ALA A 1 404 ? 31.646 52.315 22.232 1.00 11.31 435 ALA A O 1
ATOM 3305 N N . GLU A 1 405 ? 33.652 52.351 23.259 1.00 10.05 436 GLU A N 1
ATOM 3306 C CA A GLU A 1 405 ? 34.408 52.949 22.154 0.50 9.75 436 GLU A CA 1
ATOM 3307 C CA B GLU A 1 405 ? 34.362 52.916 22.120 0.50 10.15 436 GLU A CA 1
ATOM 3308 C C . GLU A 1 405 ? 35.233 51.922 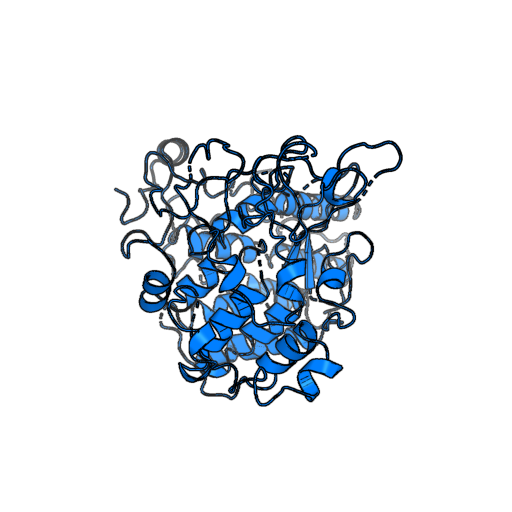21.363 1.00 8.79 436 GLU A C 1
ATOM 3309 O O . GLU A 1 405 ? 35.319 52.008 20.148 1.00 9.24 436 GLU A O 1
ATOM 3320 N N . ILE A 1 406 ? 35.893 50.989 22.068 1.00 7.92 437 ILE A N 1
ATOM 3321 C CA . ILE A 1 406 ? 36.915 50.176 21.434 1.00 8.21 437 ILE A CA 1
ATOM 3322 C C . ILE A 1 406 ? 36.761 48.678 21.634 1.00 7.31 437 ILE A C 1
ATOM 3323 O O . ILE A 1 406 ? 37.451 47.912 20.940 1.00 7.82 437 ILE A O 1
ATOM 3328 N N . ALA A 1 407 ? 35.874 48.194 22.518 1.00 7.72 438 ALA A N 1
ATOM 3329 C CA . ALA A 1 407 ? 35.608 46.764 22.567 1.00 7.54 438 ALA A CA 1
ATOM 3330 C C . ALA A 1 407 ? 34.770 46.389 21.356 1.00 7.98 438 ALA A C 1
ATOM 3331 O O . ALA A 1 407 ? 33.996 47.185 20.843 1.00 8.92 438 ALA A O 1
ATOM 3333 N N . TYR A 1 408 ? 34.940 45.163 20.870 1.00 8.00 439 TYR A N 1
ATOM 3334 C CA . TYR A 1 408 ? 34.064 44.647 19.817 1.00 7.71 439 TYR A CA 1
ATOM 3335 C C . TYR A 1 408 ? 32.662 44.499 20.394 1.00 8.50 439 TYR A C 1
ATOM 3336 O O . TYR A 1 408 ? 32.533 43.941 21.478 1.00 8.62 439 TYR A O 1
ATOM 3345 N N . PRO A 1 409 ? 31.609 44.928 19.666 1.00 8.13 440 PRO A N 1
ATOM 3346 C CA . PRO A 1 409 ? 31.559 45.369 18.277 1.00 8.10 440 PRO A CA 1
ATOM 3347 C C . PRO A 1 409 ? 31.361 46.900 18.138 1.00 7.78 440 PRO A C 1
ATOM 3348 O O . PRO A 1 409 ? 30.644 47.373 17.252 1.00 8.90 440 PRO A O 1
ATOM 3352 N N . ASN A 1 410 ? 32.047 47.674 18.996 1.00 7.54 441 ASN A N 1
ATOM 3353 C CA . ASN A 1 410 ? 31.796 49.090 19.133 1.00 8.27 441 ASN A CA 1
ATOM 3354 C C . ASN A 1 410 ? 32.857 50.004 18.548 1.00 7.86 441 ASN A C 1
ATOM 3355 O O . ASN A 1 410 ? 32.725 51.217 18.615 1.00 8.69 441 ASN A O 1
ATOM 3360 N N . ASP A 1 411 ? 33.880 49.430 17.925 1.00 7.78 442 ASP A N 1
ATOM 3361 C CA . ASP A 1 411 ? 34.983 50.192 17.351 1.00 7.77 442 ASP A CA 1
ATOM 3362 C C . ASP A 1 411 ? 34.574 50.696 15.970 1.00 7.31 442 ASP A C 1
ATOM 3363 O O . ASP A 1 411 ? 34.878 50.061 14.940 1.00 7.93 442 ASP A O 1
ATOM 3368 N N . ASN A 1 412 ? 33.820 51.795 15.989 1.00 8.39 443 ASN A N 1
ATOM 3369 C CA . ASN A 1 412 ? 33.052 52.290 14.840 1.00 8.82 443 ASN A CA 1
ATOM 3370 C C . ASN A 1 412 ? 33.301 53.764 14.484 1.00 8.95 443 ASN A C 1
ATOM 3371 O O . ASN A 1 412 ? 32.678 54.284 13.568 1.00 10.41 443 ASN A O 1
ATOM 3376 N N . ASP A 1 413 ? 34.141 54.454 15.249 1.00 9.43 444 ASP A N 1
ATOM 3377 C CA . ASP A 1 413 ? 34.244 55.917 15.201 1.00 10.07 444 ASP A CA 1
ATOM 3378 C C . ASP A 1 413 ? 34.232 56.451 13.771 1.00 10.59 444 ASP A C 1
ATOM 3379 O O . ASP A 1 413 ? 35.131 56.184 12.964 1.00 10.50 444 ASP A O 1
ATOM 3384 N N . PRO A 1 414 ? 33.221 57.274 13.423 1.00 11.58 445 PRO A N 1
ATOM 3385 C CA . PRO A 1 414 ? 33.106 57.720 12.030 1.00 12.41 445 PRO A CA 1
ATOM 3386 C C . PRO A 1 414 ? 34.312 58.461 11.485 1.00 11.85 445 PRO A C 1
ATOM 3387 O O . PRO A 1 414 ? 34.761 58.175 10.358 1.00 12.30 445 PRO A O 1
ATOM 3391 N N . GLU A 1 415 ? 34.880 59.363 12.260 1.00 12.36 446 GLU A N 1
ATOM 3392 C CA . GLU A 1 415 ? 36.023 60.137 11.770 1.00 13.25 446 GLU A CA 1
ATOM 3393 C C . GLU A 1 415 ? 37.220 59.205 11.481 1.00 11.49 446 GLU A C 1
ATOM 3394 O O . GLU A 1 415 ? 37.891 59.335 10.446 1.00 12.53 446 GLU A O 1
ATOM 3400 N N . PHE A 1 416 ? 37.527 58.290 12.405 1.00 11.00 447 PHE A N 1
ATOM 3401 C CA . PHE A 1 416 ? 38.683 57.450 12.225 1.00 10.11 447 PHE A CA 1
ATOM 3402 C C . PHE A 1 416 ? 38.522 56.589 10.945 1.00 9.30 447 PHE A C 1
ATOM 3403 O O . PHE A 1 416 ? 39.505 56.352 10.209 1.00 9.80 447 PHE A O 1
ATOM 3411 N N . TYR A 1 417 ? 37.332 56.037 10.715 1.00 9.02 448 TYR A N 1
ATOM 3412 C CA . TYR A 1 417 ? 37.095 55.156 9.612 1.00 8.98 448 TYR A CA 1
ATOM 3413 C C . TYR A 1 417 ? 36.815 55.836 8.284 1.00 10.46 448 TYR A C 1
ATOM 3414 O O . TYR A 1 417 ? 36.755 55.184 7.247 1.00 11.67 448 TYR A O 1
ATOM 3423 N N . THR A 1 418 ? 36.617 57.136 8.307 1.00 11.81 449 THR A N 1
ATOM 3424 C CA . THR A 1 418 ? 36.510 57.936 7.076 1.00 13.18 449 THR A CA 1
ATOM 3425 C C . THR A 1 418 ? 37.858 58.007 6.370 1.00 13.24 449 THR A C 1
ATOM 3426 O O . THR A 1 418 ? 38.899 58.185 7.004 1.00 15.12 449 THR A O 1
ATOM 3430 N N . ASP A 1 419 ? 37.829 57.852 5.044 1.00 15.58 450 ASP A N 1
ATOM 3431 C CA . ASP A 1 419 ? 39.048 57.913 4.228 1.00 17.25 450 ASP A CA 1
ATOM 3432 C C . ASP A 1 419 ? 40.097 56.945 4.762 1.00 15.10 450 ASP A C 1
ATOM 3433 O O . ASP A 1 419 ? 41.280 57.291 4.894 1.00 16.99 450 ASP A O 1
ATOM 3438 N N . ASN A 1 420 ? 39.630 55.731 5.112 1.00 12.27 451 ASN A N 1
ATOM 3439 C CA . ASN A 1 420 ? 40.498 54.722 5.686 1.00 9.66 451 ASN A CA 1
ATOM 3440 C C . ASN A 1 420 ? 40.432 53.496 4.815 1.00 9.21 451 ASN A 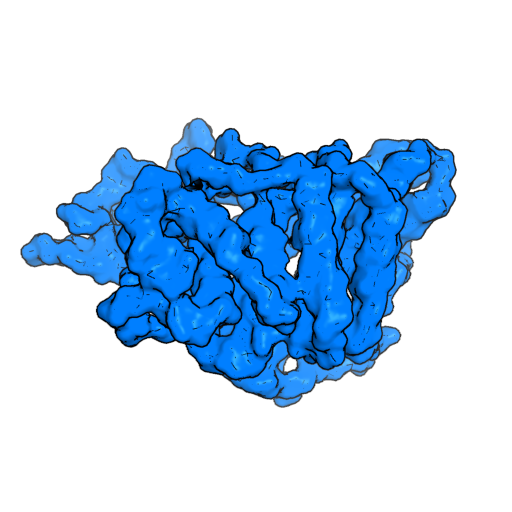C 1
ATOM 3441 O O . ASN A 1 420 ? 39.525 52.675 4.947 1.00 10.21 451 ASN A O 1
ATOM 3446 N N . LYS A 1 421 ? 41.366 53.388 3.869 1.00 9.17 452 LYS A N 1
ATOM 3447 C CA A LYS A 1 421 ? 41.278 52.307 2.887 0.51 9.35 452 LYS A CA 1
ATOM 3448 C CA B LYS A 1 421 ? 41.343 52.324 2.872 0.49 9.54 452 LYS A CA 1
ATOM 3449 C C . LYS A 1 421 ? 41.719 50.962 3.442 1.00 8.04 452 LYS A C 1
ATOM 3450 O O . LYS A 1 421 ? 41.564 49.954 2.749 1.00 8.75 452 LYS A O 1
ATOM 3461 N N . TRP A 1 422 ? 42.283 50.933 4.641 1.00 7.44 453 TRP A N 1
ATOM 3462 C CA . TRP A 1 422 ? 42.834 49.722 5.217 1.00 7.41 453 TRP A CA 1
ATOM 3463 C C . TRP A 1 422 ? 41.865 48.851 6.028 1.00 7.39 453 TRP A C 1
ATOM 3464 O O . TRP A 1 422 ? 42.173 47.715 6.317 1.00 7.74 453 TRP A O 1
ATOM 3483 N N . LYS A 1 424 ? 37.650 48.731 8.171 1.00 8.42 455 LYS A N 1
ATOM 3484 C CA A LYS A 1 424 ? 36.245 49.145 8.309 0.53 8.19 455 LYS A CA 1
ATOM 3485 C CA B LYS A 1 424 ? 36.305 49.269 8.335 0.47 8.47 455 LYS A CA 1
ATOM 3486 C C . LYS A 1 424 ? 35.881 49.262 9.791 1.00 8.24 455 LYS A C 1
ATOM 3487 O O . LYS A 1 424 ? 36.492 48.574 10.638 1.00 7.89 455 LYS A O 1
ATOM 3498 N N . PRO A 1 425 ? 34.826 50.032 10.102 1.00 8.46 456 PRO A N 1
ATOM 3499 C CA A PRO A 1 425 ? 34.258 49.940 11.414 0.50 8.08 456 PRO A CA 1
ATOM 3500 C CA B PRO A 1 425 ? 34.208 49.945 11.400 0.50 8.16 456 PRO A CA 1
ATOM 3501 C C . PRO A 1 425 ? 33.810 48.515 11.738 1.00 7.78 456 PRO A C 1
ATOM 3502 O O . PRO A 1 425 ? 33.484 47.738 10.825 1.00 8.12 456 PRO A O 1
ATOM 3509 N N . ASP A 1 426 ? 33.753 48.199 13.027 1.00 8.03 457 ASP A N 1
ATOM 3510 C CA . ASP A 1 426 ? 33.239 46.903 13.429 1.00 8.04 457 ASP A CA 1
ATOM 3511 C C . ASP A 1 426 ? 31.871 46.583 12.832 1.00 7.92 457 ASP A C 1
ATOM 3512 O O . ASP A 1 426 ? 31.584 45.421 12.529 1.00 8.50 457 ASP A O 1
ATOM 3517 N N . ASN A 1 427 ? 31.024 47.601 12.695 1.00 9.01 458 ASN A N 1
ATOM 3518 C CA . ASN A 1 427 ? 29.660 47.417 12.181 1.00 9.82 458 ASN A CA 1
ATOM 3519 C C . ASN A 1 427 ? 29.606 47.001 10.723 1.00 9.58 458 ASN A C 1
ATOM 3520 O O . ASN A 1 427 ? 28.531 46.668 10.234 1.00 10.49 458 ASN A O 1
ATOM 3525 N N . ALA A 1 428 ? 30.749 46.918 10.026 1.00 8.58 459 ALA A N 1
ATOM 3526 C CA . ALA A 1 428 ? 30.841 46.336 8.695 1.00 9.74 459 ALA A CA 1
ATOM 3527 C C . ALA A 1 428 ? 30.822 44.831 8.706 1.00 9.72 459 ALA A C 1
ATOM 3528 O O . ALA A 1 428 ? 30.833 44.197 7.646 1.00 14.09 459 ALA A O 1
ATOM 3530 N N . GLY A 1 429 ? 30.864 44.252 9.882 1.00 8.94 460 GLY A N 1
ATOM 3531 C CA . GLY A 1 429 ? 30.699 42.807 10.016 1.00 8.99 460 GLY A CA 1
ATOM 3532 C C . GLY A 1 429 ? 31.871 42.120 10.668 1.00 8.35 460 GLY A C 1
ATOM 3533 O O . GLY A 1 429 ? 33.001 42.671 10.767 1.00 8.82 460 GLY A O 1
ATOM 3534 N N . ALA A 1 430 ? 31.655 40.916 11.164 1.00 8.71 461 ALA A N 1
ATOM 3535 C CA . ALA A 1 430 ? 32.669 40.195 11.937 1.00 8.63 461 ALA A CA 1
ATOM 3536 C C . ALA A 1 430 ? 33.905 39.811 11.131 1.00 7.90 461 ALA A C 1
ATOM 3537 O O . ALA A 1 430 ? 35.004 39.898 11.652 1.00 8.26 461 ALA A O 1
ATOM 3539 N N . LEU A 1 431 ? 33.734 39.415 9.863 1.00 7.71 462 LEU A N 1
ATOM 3540 C CA . LEU A 1 431 ? 34.892 39.119 9.046 1.00 8.35 462 LEU A CA 1
ATOM 3541 C C . LEU A 1 431 ? 35.807 40.319 8.854 1.00 8.15 462 LEU A C 1
ATOM 3542 O O . LEU A 1 431 ? 37.026 40.205 9.040 1.00 8.57 462 LEU A O 1
ATOM 3547 N N . GLU A 1 432 ? 35.252 41.484 8.543 1.00 7.61 463 GLU A N 1
ATOM 3548 C CA . GLU A 1 432 ? 36.021 42.675 8.462 1.00 7.30 463 GLU A CA 1
ATOM 3549 C C . GLU A 1 432 ? 36.680 43.002 9.778 1.00 8.20 463 GLU A C 1
ATOM 3550 O O . GLU A 1 432 ? 37.842 43.436 9.810 1.00 8.59 463 GLU A O 1
ATOM 3556 N N . ALA A 1 433 ? 35.963 42.827 10.881 1.00 6.78 464 ALA A N 1
ATOM 3557 C CA . ALA A 1 433 ? 36.555 43.142 12.175 1.00 7.25 464 ALA A CA 1
ATOM 3558 C C . ALA A 1 433 ? 37.773 42.272 12.462 1.00 7.18 464 ALA A C 1
ATOM 3559 O O . ALA A 1 433 ? 38.746 42.740 13.052 1.00 7.82 464 ALA A O 1
ATOM 3561 N N . ILE A 1 434 ? 37.726 41.001 12.073 1.00 7.69 465 ILE A N 1
ATOM 3562 C CA . ILE A 1 434 ? 38.851 40.089 12.302 1.00 7.13 465 ILE A CA 1
ATOM 3563 C C . ILE A 1 434 ? 40.004 40.451 11.361 1.00 7.07 465 ILE A C 1
ATOM 3564 O O . ILE A 1 434 ? 41.157 40.430 11.785 1.00 7.00 465 ILE A O 1
ATOM 3569 N N . LEU A 1 435 ? 39.715 40.828 10.108 1.00 7.01 466 LEU A N 1
ATOM 3570 C CA . LEU A 1 435 ? 40.793 41.312 9.230 1.00 6.78 466 LEU A CA 1
ATOM 3571 C C . LEU A 1 435 ? 41.481 42.519 9.861 1.00 6.34 466 LEU A C 1
ATOM 3572 O O . LEU A 1 435 ? 42.706 42.601 9.852 1.00 6.60 466 LEU A O 1
ATOM 3577 N N . LYS A 1 436 ? 40.705 43.451 10.395 1.00 6.29 467 LYS A N 1
ATOM 3578 C CA . LYS A 1 436 ? 41.263 44.658 11.012 1.00 6.52 467 LYS A CA 1
ATOM 3579 C C . LYS A 1 436 ? 42.113 44.279 12.194 1.00 5.84 467 LYS A C 1
ATOM 3580 O O . LYS A 1 436 ? 43.201 44.815 12.405 1.00 6.23 467 LYS A O 1
ATOM 3586 N N . GLU A 1 437 ? 41.613 43.351 13.010 1.00 6.46 468 GLU A N 1
ATOM 3587 C CA . GLU A 1 437 ? 42.331 42.946 14.217 1.00 6.63 468 GLU A CA 1
ATOM 3588 C C . GLU A 1 437 ? 43.666 42.307 13.835 1.00 6.11 468 GLU A C 1
ATOM 3589 O O . GLU A 1 437 ? 44.698 42.593 14.467 1.00 6.55 468 GLU A O 1
ATOM 3595 N N . ARG A 1 438 ? 43.665 41.435 12.841 1.00 6.20 469 ARG A N 1
ATOM 3596 C CA . ARG A 1 438 ? 44.874 40.793 12.401 1.00 5.84 469 ARG A CA 1
ATOM 3597 C C . ARG A 1 438 ? 45.860 41.775 11.799 1.00 5.96 469 ARG A C 1
ATOM 3598 O O . ARG A 1 438 ? 47.080 41.640 11.969 1.00 6.65 469 ARG A O 1
ATOM 3606 N N . LEU A 1 439 ? 45.355 42.790 11.098 1.00 6.25 470 LEU A N 1
ATOM 3607 C CA . LEU A 1 439 ? 46.213 43.822 10.533 1.00 6.52 470 LEU A CA 1
ATOM 3608 C C . LEU A 1 439 ? 46.978 44.536 11.668 1.00 5.82 470 LEU A C 1
ATOM 3609 O O . LEU A 1 439 ? 48.189 44.713 11.619 1.00 6.35 470 LEU A O 1
ATOM 3614 N N . ARG A 1 440 ? 46.222 44.955 12.677 1.00 5.75 471 ARG A N 1
ATOM 3615 C CA . ARG A 1 440 ? 46.800 45.635 13.822 1.00 5.77 471 ARG A CA 1
ATOM 3616 C C . ARG A 1 440 ? 47.768 44.751 14.586 1.00 6.03 471 ARG A C 1
ATOM 3617 O O . ARG A 1 440 ? 48.767 45.258 15.149 1.00 6.28 471 ARG A O 1
ATOM 3625 N N . GLU A 1 441 ? 47.507 43.450 14.685 1.00 6.14 472 GLU A N 1
ATOM 3626 C CA . GLU A 1 441 ? 48.228 42.544 15.546 1.00 5.74 472 GLU A CA 1
ATOM 3627 C C . GLU A 1 441 ? 49.542 42.068 14.876 1.00 6.26 472 GLU A C 1
ATOM 3628 O O . GLU A 1 441 ? 50.499 41.776 15.606 1.00 6.17 472 GLU A O 1
ATOM 3634 N N . PHE A 1 442 ? 49.586 41.931 13.548 1.00 5.80 473 PHE A N 1
ATOM 3635 C CA . PHE A 1 442 ? 50.592 41.130 12.874 1.00 5.79 473 PHE A CA 1
ATOM 3636 C C . PHE A 1 442 ? 51.458 41.873 11.872 1.00 5.67 473 PHE A C 1
ATOM 3637 O O . PHE A 1 442 ? 52.079 41.250 11.015 1.00 5.99 473 PHE A O 1
ATOM 3653 N N . PHE A 1 444 ? 54.531 43.088 9.977 1.00 5.90 475 PHE A N 1
ATOM 3654 C CA . PHE A 1 444 ? 55.888 42.535 9.874 1.00 5.90 475 PHE A CA 1
ATOM 3655 C C . PHE A 1 444 ? 55.989 41.045 10.242 1.00 5.81 475 PHE A C 1
ATOM 3656 O O . PHE A 1 444 ? 57.072 40.521 10.321 1.00 7.43 475 PHE A O 1
ATOM 3664 N N . GLU A 1 445 ? 54.852 40.361 10.386 1.00 5.87 476 GLU A N 1
ATOM 3665 C CA . GLU A 1 445 ? 54.813 38.959 10.722 1.00 5.46 476 GLU A CA 1
ATOM 3666 C C . GLU A 1 445 ? 54.304 38.077 9.596 1.00 5.84 476 GLU A C 1
ATOM 3667 O O . GLU A 1 445 ? 54.177 36.875 9.773 1.00 6.86 476 GLU A O 1
ATOM 3673 N N . GLY A 1 446 ? 54.043 38.642 8.431 1.00 5.51 477 GLY A N 1
ATOM 3674 C CA . GLY A 1 446 ? 53.788 37.769 7.277 1.00 6.02 477 GLY A CA 1
ATOM 3675 C C . GLY A 1 446 ? 52.364 37.224 7.131 1.00 5.64 477 GLY A C 1
ATOM 3676 O O . GLY A 1 446 ? 52.183 36.127 6.622 1.00 6.42 477 GLY A O 1
ATOM 3677 N N . LYS A 1 447 ? 51.366 37.999 7.550 1.00 5.59 478 LYS A N 1
ATOM 3678 C CA . LYS A 1 447 ? 49.982 37.522 7.592 1.00 5.77 478 LYS A CA 1
ATOM 3679 C C . LYS A 1 447 ? 48.999 38.193 6.628 1.00 6.04 478 LYS A C 1
ATOM 3680 O O . LYS A 1 447 ? 48.097 37.514 6.148 1.00 6.64 478 LYS A O 1
ATOM 3686 N N . ARG A 1 448 ? 49.130 39.497 6.367 1.00 5.92 479 ARG A N 1
ATOM 3687 C CA . ARG A 1 448 ? 48.058 40.263 5.750 1.00 5.77 479 ARG A CA 1
ATOM 3688 C C . ARG A 1 448 ? 47.655 39.778 4.377 1.00 6.06 479 ARG A C 1
ATOM 3689 O O . ARG A 1 448 ? 46.445 39.782 4.065 1.00 6.39 479 ARG A O 1
ATOM 3697 N N . TRP A 1 449 ? 48.619 39.463 3.508 1.00 5.46 480 TRP A N 1
ATOM 3698 C CA . TRP A 1 449 ? 48.279 38.946 2.195 1.00 6.37 480 TRP A CA 1
ATOM 3699 C C . TRP A 1 449 ? 47.571 37.603 2.259 1.00 5.96 480 TRP A C 1
ATOM 3700 O O . TRP A 1 449 ? 46.554 37.377 1.596 1.00 6.39 480 TRP A O 1
ATOM 3711 N N . TYR A 1 450 ? 48.060 36.706 3.094 1.00 5.95 481 TYR A N 1
ATOM 3712 C CA . TYR A 1 450 ? 47.401 35.421 3.255 1.00 6.36 481 TYR A CA 1
ATOM 3713 C C . TYR A 1 450 ? 45.999 35.605 3.840 1.00 6.88 481 TYR A C 1
ATOM 3714 O O . TYR A 1 450 ? 45.096 34.845 3.481 1.00 7.25 481 TYR A O 1
ATOM 3723 N N . ASP A 1 451 ? 45.793 36.577 4.733 1.00 6.46 482 ASP A N 1
ATOM 3724 C CA . ASP A 1 451 ? 44.450 36.824 5.296 1.00 6.93 482 ASP A CA 1
ATOM 3725 C C . ASP A 1 451 ? 43.455 37.161 4.209 1.00 6.94 482 ASP A C 1
ATOM 3726 O O . ASP A 1 451 ? 42.338 36.631 4.153 1.00 7.88 482 ASP A O 1
ATOM 3731 N N . ILE A 1 452 ? 43.793 38.118 3.349 1.00 6.65 483 ILE A N 1
ATOM 3732 C CA . ILE A 1 452 ? 42.866 38.565 2.331 1.00 7.16 483 ILE A CA 1
ATOM 3733 C C . ILE A 1 452 ? 42.682 37.507 1.259 1.00 6.49 483 ILE A C 1
ATOM 3734 O O . ILE A 1 452 ? 41.587 37.292 0.742 1.00 7.20 483 ILE A O 1
ATOM 3739 N N . ARG A 1 453 ? 43.764 36.802 0.910 1.00 6.45 484 ARG A N 1
ATOM 3740 C CA . ARG A 1 453 ? 43.676 35.693 -0.026 1.00 6.69 484 ARG A CA 1
ATOM 3741 C C . ARG A 1 453 ? 42.728 34.603 0.479 1.00 7.16 484 ARG A C 1
ATOM 3742 O O . ARG A 1 453 ? 41.919 34.070 -0.303 1.00 7.14 484 ARG A O 1
ATOM 3750 N N . LEU A 1 454 ? 42.797 34.273 1.763 1.00 7.12 485 LEU A N 1
ATOM 3751 C CA . LEU A 1 454 ? 41.885 33.258 2.334 1.00 7.04 485 LEU A CA 1
ATOM 3752 C C . LEU A 1 454 ? 40.436 33.633 2.082 1.00 7.20 485 LEU A C 1
ATOM 3753 O O . LEU A 1 454 ? 39.642 32.805 1.615 1.00 7.25 485 LEU A O 1
ATOM 3758 N N . LEU A 1 455 ? 40.075 34.874 2.367 1.00 6.99 486 LEU A N 1
ATOM 3759 C CA . LEU A 1 455 ? 38.683 35.286 2.256 1.00 7.82 486 LEU A CA 1
ATOM 3760 C C . LEU A 1 455 ? 38.198 35.502 0.862 1.00 8.17 486 LEU A C 1
ATOM 3761 O O . LEU A 1 455 ? 36.980 35.429 0.616 1.00 9.73 486 LEU A O 1
ATOM 3766 N N . GLY A 1 456 ? 39.105 35.746 -0.088 1.00 7.72 487 GLY A N 1
ATOM 3767 C CA . GLY A 1 456 ? 38.787 35.684 -1.485 1.00 7.73 487 GLY A CA 1
ATOM 3768 C C . GLY A 1 456 ? 38.932 37.004 -2.233 1.00 7.24 487 GLY A C 1
ATOM 3769 O O . GLY A 1 456 ? 39.282 38.035 -1.642 1.00 7.41 487 GLY A O 1
ATOM 3770 N N . TRP A 1 457 ? 38.595 36.961 -3.518 1.00 7.57 488 TRP A N 1
ATOM 3771 C CA . TRP A 1 457 ? 38.858 38.081 -4.420 1.00 7.89 488 TRP A CA 1
ATOM 3772 C C . TRP A 1 457 ? 38.250 39.391 -3.903 1.00 8.09 488 TRP A C 1
ATOM 3773 O O . TRP A 1 457 ? 38.886 40.440 -3.999 1.00 8.57 488 TRP A O 1
ATOM 3784 N N . ASP A 1 458 ? 37.030 39.376 -3.368 1.00 8.06 489 ASP A N 1
ATOM 3785 C CA . ASP A 1 458 ? 36.444 40.638 -2.931 1.00 8.01 489 ASP A CA 1
ATOM 3786 C C . ASP A 1 458 ? 37.322 41.365 -1.930 1.00 7.65 489 ASP A C 1
ATOM 3787 O O . ASP A 1 458 ? 37.453 42.585 -1.996 1.00 9.23 489 ASP A O 1
ATOM 3792 N N . TYR A 1 459 ? 37.954 40.595 -1.034 1.00 7.66 490 TYR A N 1
ATOM 3793 C CA . TYR A 1 459 ? 38.834 41.163 -0.034 1.00 7.42 490 TYR A CA 1
ATOM 3794 C C . TYR A 1 459 ? 40.227 41.476 -0.587 1.00 7.15 490 TYR A C 1
ATOM 3795 O O . TYR A 1 459 ? 40.792 42.530 -0.288 1.00 7.98 490 TYR A O 1
ATOM 3804 N N . VAL A 1 460 ? 40.785 40.592 -1.397 1.00 7.22 491 VAL A N 1
ATOM 3805 C CA . VAL A 1 460 ? 42.017 40.883 -2.120 1.00 7.33 491 VAL A CA 1
ATOM 3806 C C . VAL A 1 460 ? 41.894 42.215 -2.854 1.00 7.26 491 VAL A C 1
ATOM 3807 O O . VAL A 1 460 ? 42.834 43.019 -2.838 1.00 8.00 491 VAL A O 1
ATOM 3811 N N . HIS A 1 461 ? 40.780 42.445 -3.532 1.00 7.90 492 HIS A N 1
ATOM 3812 C CA . HIS A 1 461 ? 40.616 43.629 -4.344 1.00 8.47 492 HIS A CA 1
ATOM 3813 C C . HIS A 1 461 ? 40.461 44.887 -3.497 1.00 8.61 492 HIS A C 1
ATOM 3814 O O . HIS A 1 461 ? 40.892 45.951 -3.897 1.00 10.56 492 HIS A O 1
ATOM 3821 N N . GLN A 1 462 ? 39.820 44.775 -2.348 1.00 8.09 493 GLN A N 1
ATOM 3822 C CA . GLN A 1 462 ? 39.729 45.907 -1.436 1.00 8.93 493 GLN A CA 1
ATOM 3823 C C . GLN A 1 462 ? 41.082 46.328 -0.910 1.00 8.13 493 GLN A C 1
ATOM 3824 O O . GLN A 1 462 ? 41.345 47.529 -0.699 1.00 9.35 493 GLN A O 1
ATOM 3830 N N . TYR A 1 463 ? 41.938 45.333 -0.615 1.00 7.70 494 TYR A N 1
ATOM 3831 C CA . TYR A 1 463 ? 43.112 45.538 0.222 1.00 7.17 494 TYR A CA 1
ATOM 3832 C C . TYR A 1 463 ? 44.434 45.231 -0.499 1.00 7.28 494 TYR A C 1
ATOM 3833 O O . TYR A 1 463 ? 45.448 45.025 0.139 1.00 7.74 494 TYR A O 1
ATOM 3842 N N . SER A 1 464 ? 44.420 45.295 -1.814 1.00 7.48 495 SER A N 1
ATOM 3843 C CA . SER A 1 464 ? 45.617 45.178 -2.608 1.00 7.31 495 SER A CA 1
ATOM 3844 C C . SER A 1 464 ? 45.361 45.658 -4.007 1.00 7.24 495 SER A C 1
ATOM 3845 O O . SER A 1 464 ? 44.212 45.776 -4.432 1.00 8.13 495 SER A O 1
ATOM 3848 N N . SER A 1 465 ? 46.444 45.787 -4.769 1.00 7.33 496 SER A N 1
ATOM 3849 C CA . SER A 1 465 ? 46.405 46.096 -6.207 1.00 7.63 496 SER A CA 1
ATOM 3850 C C . SER A 1 465 ? 46.541 44.846 -7.083 1.00 8.31 496 SER A C 1
ATOM 3851 O O . SER A 1 465 ? 46.733 44.978 -8.285 1.00 9.04 496 SER A O 1
ATOM 3854 N N . ALA A 1 466 ? 46.373 43.660 -6.504 1.00 7.86 497 ALA A N 1
ATOM 3855 C CA . ALA A 1 466 ? 46.491 42.435 -7.292 1.00 8.18 497 ALA A CA 1
ATOM 3856 C C . ALA A 1 466 ? 45.413 42.338 -8.353 1.00 7.77 497 ALA A C 1
ATOM 3857 O O . ALA A 1 466 ? 44.319 42.854 -8.196 1.00 9.31 497 ALA A O 1
ATOM 3859 N N . GLU A 1 467 ? 45.728 41.613 -9.399 1.00 8.46 498 GLU A N 1
ATOM 3860 C CA . GLU A 1 467 ? 44.785 41.267 -10.431 1.00 9.55 498 GLU A CA 1
ATOM 3861 C C . GLU A 1 467 ? 44.288 39.863 -10.223 1.00 9.37 498 GLU A C 1
ATOM 3862 O O . GLU A 1 467 ? 45.031 38.976 -9.805 1.00 9.16 498 GLU A O 1
ATOM 3868 N N . GLN A 1 468 ? 43.009 39.629 -10.502 1.00 9.20 499 GLN A N 1
ATOM 3869 C CA . GLN A 1 468 ? 42.381 38.384 -10.161 1.00 9.90 499 GLN A CA 1
ATOM 3870 C C . GLN A 1 468 ? 42.978 37.176 -10.897 1.00 9.39 499 GLN A C 1
ATOM 3871 O O . GLN A 1 468 ? 43.001 36.056 -10.380 1.00 10.68 499 GLN A O 1
ATOM 3877 N N . SER A 1 469 ? 43.509 37.410 -12.091 1.00 9.76 500 SER A N 1
ATOM 3878 C CA . SER A 1 469 ? 44.191 36.360 -12.851 1.00 9.68 500 SER A CA 1
ATOM 3879 C C . SER A 1 469 ? 45.641 36.095 -12.412 1.00 8.90 500 SER A C 1
ATOM 3880 O O . SER A 1 469 ? 46.249 35.155 -12.913 1.00 10.59 500 SER A O 1
ATOM 3883 N N . ARG A 1 470 ? 46.147 36.900 -11.492 1.00 8.40 501 ARG A N 1
ATOM 3884 C CA . ARG A 1 470 ? 47.511 36.832 -11.030 1.00 8.34 501 ARG A CA 1
ATOM 3885 C C . ARG A 1 470 ? 47.566 36.883 -9.491 1.00 7.97 501 ARG A C 1
ATOM 3886 O O . ARG A 1 470 ? 48.381 37.594 -8.899 1.00 8.09 501 ARG A O 1
ATOM 3894 N N . LEU A 1 471 ? 46.761 36.049 -8.827 1.00 7.66 502 LEU A N 1
ATOM 3895 C CA . LEU A 1 471 ? 46.832 35.943 -7.378 1.00 7.88 502 LEU A CA 1
ATOM 3896 C C . LEU A 1 471 ? 47.976 35.035 -6.922 1.00 7.59 502 LEU A C 1
ATOM 3897 O O . LEU A 1 471 ? 48.470 35.207 -5.803 1.00 7.99 502 LEU A O 1
ATOM 3902 N N . LEU A 1 472 ? 48.377 34.097 -7.773 1.00 7.30 503 LEU A N 1
ATOM 3903 C CA . LEU A 1 472 ? 49.571 33.257 -7.512 1.00 7.09 503 LEU A CA 1
ATOM 3904 C C . LEU A 1 472 ? 50.829 34.071 -7.893 1.00 6.98 503 LEU A C 1
ATOM 3905 O O . LEU A 1 472 ? 50.732 35.249 -8.212 1.00 8.07 503 LEU A O 1
ATOM 3910 N N . TRP A 1 473 ? 51.980 33.401 -7.836 1.00 6.94 504 TRP A N 1
ATOM 3911 C CA . TRP A 1 473 ? 53.258 33.973 -8.177 1.00 6.82 504 TRP A CA 1
ATOM 3912 C C . TRP A 1 473 ? 53.772 33.322 -9.450 1.00 6.49 504 TRP A C 1
ATOM 3913 O O . TRP A 1 473 ? 53.507 32.148 -9.698 1.00 7.36 504 TRP A O 1
ATOM 3924 N N . PRO A 1 474 ? 54.509 34.068 -10.270 1.00 7.17 505 PRO A N 1
ATOM 3925 C CA . PRO A 1 474 ? 55.110 33.496 -11.475 1.00 7.28 505 PRO A CA 1
ATOM 3926 C C . PRO A 1 474 ? 56.304 32.605 -11.145 1.00 7.38 505 PRO A C 1
ATOM 3927 O O . PRO A 1 474 ? 56.845 32.655 -10.029 1.00 7.60 505 PRO A O 1
ATOM 3931 N N . ILE A 1 475 ? 56.722 31.839 -12.117 1.00 7.72 506 ILE A N 1
ATOM 3932 C CA . ILE A 1 475 ? 57.913 30.990 -12.061 1.00 7.54 506 ILE A CA 1
ATOM 3933 C C . ILE A 1 475 ? 58.999 31.575 -12.960 1.00 7.91 506 ILE A C 1
ATOM 3934 O O . ILE A 1 475 ? 58.747 31.915 -14.097 1.00 8.02 506 ILE A O 1
ATOM 3939 N N . ASP A 1 476 ? 60.206 31.713 -12.411 1.00 7.59 507 ASP A N 1
ATOM 3940 C CA . ASP A 1 476 ? 61.333 32.296 -13.182 1.00 7.62 507 ASP A CA 1
ATOM 3941 C C . ASP A 1 476 ? 61.821 31.348 -14.262 1.00 7.87 507 ASP A C 1
ATOM 3942 O O . ASP A 1 476 ? 61.667 30.114 -14.181 1.00 8.29 507 ASP A O 1
ATOM 3947 N N . ALA A 1 477 ? 62.455 31.948 -15.263 1.00 7.45 508 ALA A N 1
ATOM 3948 C CA . ALA A 1 477 ? 63.005 31.177 -16.367 1.00 8.51 508 ALA A CA 1
ATOM 3949 C C . ALA A 1 477 ? 64.082 30.178 -15.979 1.00 7.98 508 ALA A C 1
ATOM 3950 O O . ALA A 1 477 ? 64.164 29.101 -16.549 1.00 9.50 508 ALA A O 1
ATOM 3952 N N . GLY A 1 478 ? 64.899 30.504 -14.993 1.00 8.34 509 GLY A N 1
ATOM 3953 C CA . GLY A 1 478 ? 65.908 29.560 -14.533 1.00 9.14 509 GLY A CA 1
ATOM 3954 C C . GLY A 1 478 ? 65.265 28.284 -14.026 1.00 8.95 509 GLY A C 1
ATOM 3955 O O . GLY A 1 478 ? 65.733 27.158 -14.263 1.00 10.70 509 GLY A O 1
ATOM 3956 N N . THR A 1 479 ? 64.161 28.402 -13.304 1.00 8.42 510 THR A N 1
ATOM 3957 C CA . THR A 1 479 ? 63.436 27.236 -12.794 1.00 8.57 510 THR A CA 1
ATOM 3958 C C . THR A 1 479 ? 62.709 26.518 -13.931 1.00 8.40 510 THR A C 1
ATOM 3959 O O . THR A 1 479 ? 62.775 25.285 -14.011 1.00 9.75 510 THR A O 1
ATOM 3963 N N . LEU A 1 480 ? 62.037 27.255 -14.823 1.00 8.85 511 LEU A N 1
ATOM 3964 C CA . LEU A 1 480 ? 61.327 26.613 -15.919 1.00 8.55 511 LEU A CA 1
ATOM 3965 C C . LEU A 1 480 ? 62.257 25.835 -16.815 1.00 9.31 511 LEU A C 1
ATOM 3966 O O . LEU A 1 480 ? 61.937 24.719 -17.232 1.00 10.98 511 LEU A O 1
ATOM 3971 N N . THR A 1 481 ? 63.416 26.408 -17.155 1.00 9.01 512 THR A N 1
ATOM 3972 C CA . THR A 1 481 ? 64.295 25.732 -18.119 1.00 9.32 512 THR A CA 1
ATOM 3973 C C . THR A 1 481 ? 65.082 24.590 -17.478 1.00 10.05 512 THR A C 1
ATOM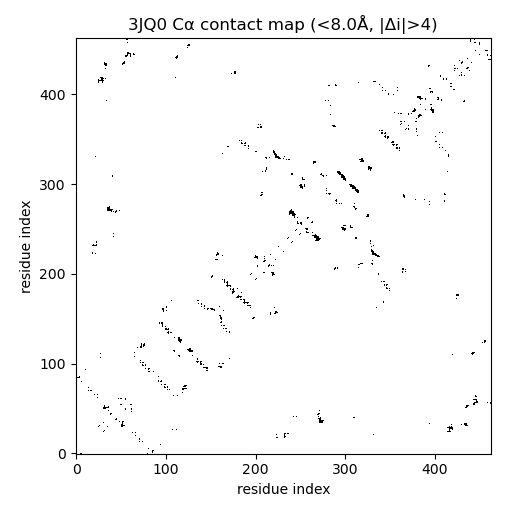 3974 O O . THR A 1 481 ? 65.656 23.764 -18.183 1.00 12.95 512 THR A O 1
ATOM 3978 N N . ASN A 1 482 ? 65.051 24.468 -16.166 1.00 9.62 513 ASN A N 1
ATOM 3979 C CA . ASN A 1 482 ? 65.635 23.312 -15.480 1.00 10.40 513 ASN A CA 1
ATOM 3980 C C . ASN A 1 482 ? 64.733 22.087 -15.509 1.00 10.89 513 ASN A C 1
ATOM 3981 O O . ASN A 1 482 ? 65.209 20.991 -15.340 1.00 13.68 513 ASN A O 1
ATOM 3986 N N . ASN A 1 483 ? 63.426 22.297 -15.695 1.00 11.81 514 ASN A N 1
ATOM 3987 C CA . ASN A 1 483 ? 62.456 21.219 -15.655 1.00 12.25 514 ASN A CA 1
ATOM 3988 C C . ASN A 1 483 ? 61.443 21.446 -16.731 1.00 13.06 514 ASN A C 1
ATOM 3989 O O . ASN A 1 483 ? 60.482 22.184 -16.534 1.00 13.41 514 ASN A O 1
ATOM 3994 N N . SER A 1 484 ? 61.677 20.834 -17.888 1.00 14.56 515 SER A N 1
ATOM 3995 C CA . SER A 1 484 ? 60.830 21.043 -19.050 1.00 16.60 515 SER A CA 1
ATOM 3996 C C . SER A 1 484 ? 59.364 20.636 -18.875 1.00 15.44 515 SER A C 1
ATOM 3997 O O . SER A 1 484 ? 58.518 21.029 -19.697 1.00 18.01 515 SER A O 1
ATOM 4000 N N . ALA A 1 485 ? 59.049 19.862 -17.830 1.00 14.11 516 ALA A N 1
ATOM 4001 C CA . ALA A 1 485 ? 57.659 19.519 -17.565 1.00 14.72 516 ALA A CA 1
ATOM 4002 C C . ALA A 1 485 ? 56.877 20.686 -16.970 1.00 14.25 516 ALA A C 1
ATOM 4003 O O . ALA A 1 485 ? 55.663 20.649 -16.951 1.00 15.59 516 ALA A O 1
ATOM 4005 N N . LEU A 1 486 ? 57.543 21.716 -16.453 1.00 12.33 517 LEU A N 1
ATOM 4006 C CA . LEU A 1 486 ? 56.860 22.810 -15.793 1.00 12.03 517 LEU A CA 1
ATOM 4007 C C . LEU A 1 486 ? 56.330 23.788 -16.801 1.00 11.52 517 LEU A C 1
ATOM 4008 O O . LEU A 1 486 ? 56.984 24.125 -17.764 1.00 13.88 517 LEU A O 1
ATOM 4013 N N . LYS A 1 487 ? 55.137 24.272 -16.536 1.00 11.57 518 LYS A N 1
ATOM 4014 C CA . LYS A 1 487 ? 54.550 25.382 -17.273 1.00 11.37 518 LYS A CA 1
ATOM 4015 C C . LYS A 1 487 ? 54.517 26.624 -16.372 1.00 10.44 518 LYS A C 1
ATOM 4016 O O . LYS A 1 487 ? 54.467 26.535 -15.165 1.00 10.47 518 LYS A O 1
ATOM 4019 N N . GLN A 1 488 ? 54.515 27.782 -17.009 1.00 9.36 519 GLN A N 1
ATOM 4020 C CA . GLN A 1 488 ? 54.308 29.020 -16.304 1.00 8.88 519 GLN A CA 1
ATOM 4021 C C . GLN A 1 488 ? 52.994 28.994 -15.512 1.00 8.87 519 GLN A C 1
ATOM 4022 O O . GLN A 1 488 ? 51.986 28.414 -15.935 1.00 9.96 519 GLN A O 1
ATOM 4028 N N . THR A 1 489 ? 53.005 29.657 -14.376 1.00 8.43 520 THR A N 1
ATOM 4029 C CA . THR A 1 489 ? 51.789 29.856 -13.623 1.00 8.00 520 THR A CA 1
ATOM 4030 C C . THR A 1 489 ? 50.689 30.448 -14.481 1.00 9.20 520 THR A C 1
ATOM 4031 O O . THR A 1 489 ? 50.889 31.454 -15.135 1.00 9.15 520 THR A O 1
ATOM 4035 N N . PRO A 1 490 ? 49.487 29.852 -14.448 1.00 10.49 521 PRO A N 1
ATOM 4036 C CA . PRO A 1 490 ? 48.366 30.450 -15.178 1.00 11.98 521 PRO A CA 1
ATOM 4037 C C . PRO A 1 490 ? 48.166 31.914 -14.827 1.00 11.43 521 PRO A C 1
ATOM 4038 O O . PRO A 1 490 ? 48.169 32.307 -13.667 1.00 12.81 521 PRO A O 1
ATOM 4042 N N . GLY A 1 491 ? 47.967 32.730 -15.865 1.00 11.04 522 GLY A N 1
ATOM 4043 C CA . GLY A 1 491 ? 47.816 34.127 -15.728 1.00 11.43 522 GLY A CA 1
ATOM 4044 C C . GLY A 1 491 ? 49.060 34.927 -16.033 1.00 10.18 522 GLY A C 1
ATOM 4045 O O . GLY A 1 491 ? 48.970 36.135 -16.217 1.00 10.98 522 GLY A O 1
ATOM 4046 N N . TYR A 1 492 ? 50.228 34.266 -16.043 1.00 10.07 523 TYR A N 1
ATOM 4047 C CA . TYR A 1 492 ? 51.534 34.929 -16.218 1.00 9.67 523 TYR A CA 1
ATOM 4048 C C . TYR A 1 492 ? 52.221 34.551 -17.510 1.00 10.04 523 TYR A C 1
ATOM 4049 O O . TYR A 1 492 ? 53.328 34.977 -17.760 1.00 10.75 523 TYR A O 1
ATOM 4058 N N . GLU A 1 493 ? 51.515 33.862 -18.398 1.00 11.13 524 GLU A N 1
ATOM 4059 C CA . GLU A 1 493 ? 52.126 33.455 -19.658 1.00 12.86 524 GLU A CA 1
ATOM 4060 C C . GLU A 1 493 ? 52.597 34.641 -20.490 1.00 13.06 524 GLU A C 1
ATOM 4061 O O . GLU A 1 493 ? 51.925 35.689 -20.444 1.00 14.63 524 GLU A O 1
#

Organism: Phocaeicola vulgatus (strain ATCC 8482 / DSM 1447 / JCM 5826 / CCUG 4940 / NBRC 14291 / NCTC 11154) (NCBI:txid435590)

Foldseek 3Di:
DQDVVVVVVLQVVLLVVVLLLQLVLQLLFDQQWFFWQDFPLQPDALVQSCRQQVVAFQARFSAADLSPCVSLQSLLCCVDLVPDPNDDLLVSLFSLLQSLLNLVSLVSCCQFQAFACDDNHHDCAETDGSVVSCSSVVSLVRNLVSQDQQFECPVALQGATNLSSLNQLLVLLLVCQVPVPLVSLVSSLVSLVSSVSYQADDDQVALLLVWDPVNPRHRFHHWHAFADPRQQVNQCCLLFWDALCVCPFWAAPVQHGCPPHLSSQRHGDHSIFGDFVCLLQQDDPQQQLSCLQWGWIWGQDPVRDIGTSGIGGHNQQADDPPDRHHGRGIIADQHTNLNSLLSSCSQVSNVHHSQVSLQVLRCSRNPVVVCVVQVCCPRPQRVADPVSQPPRLQHHSVVDSLVSSLSSCSSSQSRRHNLVSQVSNHDVSSVSTGNHDNQPSHTWHYPVNCVVHVSYDTRGSRD

Solvent-accessible surface area: 18645 Å² total

CATH classification: 1.25.40.390

Radius of gyration: 22.44 Å; Cα contacts (8 Å, |Δi|>4): 857; chains: 1; bounding box: 53×77×52 Å

InterPro domains:
  IPR011990 Tetratricopeptide-like helical domain superfamily [SSF48452] (20-523)
  IPR012944 RagB/SusD domain [PF07980] (352-484)
  IPR033985 SusD-like, N-terminal [PF14322] (41-216)

Sequence (463 aa):
WKNPDQQFTAFNTGLHALLREKSYNFFLLGEPRADIYGDNPIGGEASQGERRLPFNTINKKENVGISSNYGDDYKKIINNQINQIAKTTEETTILTEATQNYYLGEAYGRAYLYFHLLRSWGDVVLYLDYTEKGVSPATEVEEQIKKKDIQASENAFGSSDDYYSFKLGRHHFWSAAATQLKGEAYLWSSGRQNGGNSDYTIAKNAFENVKKADVGLVTSSFKDIFSSFENKKNKKEIFTIHNGKDEYEWGGYYYRRLIPAQDKVKIYCDENGNSFVGTPDAQLNGLTQLQVRRREEFYFKGFRNNNDTRWTTSLKKAVYKKKDAQGVVSSYFGPITYKFQGTLEGGSTRSFLDDFPIYRYADCLLQLAAKVLLGEEDPTEEEINAVRERAYGSKYFNEHKAEEIAYPNDNDPEFYTDNKKWKKPPDNAGALEAILKERLREFFEGKRWYDIRLLGWDYVHQYSSAEQSRLLWPIDAGTLTNNSALKQTPGYE

Nearest PDB structures (foldseek):
  3jq0-assembly1_A  TM=1.002E+00  e=1.608E-78  Phocaeicola vulgatus ATCC 8482
  4l7t-assembly1_A  TM=9.858E-01  e=5.768E-55  Bacteroides fragilis NCTC 9343
  3nqp-assembly1_A  TM=8.696E-01  e=1.095E-28  Bacteroides fragilis NCTC 9343
  3nqp-assembly2_B  TM=8.619E-01  e=2.102E-28  Bacteroides fragilis NCTC 9343
  7kv4-assembly1_AAA  TM=7.233E-01  e=8.829E-13  Bacteroides fluxus YIT 12057

Secondary structure (DSSP, 8-state):
--SHHHHHHHHHHHHHHHHHTHHHHHHHHSTTSSSEEEPPTT-------TTTTT--BTTB-SS-GGG--HHHHHHH--HHHHH-SSS-HHHHHHHH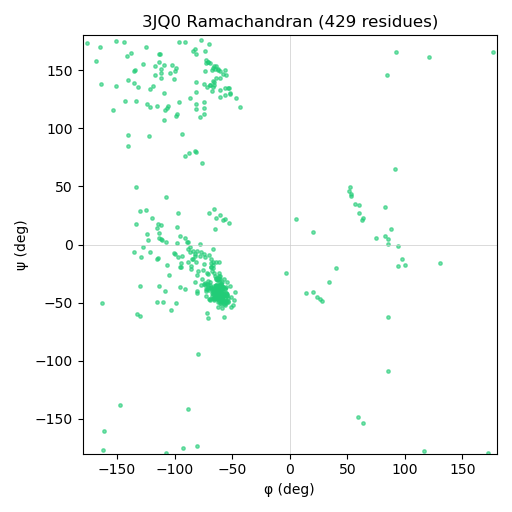HHHH--HHHHHHHHHHHSSB----------PBPTTT--HHHHHHHHHHHHHTT--S-TT-TTS--HHHH--HHHHHHHHHH---THHHHHHHHHHHHHHTTSS-----S-HHHHH-GGGTT----EEE--BTTTB--TTS---B---TT---S-B-TTS---TTSGGGG----BSSEE-GGGGGTS--TT-THHHHHEEEEEEE-TTS-EEEEEEEE-S-----TT-SS------EEEE-HHHHHHHH--TGGGT---HHHHHHHHHHHH-HHHHHH-HHHHSTT----HHHHTT-----GGG-HHHHHHHHHHHH---S-HHHHHHHH-HHHHHHH----GGGSS----HHHHHH-TT--PPTT--

B-factor: mean 13.07, std 7.97, range [5.43, 54.74]